Protein AF-0000000078662110 (afdb_homodimer)

pLDDT: mean 84.02, std 11.45, range [39.25, 97.94]

Sequence (596 aa):
MTIEIRQLRYALMSADLRSFSGAASRLNVKQATLSRSVLQLEDRLGIKLFERTTRGAEPTETGKVFLETARRIITDLENLQTTARAVSYGEQGRFAVGYCSSLMAGHLKAAFSDYLTRFPDVQFDGVEGDPDKLCSDLRAGTIDVAIAPLGSEEQGIASRPVWSERLVAALYPEHPLLEASRIYWGDLRREIFVVPRKGIGQMIRNMITARLTGQGYRPNIITQETSLESVLSMVPVGRFITIATEASMGVAWPELQFRDIYDNGGTARIDFALYWREDNENPALQRFFTMINERYPAMTIEIRQLRYALMSADLRSFSGAASRLNVKQATLSRSVLQLEDRLGIKLFERTTRGAEPTETGKVFLETARRIITDLENLQTTARAVSYGEQGRFAVGYCSSLMAGHLKAAFSDYLTRFPDVQFDGVEGDPDKLCSDLRAGTIDVAIAPLGSEEQGIASRPVWSERLVAALYPEHPLLEASRIYWGDLRREIFVVPRKGIGQMIRNMITARLTGQGYRPNIITQETSLESVLSMVPVGRFITIATEASMGVAWPELQFRDIYDNGGTARIDFALYWREDNENPALQRFFTMINERYPA

Organism: Novosphingobium aromaticivorans (strain ATCC 700278 / DSM 12444 / CCUG 56034 / CIP 105152 / NBRC 16084 / F199) (NCBI:txid279238)

Solvent-accessible surface area (backbone atoms only — not comparable to full-atom values): 31039 Å² total; per-residue (Å²): 134,79,88,49,69,68,39,46,50,47,46,44,38,11,43,72,62,36,14,47,57,57,26,11,59,73,68,71,46,54,43,67,57,44,51,49,40,38,50,50,48,19,60,71,69,70,43,58,39,49,45,95,52,95,82,34,22,31,32,14,23,66,14,45,58,46,40,52,49,39,48,47,48,51,49,46,50,51,27,42,60,23,29,74,64,40,85,51,40,33,73,72,36,73,42,30,40,26,34,30,69,57,39,53,17,56,67,59,28,51,51,54,45,49,47,50,68,76,40,57,31,38,31,75,38,53,32,59,32,30,66,65,54,40,51,52,32,37,73,70,58,74,27,60,33,30,43,32,64,65,83,75,81,45,90,70,40,45,74,45,79,61,55,71,39,43,33,23,39,43,34,27,82,81,42,74,72,71,76,47,93,71,44,41,61,77,77,50,50,85,45,38,34,48,37,20,58,47,30,53,21,57,58,51,51,51,50,50,43,66,71,40,44,51,98,90,40,68,56,32,52,37,74,29,53,29,48,60,67,48,51,59,50,50,22,49,72,62,80,40,32,35,78,44,47,56,22,66,63,48,40,50,53,88,54,53,39,79,40,64,31,31,50,98,90,38,70,35,68,47,50,29,20,41,35,30,43,74,81,66,75,58,66,59,55,57,55,48,48,54,52,45,43,70,75,41,61,130,135,79,86,48,69,67,38,46,51,46,46,43,38,12,43,71,61,38,13,48,57,58,25,12,59,74,68,72,45,56,42,70,59,45,51,50,40,39,49,50,50,18,61,70,68,72,44,59,38,50,45,94,52,94,82,35,22,30,31,16,20,68,15,45,58,46,40,51,50,38,49,48,48,52,49,46,49,52,27,43,59,22,27,74,64,39,84,50,42,31,72,73,35,75,41,31,39,26,34,29,69,59,38,52,16,57,67,59,29,51,51,53,45,49,47,49,65,76,40,57,31,38,30,75,38,53,32,59,33,29,67,63,55,41,51,52,31,37,73,69,58,72,26,61,34,30,41,34,61,64,82,75,82,45,89,71,40,43,73,46,79,62,55,71,40,46,32,24,39,42,34,27,81,83,42,75,72,71,76,47,93,69,44,41,59,78,77,48,49,84,45,38,34,48,36,21,57,48,32,54,19,56,58,51,51,51,50,49,43,66,69,39,43,49,100,88,39,68,54,32,53,36,76,30,55,29,48,61,65,48,51,59,49,50,22,49,73,62,78,40,34,36,77,44,47,57,21,68,63,48,38,49,53,88,55,51,40,76,42,62,32,31,50,99,89,39,71,36,65,49,49,29,19,41,34,31,42,72,82,64,78,58,66,61,55,57,54,50,49,54,52,44,44,71,74,41,61,130

Secondary structure (DSSP, 8-state):
-PPPHHHHHHHHHHHHHT-HHHHHHHHTS-HHHHHHHHHHHHHHHTS-SB---TT--PBPHHHHHHHHHHHHHHHHHHHHHHHHHSSSTTTT-EEEEEE-S-SSSHHHHHHHHHHHHH-TTSEEEEEE--HHHHHHHHHHTS-SEEEEES---BTTEEEEEEEEEEEEEEE-TT-GGGGSSSEEGGGGTTPEEEEESSTTHHHHHHHHHHHH-BTTB--EEEEEBS-HHHHHHHGGGSS-BEEEEGGGGGSB-TT-EEEEEEETTEE-EEEEEEEEETT---HHHHHHHHHHHHHS--/-PPPHHHHHHHHHHHHHT-HHHHHHHHTS-HHHHHHHHHHHHHHHTS-SB---TT--PBPHHHHHHHHHHHHHHHHHHHHHHHHHSSSTTTT-EEEEEE-S-SSSHHHHHHHHHHHHH-TTSEEEEEE--HHHHHHHHHHTS-SEEEEES---BTTEEEEEEEEEEEEEEE-TT-GGGGSSSEEGGGGTTPEEEEESSTTHHHHHHHHHHHH-BTTB--EEEEEBS-HHHHHHHGGGSS-BEEEEGGGGGSB-TT-EEEEEEETTEE-EEEEEEEEETT---HHHHHHHHHHHHHS--

Structure (mmCIF, N/CA/C/O backbone):
data_AF-0000000078662110-model_v1
#
loop_
_entity.id
_entity.type
_entity.pdbx_description
1 polymer 'Transcriptional regulator, LysR family'
#
loop_
_atom_site.group_PDB
_atom_site.id
_atom_site.type_symbol
_atom_site.label_atom_id
_atom_site.label_alt_id
_atom_site.label_comp_id
_atom_site.label_asym_id
_atom_site.label_entity_id
_atom_site.label_seq_id
_atom_site.pdbx_PDB_ins_code
_atom_site.Cartn_x
_atom_site.Cartn_y
_atom_site.Cartn_z
_atom_site.occupancy
_atom_site.B_iso_or_equiv
_atom_site.auth_seq_id
_atom_site.auth_comp_id
_atom_site.auth_asym_id
_atom_site.auth_atom_id
_atom_site.pdbx_PDB_model_num
ATOM 1 N N . MET A 1 1 ? -11.43 -7.793 -35.625 1 39.25 1 MET A N 1
ATOM 2 C CA . MET A 1 1 ? -10.086 -7.238 -35.469 1 39.25 1 MET A CA 1
ATOM 3 C C . MET A 1 1 ? -9.633 -7.297 -34 1 39.25 1 MET A C 1
ATOM 5 O O . MET A 1 1 ? -10.391 -6.938 -33.094 1 39.25 1 MET A O 1
ATOM 9 N N . THR A 1 2 ? -8.594 -8.047 -33.688 1 58.31 2 THR A N 1
ATOM 10 C CA . THR A 1 2 ? -8.156 -8.539 -32.406 1 58.31 2 THR A CA 1
ATOM 11 C C . THR A 1 2 ? -7.352 -7.473 -31.656 1 58.31 2 THR A C 1
ATOM 13 O O . THR A 1 2 ? -6.648 -6.676 -32.281 1 58.31 2 THR A O 1
ATOM 16 N N . ILE A 1 3 ? -7.762 -7.18 -30.531 1 65.06 3 ILE A N 1
ATOM 17 C CA . ILE A 1 3 ? -6.992 -6.281 -29.672 1 65.06 3 ILE A CA 1
ATOM 18 C C . ILE A 1 3 ? -5.57 -6.816 -29.516 1 65.06 3 ILE A C 1
ATOM 20 O O . ILE A 1 3 ? -5.379 -7.984 -29.156 1 65.06 3 ILE A O 1
ATOM 24 N N . GLU A 1 4 ? -4.641 -5.965 -30 1 72.62 4 GLU A N 1
ATOM 25 C CA . GLU A 1 4 ? -3.238 -6.352 -29.891 1 72.62 4 GLU A CA 1
ATOM 26 C C . GLU A 1 4 ? -2.635 -5.863 -28.578 1 72.62 4 GLU A C 1
ATOM 28 O O . GLU A 1 4 ? -2.984 -4.785 -28.094 1 72.62 4 GLU A O 1
ATOM 33 N N . ILE A 1 5 ? -1.703 -6.672 -28.141 1 74.06 5 ILE A N 1
ATOM 34 C CA . ILE A 1 5 ? -1.016 -6.371 -26.891 1 74.06 5 ILE A CA 1
ATOM 35 C C . ILE A 1 5 ? -0.337 -5.008 -27 1 74.06 5 ILE A C 1
ATOM 37 O O . ILE A 1 5 ? -0.321 -4.246 -26.031 1 74.06 5 ILE A O 1
ATOM 41 N N . ARG A 1 6 ? 0.216 -4.75 -28.141 1 79.38 6 ARG A N 1
ATOM 42 C CA . ARG A 1 6 ? 0.904 -3.482 -28.359 1 79.38 6 ARG A CA 1
ATOM 43 C C . ARG A 1 6 ? -0.037 -2.305 -28.125 1 79.38 6 ARG A C 1
ATOM 45 O O . ARG A 1 6 ? 0.368 -1.275 -27.578 1 79.38 6 ARG A O 1
ATOM 52 N N . GLN A 1 7 ? -1.251 -2.471 -28.516 1 80.81 7 GLN A N 1
ATOM 53 C CA . GLN A 1 7 ? -2.232 -1.405 -28.328 1 80.81 7 GLN A CA 1
ATOM 54 C C . GLN A 1 7 ? -2.51 -1.159 -26.859 1 80.81 7 GLN A C 1
ATOM 56 O O . GLN A 1 7 ? -2.65 -0.012 -26.422 1 80.81 7 GLN A O 1
ATOM 61 N N . LEU A 1 8 ? -2.59 -2.248 -26.141 1 81.12 8 LEU A N 1
ATOM 62 C CA . LEU A 1 8 ? -2.805 -2.127 -24.703 1 81.12 8 LEU A CA 1
ATOM 63 C C . LEU A 1 8 ? -1.638 -1.401 -24.031 1 81.12 8 LEU A C 1
ATOM 65 O O . LEU A 1 8 ? -1.844 -0.538 -23.172 1 81.12 8 LEU A O 1
ATOM 69 N N . ARG A 1 9 ? -0.467 -1.739 -24.453 1 82.44 9 ARG A N 1
ATOM 70 C CA . ARG A 1 9 ? 0.729 -1.106 -23.906 1 82.44 9 ARG A CA 1
ATOM 71 C C . ARG A 1 9 ? 0.751 0.386 -24.219 1 82.44 9 ARG A C 1
ATOM 73 O O . ARG A 1 9 ? 1.114 1.199 -23.375 1 82.44 9 ARG A O 1
ATOM 80 N N . TYR A 1 10 ? 0.386 0.707 -25.453 1 84.56 10 TYR A N 1
ATOM 81 C CA . TYR A 1 10 ? 0.34 2.105 -25.859 1 84.56 10 TYR A CA 1
ATOM 82 C C . TYR A 1 10 ? -0.648 2.893 -25.016 1 84.56 10 TYR A C 1
ATOM 84 O O . TYR A 1 10 ? -0.331 3.979 -24.531 1 84.56 10 TYR A O 1
ATOM 92 N N . ALA A 1 11 ? -1.756 2.273 -24.875 1 85.25 11 ALA A N 1
ATOM 93 C CA . ALA A 1 11 ? -2.801 2.934 -24.094 1 85.25 11 ALA A CA 1
ATOM 94 C C . ALA A 1 11 ? -2.375 3.111 -22.641 1 85.25 11 ALA A C 1
ATOM 96 O O . ALA A 1 11 ? -2.555 4.184 -22.062 1 85.25 11 ALA A O 1
ATOM 97 N N . LEU A 1 12 ? -1.804 2.086 -22.094 1 83.19 12 LEU A N 1
ATOM 98 C CA . LEU A 1 12 ? -1.392 2.109 -20.688 1 83.19 12 LEU A CA 1
ATOM 99 C C . LEU A 1 12 ? -0.309 3.158 -20.469 1 83.19 12 LEU A C 1
ATOM 101 O O . LEU A 1 12 ? -0.382 3.934 -19.516 1 83.19 12 LEU A O 1
ATOM 105 N N . MET A 1 13 ? 0.676 3.156 -21.344 1 82.25 13 MET A N 1
ATOM 106 C CA . MET A 1 13 ? 1.773 4.109 -21.203 1 82.25 13 MET A CA 1
ATOM 107 C C . MET A 1 13 ? 1.271 5.543 -21.359 1 82.25 13 MET A C 1
ATOM 109 O O . MET A 1 13 ? 1.72 6.441 -20.656 1 82.25 13 MET A O 1
ATOM 113 N N . SER A 1 14 ? 0.401 5.676 -22.281 1 83.06 14 SER A N 1
ATOM 114 C CA . SER A 1 14 ? -0.199 6.992 -22.469 1 83.06 14 SER A CA 1
ATOM 115 C C . SER A 1 14 ? -0.919 7.457 -21.203 1 83.06 14 SER A C 1
ATOM 117 O O . SER A 1 14 ? -0.823 8.625 -20.828 1 83.06 14 SER A O 1
ATOM 119 N N . ALA A 1 15 ? -1.561 6.523 -20.625 1 80.69 15 ALA A N 1
ATOM 120 C CA . ALA A 1 15 ? -2.299 6.836 -19.406 1 80.69 15 ALA A CA 1
ATOM 121 C C . ALA A 1 15 ? -1.348 7.129 -18.25 1 80.69 15 ALA A C 1
ATOM 123 O O . ALA A 1 15 ? -1.539 8.094 -17.5 1 80.69 15 ALA A O 1
ATOM 124 N N . ASP A 1 16 ? -0.385 6.324 -18.125 1 73.75 16 ASP A N 1
ATOM 125 C CA . ASP A 1 16 ? 0.57 6.438 -17.031 1 73.75 16 ASP A CA 1
ATOM 126 C C . ASP A 1 16 ? 1.306 7.777 -17.094 1 73.75 16 ASP A C 1
ATOM 128 O O . ASP A 1 16 ? 1.522 8.414 -16.047 1 73.75 16 ASP A O 1
ATOM 132 N N . LEU A 1 17 ? 1.658 8.211 -18.281 1 72.12 17 LEU A N 1
ATOM 133 C CA . LEU A 1 17 ? 2.441 9.43 -18.469 1 72.12 17 LEU A CA 1
ATOM 134 C C . LEU A 1 17 ? 1.532 10.625 -18.734 1 72.12 17 LEU A C 1
ATOM 136 O O . LEU A 1 17 ? 2.004 11.766 -18.828 1 72.12 17 LEU A O 1
ATOM 140 N N . ARG A 1 18 ? 0.319 10.305 -18.859 1 75.5 18 ARG A N 1
ATOM 141 C CA . ARG A 1 18 ? -0.689 11.297 -19.234 1 75.5 18 ARG A CA 1
ATOM 142 C C . ARG A 1 18 ? -0.251 12.094 -20.453 1 75.5 18 ARG A C 1
ATOM 144 O O . ARG A 1 18 ? -0.416 13.312 -20.5 1 75.5 18 ARG A O 1
ATOM 151 N N . SER A 1 19 ? 0.376 11.438 -21.375 1 80.94 19 SER A N 1
ATOM 152 C CA . SER A 1 19 ? 0.929 12.07 -22.578 1 80.94 19 SER A CA 1
ATOM 153 C C . SER A 1 19 ? 1.133 11.055 -23.688 1 80.94 19 SER A C 1
ATOM 155 O O . SER A 1 19 ? 1.794 10.031 -23.5 1 80.94 19 SER A O 1
ATOM 157 N N . PHE A 1 20 ? 0.539 11.438 -24.844 1 84.94 20 PHE A N 1
ATOM 158 C CA . PHE A 1 20 ? 0.769 10.578 -26 1 84.94 20 PHE A CA 1
ATOM 159 C C . PHE A 1 20 ? 2.203 10.711 -26.5 1 84.94 20 PHE A C 1
ATOM 161 O O . PHE A 1 20 ? 2.842 9.719 -26.844 1 84.94 20 PHE A O 1
ATOM 168 N N . SER A 1 21 ? 2.611 11.969 -26.453 1 85.5 21 SER A N 1
ATOM 169 C CA . SER A 1 21 ? 3.977 12.195 -26.906 1 85.5 21 SER A CA 1
ATOM 170 C C . SER A 1 21 ? 4.992 11.586 -25.953 1 85.5 21 SER A C 1
ATOM 172 O O . SER A 1 21 ? 5.98 10.992 -26.375 1 85.5 21 SER A O 1
ATOM 174 N N . GLY A 1 22 ? 4.723 11.812 -24.703 1 82 22 GLY A N 1
ATOM 175 C CA . GLY A 1 22 ? 5.59 11.203 -23.719 1 82 22 GLY A CA 1
ATOM 176 C C . GLY A 1 22 ? 5.645 9.688 -23.828 1 82 22 GLY A C 1
ATOM 177 O O . GLY A 1 22 ? 6.719 9.094 -23.719 1 82 22 GLY A O 1
ATOM 178 N N . ALA A 1 23 ? 4.488 9.141 -23.969 1 84.62 23 ALA A N 1
ATOM 179 C CA . ALA A 1 23 ? 4.395 7.691 -24.125 1 84.62 23 ALA A CA 1
ATOM 180 C C . ALA A 1 23 ? 5.141 7.23 -25.375 1 84.62 23 ALA A C 1
ATOM 182 O O . ALA A 1 23 ? 5.867 6.234 -25.344 1 84.62 23 ALA A O 1
ATOM 183 N N . ALA A 1 24 ? 4.996 7.938 -26.438 1 87.44 24 ALA A N 1
ATOM 184 C CA . ALA A 1 24 ? 5.66 7.586 -27.688 1 87.44 24 ALA A CA 1
ATOM 185 C C . ALA A 1 24 ? 7.18 7.621 -27.531 1 87.44 24 ALA A C 1
ATOM 187 O O . ALA A 1 24 ? 7.879 6.719 -28 1 87.44 24 ALA A O 1
ATOM 188 N N . SER A 1 25 ? 7.605 8.602 -26.891 1 84.88 25 SER A N 1
ATOM 189 C CA . SER A 1 25 ? 9.039 8.734 -26.641 1 84.88 25 SER A CA 1
ATOM 190 C C . SER A 1 25 ? 9.57 7.574 -25.812 1 84.88 25 SER A C 1
ATOM 192 O O . SER A 1 25 ? 10.602 6.988 -26.156 1 84.88 25 SER A O 1
ATOM 194 N N . ARG A 1 26 ? 8.844 7.273 -24.859 1 79.31 26 ARG A N 1
ATOM 195 C CA . ARG A 1 26 ? 9.266 6.211 -23.953 1 79.31 26 ARG A CA 1
ATOM 196 C C . ARG A 1 26 ? 9.273 4.859 -24.656 1 79.31 26 ARG A C 1
ATOM 198 O O . ARG A 1 26 ? 10.117 4.004 -24.359 1 79.31 26 ARG A O 1
ATOM 205 N N . LEU A 1 27 ? 8.359 4.668 -25.516 1 82.94 27 LEU A N 1
ATOM 206 C CA . LEU A 1 27 ? 8.211 3.396 -26.203 1 82.94 27 LEU A CA 1
ATOM 207 C C . LEU A 1 27 ? 8.969 3.406 -27.531 1 82.94 27 LEU A C 1
ATOM 209 O O . LEU A 1 27 ? 8.938 2.422 -28.266 1 82.94 27 LEU A O 1
ATOM 213 N N . ASN A 1 28 ? 9.656 4.484 -27.781 1 85.12 28 ASN A N 1
ATOM 214 C CA . ASN A 1 28 ? 10.477 4.637 -28.969 1 85.12 28 ASN A CA 1
ATOM 215 C C . ASN A 1 28 ? 9.664 4.43 -30.25 1 85.12 28 ASN A C 1
ATOM 217 O O . ASN A 1 28 ? 10.039 3.633 -31.109 1 85.12 28 ASN A O 1
ATOM 221 N N . VAL A 1 29 ? 8.539 5.016 -30.312 1 85.75 29 VAL A N 1
ATOM 222 C CA . VAL A 1 29 ? 7.691 5.027 -31.5 1 85.75 29 VAL A CA 1
ATOM 223 C C . VAL A 1 29 ? 7.273 6.457 -31.828 1 85.75 29 VAL A C 1
ATOM 225 O O . VAL A 1 29 ? 7.477 7.367 -31.016 1 85.75 29 VAL A O 1
ATOM 228 N N . LYS A 1 30 ? 6.973 6.707 -33.094 1 88.94 30 LYS A N 1
ATOM 229 C CA . LYS A 1 30 ? 6.438 8.016 -33.469 1 88.94 30 LYS A CA 1
ATOM 230 C C . LYS A 1 30 ? 5.086 8.266 -32.812 1 88.94 30 LYS A C 1
ATOM 232 O O . LYS A 1 30 ? 4.262 7.355 -32.719 1 88.94 30 LYS A O 1
ATOM 237 N N . GLN A 1 31 ? 4.957 9.492 -32.344 1 89 31 GLN A N 1
ATOM 238 C CA . GLN A 1 31 ? 3.709 9.859 -31.672 1 89 31 GLN A CA 1
ATOM 239 C C . GLN A 1 31 ? 2.504 9.555 -32.562 1 89 31 GLN A C 1
ATOM 241 O O . GLN A 1 31 ? 1.465 9.102 -32.062 1 89 31 GLN A O 1
ATOM 246 N N . ALA A 1 32 ? 2.607 9.812 -33.844 1 89.56 32 ALA A N 1
ATOM 247 C CA . ALA A 1 32 ? 1.509 9.555 -34.781 1 89.56 32 ALA A CA 1
ATOM 248 C C . ALA A 1 32 ? 1.133 8.078 -34.781 1 89.56 32 ALA A C 1
ATOM 250 O O . ALA A 1 32 ? -0.05 7.73 -34.844 1 89.56 32 ALA A O 1
ATOM 251 N N . THR A 1 33 ? 2.098 7.215 -34.75 1 85.75 33 THR A N 1
ATOM 252 C CA . THR A 1 33 ? 1.889 5.773 -34.719 1 85.75 33 THR A CA 1
ATOM 253 C C . THR A 1 33 ? 1.154 5.355 -33.438 1 85.75 33 THR A C 1
ATOM 255 O O . THR A 1 33 ? 0.183 4.598 -33.5 1 85.75 33 THR A O 1
ATOM 258 N N . LEU A 1 34 ? 1.644 5.805 -32.281 1 89.56 34 LEU A N 1
ATOM 259 C CA . LEU A 1 34 ? 1.033 5.48 -31 1 89.56 34 LEU A CA 1
ATOM 260 C C . LEU A 1 34 ? -0.397 6.004 -30.938 1 89.56 34 LEU A C 1
ATOM 262 O O . LEU A 1 34 ? -1.311 5.277 -30.531 1 89.56 34 LEU A O 1
ATOM 266 N N . SER A 1 35 ? -0.562 7.246 -31.344 1 89.56 35 SER A N 1
ATOM 267 C CA . SER A 1 35 ? -1.887 7.855 -31.281 1 89.56 35 SER A CA 1
ATOM 268 C C . SER A 1 35 ? -2.875 7.121 -32.188 1 89.56 35 SER A C 1
ATOM 270 O O . SER A 1 35 ? -4.02 6.883 -31.797 1 89.56 35 SER A O 1
ATOM 272 N N . ARG A 1 36 ? -2.48 6.781 -33.375 1 88.19 36 ARG A N 1
ATOM 273 C CA . ARG A 1 36 ? -3.324 6.035 -34.281 1 88.19 36 ARG A CA 1
ATOM 274 C C . ARG A 1 36 ? -3.699 4.672 -33.719 1 88.19 36 ARG A C 1
ATOM 276 O O . ARG A 1 36 ? -4.836 4.219 -33.875 1 88.19 36 ARG A O 1
ATOM 283 N N . SER A 1 37 ? -2.721 4.039 -33.125 1 86.81 37 SER A N 1
ATOM 284 C CA . SER A 1 37 ? -2.949 2.727 -32.531 1 86.81 37 SER A CA 1
ATOM 285 C C . SER A 1 37 ? -3.984 2.803 -31.406 1 86.81 37 SER A C 1
ATOM 287 O O . SER A 1 37 ? -4.855 1.938 -31.312 1 86.81 37 SER A O 1
ATOM 289 N N . VAL A 1 38 ? -3.863 3.809 -30.625 1 88.44 38 VAL A N 1
ATOM 290 C CA . VAL A 1 38 ? -4.812 4.004 -29.531 1 88.44 38 VAL A CA 1
ATOM 291 C C . VAL A 1 38 ? -6.199 4.297 -30.109 1 88.44 38 VAL A C 1
ATOM 293 O O . VAL A 1 38 ? -7.203 3.785 -29.609 1 88.44 38 VAL A O 1
ATOM 296 N N . LEU A 1 39 ? -6.254 5.078 -31.141 1 87 39 LEU A N 1
ATOM 297 C CA . LEU A 1 39 ? -7.523 5.391 -31.797 1 87 39 LEU A CA 1
ATOM 298 C C . LEU A 1 39 ? -8.156 4.137 -32.375 1 87 39 LEU A C 1
ATOM 300 O O . LEU A 1 39 ? -9.375 3.951 -32.281 1 87 39 LEU A O 1
ATOM 304 N N . GLN A 1 40 ? -7.391 3.352 -33 1 83.06 40 GLN A N 1
ATOM 305 C CA . GLN A 1 40 ? -7.879 2.09 -33.531 1 83.06 40 GLN A CA 1
ATOM 306 C C . GLN A 1 40 ? -8.445 1.192 -32.438 1 83.06 40 GLN A C 1
ATOM 308 O O . GLN A 1 40 ? -9.461 0.527 -32.625 1 83.06 40 GLN A O 1
ATOM 313 N N . LEU A 1 41 ? -7.688 1.119 -31.359 1 82.69 41 LEU A N 1
ATOM 314 C CA . LEU A 1 41 ? -8.148 0.348 -30.203 1 82.69 41 LEU A CA 1
ATOM 315 C C . LEU A 1 41 ? -9.508 0.856 -29.719 1 82.69 41 LEU A C 1
ATOM 317 O O . LEU A 1 41 ? -10.414 0.063 -29.453 1 82.69 41 LEU A O 1
ATOM 321 N N . GLU A 1 42 ? -9.57 2.164 -29.625 1 84.75 42 GLU A N 1
ATOM 322 C CA . GLU A 1 42 ? -10.836 2.771 -29.219 1 84.75 42 GLU A CA 1
ATOM 323 C C . GLU A 1 42 ? -11.961 2.42 -30.188 1 84.75 42 GLU A C 1
ATOM 325 O O . GLU A 1 42 ? -13.07 2.086 -29.766 1 84.75 42 GLU A O 1
ATOM 330 N N . ASP A 1 43 ? -11.727 2.465 -31.422 1 78.69 43 ASP A N 1
ATOM 331 C CA . ASP A 1 43 ? -12.703 2.156 -32.469 1 78.69 43 ASP A CA 1
ATOM 33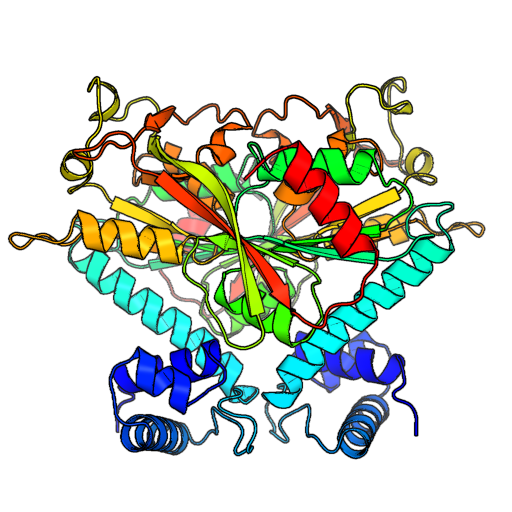2 C C . ASP A 1 43 ? -13.172 0.705 -32.375 1 78.69 43 ASP A C 1
ATOM 334 O O . ASP A 1 43 ? -14.359 0.42 -32.5 1 78.69 43 ASP A O 1
ATOM 338 N N . ARG A 1 44 ? -12.258 -0.09 -32.125 1 73.88 44 ARG A N 1
ATOM 339 C CA . ARG A 1 44 ? -12.57 -1.512 -32.031 1 73.88 44 ARG A CA 1
ATOM 340 C C . ARG A 1 44 ? -13.43 -1.792 -30.797 1 73.88 44 ARG A C 1
ATOM 342 O O . ARG A 1 44 ? -14.328 -2.639 -30.828 1 73.88 44 ARG A O 1
ATOM 349 N N . LEU A 1 45 ? -13.016 -1.165 -29.766 1 74.94 45 LEU A N 1
ATOM 350 C CA . LEU A 1 45 ? -13.719 -1.364 -28.5 1 74.94 45 LEU A CA 1
ATOM 351 C C . LEU A 1 45 ? -15.055 -0.626 -28.5 1 74.94 45 LEU A C 1
ATOM 353 O O . LEU A 1 45 ? -15.938 -0.934 -27.688 1 74.94 45 LEU A O 1
ATOM 357 N N . GLY A 1 46 ? -15.156 0.303 -29.453 1 72.06 46 GLY A N 1
ATOM 358 C CA . GLY A 1 46 ? -16.344 1.138 -29.469 1 72.06 46 GLY A CA 1
ATOM 359 C C . GLY A 1 46 ? -16.422 2.115 -28.312 1 72.06 46 GLY A C 1
ATOM 360 O O . GLY A 1 46 ? -17.5 2.543 -27.922 1 72.06 46 GLY A O 1
ATOM 361 N N . ILE A 1 47 ? -15.25 2.205 -27.688 1 75.19 47 ILE A N 1
ATOM 362 C CA . ILE A 1 47 ? -15.195 3.15 -26.578 1 75.19 47 ILE A CA 1
ATOM 363 C C . ILE A 1 47 ? -14.016 4.102 -26.781 1 75.19 47 ILE A C 1
ATOM 365 O O . ILE A 1 47 ? -13.102 3.816 -27.547 1 75.19 47 ILE A O 1
ATOM 369 N N . LYS A 1 48 ? -14.062 5.219 -26.141 1 82.38 48 LYS A N 1
ATOM 370 C CA . LYS A 1 48 ? -12.93 6.141 -26.078 1 82.38 48 LYS A CA 1
ATOM 371 C C . LYS A 1 48 ? -12.133 5.926 -24.797 1 82.38 48 LYS A C 1
ATOM 373 O O . LYS A 1 48 ? -12.688 5.992 -23.688 1 82.38 48 LYS A O 1
ATOM 378 N N . LEU A 1 49 ? -10.852 5.555 -25 1 82.19 49 LEU A N 1
ATOM 379 C CA . LEU A 1 49 ? -9.969 5.312 -23.859 1 82.19 49 LEU A CA 1
ATOM 380 C C . LEU A 1 49 ? -9.5 6.629 -23.25 1 82.19 49 LEU A C 1
ATOM 382 O O . LEU A 1 49 ? -9.305 6.723 -22.031 1 82.19 49 LEU A O 1
ATOM 386 N N . PHE A 1 50 ? -9.211 7.531 -24.234 1 85.44 50 PHE A N 1
ATOM 387 C CA . PHE A 1 50 ? -8.633 8.805 -23.812 1 85.44 50 PHE A CA 1
ATOM 388 C C . PHE A 1 50 ? -9.523 9.969 -24.234 1 85.44 50 PHE A C 1
ATOM 390 O O . PHE A 1 50 ? -10.164 9.906 -25.281 1 85.44 50 PHE A O 1
ATOM 397 N N . GLU A 1 51 ? -9.406 10.961 -23.375 1 76.56 51 GLU A N 1
ATOM 398 C CA . GLU A 1 51 ? -10.141 12.18 -23.703 1 76.56 51 GLU A CA 1
ATOM 399 C C . GLU A 1 51 ? -9.461 12.945 -24.828 1 76.56 51 GLU A C 1
ATOM 401 O O . GLU A 1 51 ? -8.234 12.898 -24.969 1 76.56 51 GLU A O 1
ATOM 406 N N . ARG A 1 52 ? -10.172 13.414 -25.844 1 67.19 52 ARG A N 1
ATOM 407 C CA . ARG A 1 52 ? -9.664 14.219 -26.938 1 67.19 52 ARG A CA 1
ATOM 408 C C . ARG A 1 52 ? -9.297 15.625 -26.469 1 67.19 52 ARG A C 1
ATOM 410 O O . ARG A 1 52 ? -10.102 16.547 -26.578 1 67.19 52 ARG A O 1
ATOM 417 N N . THR A 1 53 ? -8.57 15.742 -25.469 1 59.94 53 THR A N 1
ATOM 418 C CA . THR A 1 53 ? -8.25 17.078 -24.984 1 59.94 53 THR A CA 1
ATOM 419 C C . THR A 1 53 ? -6.816 17.453 -25.328 1 59.94 53 THR A C 1
ATOM 421 O O . THR A 1 53 ? -6.039 16.609 -25.781 1 59.94 53 THR A O 1
ATOM 424 N N . THR A 1 54 ? -6.434 18.812 -25.359 1 57.97 54 THR A N 1
ATOM 425 C CA . THR A 1 54 ? -5.094 19.344 -25.578 1 57.97 54 THR A CA 1
ATOM 426 C C . THR A 1 54 ? -4.168 18.984 -24.422 1 57.97 54 THR A C 1
ATOM 428 O O . THR A 1 54 ? -2.951 19.141 -24.516 1 57.97 54 THR A O 1
ATOM 431 N N . ARG A 1 55 ? -4.719 18.531 -23.391 1 53.56 55 ARG A N 1
ATOM 432 C CA . ARG A 1 55 ? -3.969 18.422 -22.141 1 53.56 55 ARG A CA 1
ATOM 433 C C . ARG A 1 55 ? -3.213 17.094 -22.062 1 53.56 55 ARG A C 1
ATOM 435 O O . ARG A 1 55 ? -2.609 16.766 -21.047 1 53.56 55 ARG A O 1
ATOM 442 N N . GLY A 1 56 ? -3.268 16.359 -23.141 1 68.62 56 GLY A N 1
ATOM 443 C CA . GLY A 1 56 ? -2.482 15.133 -23.188 1 68.62 56 GLY A CA 1
ATOM 444 C C . GLY A 1 56 ? -3.332 13.875 -23.156 1 68.62 56 GLY A C 1
ATOM 445 O O . GLY A 1 56 ? -4.469 13.883 -23.641 1 68.62 56 GLY A O 1
ATOM 446 N N . ALA A 1 57 ? -2.834 12.664 -22.703 1 75.31 57 ALA A N 1
ATOM 447 C CA . ALA A 1 57 ? -3.477 11.352 -22.719 1 75.31 57 ALA A CA 1
ATOM 448 C C . ALA A 1 57 ? -4.152 11.055 -21.391 1 75.31 57 ALA A C 1
ATOM 450 O O . ALA A 1 57 ? -3.615 10.312 -20.562 1 75.31 57 ALA A O 1
ATOM 451 N N . GLU A 1 58 ? -5.203 11.68 -21.188 1 75.88 58 GLU A N 1
ATOM 452 C CA . GLU A 1 58 ? -5.98 11.422 -19.984 1 75.88 58 GLU A CA 1
ATOM 453 C C . GLU A 1 58 ? -7.039 10.352 -20.234 1 75.88 58 GLU A C 1
ATOM 455 O O . GLU A 1 58 ? -7.902 10.508 -21.094 1 75.88 58 GLU A O 1
ATOM 460 N N . PRO A 1 59 ? -7.02 9.188 -19.516 1 73.62 59 PRO A N 1
ATOM 461 C CA . PRO A 1 59 ? -7.961 8.102 -19.781 1 73.62 59 PRO A CA 1
ATOM 462 C C . PRO A 1 59 ? -9.406 8.484 -19.469 1 73.62 59 PRO A C 1
ATOM 464 O O . PRO A 1 59 ? -9.664 9.203 -18.5 1 73.62 59 PRO A O 1
ATOM 467 N N . THR A 1 60 ? -10.352 8.133 -20.359 1 70.19 60 THR A N 1
ATOM 468 C CA . THR A 1 60 ? -11.781 8.219 -20.078 1 70.19 60 THR A CA 1
ATOM 469 C C . THR A 1 60 ? -12.172 7.281 -18.938 1 70.19 60 THR A C 1
ATOM 471 O O . THR A 1 60 ? -11.359 6.457 -18.5 1 70.19 60 THR A O 1
ATOM 474 N N . GLU A 1 61 ? -13.344 7.352 -18.391 1 58.38 61 GLU A N 1
ATOM 475 C CA . GLU A 1 61 ? -13.805 6.445 -17.344 1 58.38 61 GLU A CA 1
ATOM 476 C C . GLU A 1 61 ? -13.773 4.996 -17.812 1 58.38 61 GLU A C 1
ATOM 478 O O . GLU A 1 61 ? -13.305 4.113 -17.094 1 58.38 61 GLU A O 1
ATOM 483 N N . THR A 1 62 ? -14.453 4.844 -19.016 1 60.91 62 THR A N 1
ATOM 484 C CA . THR A 1 62 ? -14.359 3.527 -19.641 1 60.91 62 THR A CA 1
ATOM 485 C C . THR A 1 62 ? -12.906 3.16 -19.906 1 60.91 62 THR A C 1
ATOM 487 O O . THR A 1 62 ? -12.516 1.997 -19.781 1 60.91 62 THR A O 1
ATOM 490 N N . GLY A 1 63 ? -12.227 4.242 -20.125 1 71.69 63 GLY A N 1
ATOM 491 C CA . GLY A 1 63 ? -10.812 4.008 -20.375 1 71.69 63 GLY A CA 1
ATOM 492 C C . GLY A 1 63 ? -10.062 3.531 -19.141 1 71.69 63 GLY A C 1
ATOM 493 O O . GLY A 1 63 ? -9.219 2.633 -19.234 1 71.69 63 GLY A O 1
ATOM 494 N N . LYS A 1 64 ? -10.391 4.062 -18 1 65.81 64 LYS A N 1
ATOM 495 C CA . LYS A 1 64 ? -9.742 3.67 -16.75 1 65.81 64 LYS A CA 1
ATOM 496 C C . LYS A 1 64 ? -9.984 2.193 -16.453 1 65.81 64 LYS A C 1
ATOM 498 O O . LYS A 1 64 ? -9.055 1.467 -16.094 1 65.81 64 LYS A O 1
ATOM 503 N N . VAL A 1 65 ? -11.289 1.804 -16.531 1 58.19 65 VAL A N 1
ATOM 504 C CA . VAL A 1 65 ? -11.641 0.408 -16.281 1 58.19 65 VAL A CA 1
ATOM 505 C C . VAL A 1 65 ? -10.906 -0.491 -17.266 1 58.19 65 VAL A C 1
ATOM 507 O O . VAL A 1 65 ? -10.328 -1.511 -16.875 1 58.19 65 VAL A O 1
ATOM 510 N N . PHE A 1 66 ? -10.984 0.022 -18.453 1 68.5 66 PHE A N 1
ATOM 511 C CA . PHE A 1 66 ? -10.305 -0.751 -19.484 1 68.5 66 PHE A CA 1
ATOM 512 C C . PHE A 1 66 ? -8.805 -0.819 -19.203 1 68.5 66 PHE A C 1
ATOM 514 O O . PHE A 1 66 ? -8.195 -1.881 -19.344 1 68.5 66 PHE A O 1
ATOM 521 N N . LEU A 1 67 ? -8.297 0.347 -18.75 1 75.88 67 LEU A N 1
ATOM 522 C CA . LEU A 1 67 ? -6.852 0.421 -18.578 1 75.88 67 LEU A CA 1
ATOM 523 C C . LEU A 1 67 ? -6.402 -0.408 -17.391 1 75.88 67 LEU A C 1
ATOM 525 O O . LEU A 1 67 ? -5.32 -0.998 -17.406 1 75.88 67 LEU A O 1
ATOM 529 N N . GLU A 1 68 ? -7.219 -0.48 -16.406 1 64.5 68 GLU A N 1
ATOM 530 C CA . GLU A 1 68 ? -6.93 -1.372 -15.281 1 64.5 68 GLU A CA 1
ATOM 531 C C . GLU A 1 68 ? -6.918 -2.83 -15.727 1 64.5 68 GLU A C 1
ATOM 533 O O . GLU A 1 68 ? -6.035 -3.598 -15.336 1 64.5 68 GLU A O 1
ATOM 538 N N . THR A 1 69 ? -7.91 -3.104 -16.469 1 61.97 69 THR A N 1
ATOM 539 C CA . THR A 1 69 ? -7.965 -4.445 -17.031 1 61.97 69 THR A CA 1
ATOM 540 C C . THR A 1 69 ? -6.773 -4.691 -17.953 1 61.97 69 THR A C 1
ATOM 542 O O . THR A 1 69 ? -6.16 -5.762 -17.922 1 61.97 69 THR A O 1
ATOM 545 N N . ALA A 1 70 ? -6.535 -3.635 -18.719 1 74.12 70 ALA A N 1
ATOM 546 C CA . ALA A 1 70 ? -5.398 -3.746 -19.625 1 74.12 70 ALA A CA 1
ATOM 547 C C . ALA A 1 70 ? -4.102 -3.975 -18.859 1 74.12 70 ALA A C 1
ATOM 549 O O . ALA A 1 70 ? -3.266 -4.785 -19.266 1 74.12 70 ALA A O 1
ATOM 550 N N . ARG A 1 71 ? -4.023 -3.221 -17.797 1 72.62 71 ARG A N 1
ATOM 551 C CA . ARG A 1 71 ? -2.834 -3.371 -16.969 1 72.62 71 ARG A CA 1
ATOM 552 C C . ARG A 1 71 ? -2.721 -4.793 -16.422 1 72.62 71 ARG A C 1
ATOM 554 O O . ARG A 1 71 ? -1.638 -5.383 -16.438 1 72.62 71 ARG A O 1
ATOM 561 N N . ARG A 1 72 ? -3.713 -5.266 -15.984 1 63.03 72 ARG A N 1
ATOM 562 C CA . ARG A 1 72 ? -3.74 -6.637 -15.492 1 63.03 72 ARG A CA 1
ATOM 563 C C . ARG A 1 72 ? -3.391 -7.629 -16.594 1 63.03 72 ARG A C 1
ATOM 565 O O . ARG A 1 72 ? -2.633 -8.57 -16.375 1 63.03 72 ARG A O 1
ATOM 572 N N . ILE A 1 73 ? -3.992 -7.375 -17.672 1 63.91 73 ILE A N 1
ATOM 573 C CA . ILE A 1 73 ? -3.746 -8.258 -18.812 1 63.91 73 ILE A CA 1
ATOM 574 C C . ILE A 1 73 ? -2.258 -8.25 -19.156 1 63.91 73 ILE A C 1
ATOM 576 O O . ILE A 1 73 ? -1.653 -9.312 -19.344 1 63.91 73 ILE A O 1
ATOM 580 N N . ILE A 1 74 ? -1.77 -7.027 -19.172 1 71.75 74 ILE A N 1
ATOM 581 C CA . ILE A 1 74 ? -0.358 -6.922 -19.531 1 71.75 74 ILE A CA 1
ATOM 582 C C . ILE A 1 74 ? 0.493 -7.602 -18.453 1 71.75 74 ILE A C 1
ATOM 584 O O . ILE A 1 74 ? 1.436 -8.328 -18.781 1 71.75 74 ILE A O 1
ATOM 588 N N . THR A 1 75 ? 0.12 -7.371 -17.266 1 65.81 75 THR A N 1
ATOM 589 C CA . THR A 1 75 ? 0.823 -8.016 -16.156 1 65.81 75 THR A CA 1
ATOM 590 C C . THR A 1 75 ? 0.704 -9.531 -16.25 1 65.81 75 THR A C 1
ATOM 592 O O . THR A 1 75 ? 1.691 -10.25 -16.078 1 65.81 75 THR A O 1
ATOM 595 N N . ASP A 1 76 ? -0.464 -9.922 -16.484 1 60.41 76 ASP A N 1
ATOM 596 C CA . ASP A 1 76 ? -0.709 -11.352 -16.625 1 60.41 76 ASP A CA 1
ATOM 597 C C . ASP A 1 76 ? 0.103 -11.945 -17.781 1 60.41 76 ASP A C 1
ATOM 599 O O . ASP A 1 76 ? 0.64 -13.047 -17.656 1 60.41 76 ASP A O 1
ATOM 603 N N . LEU A 1 77 ? 0.093 -11.18 -18.844 1 62.44 77 LEU A N 1
ATOM 604 C CA . LEU A 1 77 ? 0.861 -11.633 -19.984 1 62.44 77 LEU A CA 1
ATOM 605 C C . LEU A 1 77 ? 2.344 -11.734 -19.656 1 62.44 77 LEU A C 1
ATOM 607 O O . LEU A 1 77 ? 3.008 -12.703 -20.031 1 62.44 77 LEU A O 1
ATOM 611 N N . GLU A 1 78 ? 2.775 -10.742 -19 1 64.94 78 GLU A N 1
ATOM 612 C CA . GLU A 1 78 ? 4.176 -10.758 -18.594 1 64.94 78 GLU A CA 1
ATOM 613 C C . GLU A 1 78 ? 4.461 -11.914 -17.641 1 64.94 78 GLU A C 1
ATOM 615 O O . GLU A 1 78 ? 5.484 -12.586 -17.75 1 64.94 78 GLU A O 1
ATOM 620 N N . ASN A 1 79 ? 3.535 -12.078 -16.75 1 63.09 79 ASN A N 1
ATOM 621 C CA . ASN A 1 79 ? 3.67 -13.172 -15.797 1 63.09 79 ASN A CA 1
ATOM 622 C C . ASN A 1 79 ? 3.596 -14.531 -16.484 1 63.09 79 ASN A C 1
ATOM 624 O O . ASN A 1 79 ? 4.305 -15.469 -16.109 1 63.09 79 ASN A O 1
ATOM 628 N N . LEU A 1 80 ? 2.639 -14.555 -17.391 1 55.97 80 LEU A N 1
ATOM 629 C CA . LEU A 1 80 ? 2.48 -15.797 -18.141 1 55.97 80 LEU A CA 1
ATOM 630 C C . LEU A 1 80 ? 3.773 -16.172 -18.859 1 55.97 80 LEU A C 1
ATOM 632 O O . LEU A 1 80 ? 4.148 -17.344 -18.906 1 55.97 80 LEU A O 1
ATOM 636 N N . GLN A 1 81 ? 4.254 -15.148 -19.484 1 56.09 81 GLN A N 1
ATOM 637 C CA . GLN A 1 81 ? 5.523 -15.414 -20.156 1 56.09 81 GLN A CA 1
ATOM 638 C C . GLN A 1 81 ? 6.559 -15.961 -19.188 1 56.09 81 GLN A C 1
ATOM 640 O O . GLN A 1 81 ? 7.336 -16.859 -19.531 1 56.09 81 GLN A O 1
ATOM 645 N N . THR A 1 82 ? 6.473 -15.469 -18.016 1 54.19 82 THR A N 1
ATOM 646 C CA . THR A 1 82 ? 7.379 -15.914 -16.969 1 54.19 82 THR A CA 1
ATOM 647 C C . THR A 1 82 ? 7.02 -17.312 -16.5 1 54.19 82 THR A C 1
ATOM 649 O O . THR A 1 82 ? 7.891 -18.172 -16.375 1 54.19 82 THR A O 1
ATOM 652 N N . THR A 1 83 ? 5.746 -17.453 -16.234 1 53.25 83 THR A N 1
ATOM 653 C CA . THR A 1 83 ? 5.309 -18.734 -15.703 1 53.25 83 THR A CA 1
ATOM 654 C C . THR A 1 83 ? 5.438 -19.828 -16.766 1 53.25 83 THR A C 1
ATOM 656 O O . THR A 1 83 ? 5.703 -20.984 -16.422 1 53.25 83 THR A O 1
ATOM 659 N N . ALA A 1 84 ? 5.125 -19.453 -17.938 1 51.12 84 ALA A N 1
ATOM 660 C CA . ALA A 1 84 ? 5.289 -20.438 -19 1 51.12 84 ALA A CA 1
ATOM 661 C C . ALA A 1 84 ? 6.723 -20.953 -19.047 1 51.12 84 ALA A C 1
ATOM 663 O O . ALA A 1 84 ? 6.969 -22.094 -19.453 1 51.12 84 ALA A O 1
ATOM 664 N N . ARG A 1 85 ? 7.508 -20.109 -18.562 1 49.75 85 ARG A N 1
ATOM 665 C CA . ARG A 1 85 ? 8.914 -20.516 -18.578 1 49.75 85 ARG A CA 1
ATOM 666 C C . ARG A 1 85 ? 9.281 -21.234 -17.281 1 49.75 85 ARG A C 1
ATOM 668 O O . ARG A 1 85 ? 10.188 -22.062 -17.266 1 49.75 85 ARG A O 1
ATOM 675 N N . ALA A 1 86 ? 8.625 -20.656 -16.234 1 49.16 86 ALA A N 1
ATOM 676 C CA . ALA A 1 86 ? 8.914 -21.281 -14.953 1 49.16 86 ALA A CA 1
ATOM 677 C C . ALA A 1 86 ? 8.266 -22.656 -14.859 1 49.16 86 ALA A C 1
ATOM 679 O O . ALA A 1 86 ? 7.098 -22.828 -15.227 1 49.16 86 ALA A O 1
ATOM 680 N N . VAL A 1 87 ? 9 -23.641 -14.703 1 49.5 87 VAL A N 1
ATOM 681 C CA . VAL A 1 87 ? 8.539 -25.016 -14.562 1 49.5 87 VAL A CA 1
ATOM 682 C C . VAL A 1 87 ? 7.645 -25.141 -13.328 1 49.5 87 VAL A C 1
ATOM 684 O O . VAL A 1 87 ? 8.055 -24.781 -12.219 1 49.5 87 VAL A O 1
ATOM 687 N N . SER A 1 88 ? 6.293 -25.375 -13.367 1 57.94 88 SER A N 1
ATOM 688 C CA . SER A 1 88 ? 5.309 -25.891 -12.422 1 57.94 88 SER A CA 1
ATOM 689 C C . SER A 1 88 ? 4.473 -24.75 -11.828 1 57.94 88 SER A C 1
ATOM 691 O O . SER A 1 88 ? 3.25 -24.875 -11.711 1 57.94 88 SER A O 1
ATOM 693 N N . TYR A 1 89 ? 5.098 -23.578 -11.594 1 54.47 89 TYR A N 1
ATOM 694 C CA . TYR A 1 89 ? 4.285 -22.531 -10.969 1 54.47 89 TYR A CA 1
ATOM 695 C C . TYR A 1 89 ? 3.373 -21.875 -12 1 54.47 89 TYR A C 1
ATOM 697 O O . TYR A 1 89 ? 3.846 -21.266 -12.961 1 54.47 89 TYR A O 1
ATOM 705 N N . GLY A 1 90 ? 2.105 -22.078 -11.82 1 58.72 90 GLY A N 1
ATOM 706 C CA . GLY A 1 90 ? 1.108 -21.547 -12.742 1 58.72 90 GLY A CA 1
ATOM 707 C C . GLY A 1 90 ? 0.626 -22.562 -13.75 1 58.72 90 GLY A C 1
ATOM 708 O O . GLY A 1 90 ? -0.317 -22.312 -14.5 1 58.72 90 GLY A O 1
ATOM 709 N N . GLU A 1 91 ? 1.155 -23.75 -13.672 1 61.69 91 GLU A N 1
ATOM 710 C CA . GLU A 1 91 ? 0.789 -24.797 -14.625 1 61.69 91 GLU A CA 1
ATOM 711 C C . GLU A 1 91 ? -0.672 -25.203 -14.453 1 61.69 91 GLU A C 1
ATOM 713 O O . GLU A 1 91 ? -1.35 -25.531 -15.438 1 61.69 91 GLU A O 1
ATOM 718 N N . GLN A 1 92 ? -1.061 -25.141 -13.266 1 67.38 92 GLN A N 1
ATOM 719 C CA . GLN A 1 92 ? -2.426 -25.562 -12.977 1 67.38 92 GLN A CA 1
ATOM 720 C C . GLN A 1 92 ? -3.371 -24.359 -12.914 1 67.38 92 GLN A C 1
ATOM 722 O O . GLN A 1 92 ? -4.434 -24.438 -12.289 1 67.38 92 GLN A O 1
ATOM 727 N N . GLY A 1 93 ? -2.924 -23.25 -13.414 1 76.19 93 GLY A N 1
ATOM 728 C CA . GLY A 1 93 ? -3.807 -22.109 -13.516 1 76.19 93 GLY A CA 1
ATOM 729 C C . GLY A 1 93 ? -3.438 -20.984 -12.562 1 76.19 93 GLY A C 1
ATOM 730 O O . GLY A 1 93 ? -2.34 -20.984 -11.992 1 76.19 93 GLY A O 1
ATOM 731 N N . ARG A 1 94 ? -4.383 -20.031 -12.625 1 80.06 94 ARG A N 1
ATOM 732 C CA . ARG A 1 94 ? -4.188 -18.812 -11.836 1 80.06 94 ARG A CA 1
ATOM 733 C C . ARG A 1 94 ? -5.34 -18.609 -10.859 1 80.06 94 ARG A C 1
ATOM 735 O O . ARG A 1 94 ? -6.496 -18.891 -11.188 1 80.06 94 ARG A O 1
ATOM 742 N N . PHE A 1 95 ? -4.965 -18.266 -9.695 1 89.25 95 PHE A N 1
ATOM 743 C CA . PHE A 1 95 ? -5.941 -17.953 -8.656 1 89.25 95 PHE A CA 1
ATOM 744 C C . PHE A 1 95 ? -5.68 -16.594 -8.055 1 89.25 95 PHE A C 1
ATOM 746 O O . PHE A 1 95 ? -4.645 -16.375 -7.422 1 89.25 95 PHE A O 1
ATOM 753 N N . ALA A 1 96 ? -6.621 -15.641 -8.234 1 89.75 96 ALA A N 1
ATOM 754 C CA . ALA A 1 96 ? -6.461 -14.266 -7.773 1 89.75 96 ALA A CA 1
ATOM 755 C C . ALA A 1 96 ? -7.316 -14 -6.535 1 89.75 96 ALA A C 1
ATOM 757 O O . ALA A 1 96 ? -8.531 -14.195 -6.562 1 89.75 96 ALA A O 1
ATOM 758 N N . VAL A 1 97 ? -6.648 -13.523 -5.492 1 94.06 97 VAL A N 1
ATOM 759 C CA . VAL A 1 97 ? -7.332 -13.289 -4.227 1 94.06 97 VAL A CA 1
ATOM 760 C C . VAL A 1 97 ? -7.16 -11.828 -3.809 1 94.06 97 VAL A C 1
ATOM 762 O O . VAL A 1 97 ? -6.035 -11.352 -3.648 1 94.06 97 VAL A O 1
ATOM 765 N N . GLY A 1 98 ? -8.32 -11.172 -3.664 1 94.75 98 GLY A N 1
ATOM 766 C CA . GLY A 1 98 ? -8.305 -9.828 -3.113 1 94.75 98 GLY A CA 1
ATOM 767 C C . GLY A 1 98 ? -8.43 -9.797 -1.603 1 94.75 98 GLY A C 1
ATOM 768 O O . GLY A 1 98 ? -9.148 -10.609 -1.018 1 94.75 98 GLY A O 1
ATOM 769 N N . TYR A 1 99 ? -7.746 -8.82 -0.981 1 93.25 99 TYR A N 1
ATOM 770 C CA . TYR A 1 99 ? -7.832 -8.734 0.472 1 93.25 99 TYR A CA 1
ATOM 771 C C . TYR A 1 99 ? -7.598 -7.309 0.949 1 93.25 99 TYR A C 1
ATOM 773 O O . TYR A 1 99 ? -6.957 -6.516 0.258 1 93.25 99 TYR A O 1
ATOM 781 N N . CYS A 1 100 ? -8.117 -7.023 2.178 1 88.69 100 CYS A N 1
ATOM 782 C CA . CYS A 1 100 ? -8.086 -5.672 2.725 1 88.69 100 CYS A CA 1
ATOM 783 C C . CYS A 1 100 ? -7.191 -5.602 3.957 1 88.69 100 CYS A C 1
ATOM 785 O O . CYS A 1 100 ? -6.848 -4.516 4.418 1 88.69 100 CYS A O 1
ATOM 787 N N . SER A 1 101 ? -6.828 -6.727 4.477 1 81.5 101 SER A N 1
ATOM 788 C CA . SER A 1 101 ? -6.148 -6.73 5.77 1 81.5 101 SER A CA 1
ATOM 789 C C . SER A 1 101 ? -4.672 -7.086 5.613 1 81.5 101 SER A C 1
ATOM 791 O O . SER A 1 101 ? -4.227 -7.441 4.52 1 81.5 101 SER A O 1
ATOM 793 N N . SER A 1 102 ? -3.996 -6.906 6.711 1 80.94 102 SER A N 1
ATOM 794 C CA . SER A 1 102 ? -2.562 -7.18 6.746 1 80.94 102 SER A CA 1
ATOM 795 C C . SER A 1 102 ? -2.279 -8.664 6.578 1 80.94 102 SER A C 1
ATOM 797 O O . SER A 1 102 ? -2.996 -9.508 7.125 1 80.94 102 SER A O 1
ATOM 799 N N . LEU A 1 103 ? -1.25 -8.961 5.828 1 80.69 103 LEU A N 1
ATOM 800 C CA . LEU A 1 103 ? -0.794 -10.328 5.621 1 80.69 103 LEU A CA 1
ATOM 801 C C . LEU A 1 103 ? 0.332 -10.68 6.59 1 80.69 103 LEU A C 1
ATOM 803 O O . LEU A 1 103 ? 0.925 -11.758 6.496 1 80.69 103 LEU A O 1
ATOM 807 N N . MET A 1 104 ? 0.624 -9.805 7.457 1 76.88 104 MET A N 1
ATOM 808 C CA . MET A 1 104 ? 1.81 -10 8.281 1 76.88 104 MET A CA 1
ATOM 809 C C . MET A 1 104 ? 1.574 -11.094 9.32 1 76.88 104 MET A C 1
ATOM 811 O O . MET A 1 104 ? 2.525 -11.688 9.828 1 76.88 104 MET A O 1
ATOM 815 N N . ALA A 1 105 ? 0.329 -11.289 9.672 1 77.69 105 ALA A N 1
ATOM 816 C CA . ALA A 1 105 ? -0.031 -12.359 10.602 1 77.69 105 ALA A CA 1
ATOM 817 C C . ALA A 1 105 ? -1.519 -12.688 10.516 1 77.69 105 ALA A C 1
ATOM 819 O O . ALA A 1 105 ? -2.213 -12.211 9.617 1 77.69 105 ALA A O 1
ATOM 820 N N . GLY A 1 106 ? -1.83 -13.727 11.281 1 86.25 106 GLY A N 1
ATOM 821 C CA . GLY A 1 106 ? -3.248 -13.984 11.477 1 86.25 106 GLY A CA 1
ATOM 822 C C . GLY A 1 106 ? -3.818 -14.969 10.469 1 86.25 106 GLY A C 1
ATOM 823 O O . GLY A 1 106 ? -3.082 -15.766 9.883 1 86.25 106 GLY A O 1
ATOM 824 N N . HIS A 1 107 ? -5.074 -14.852 10.352 1 89.69 107 HIS A N 1
ATOM 825 C CA . HIS A 1 107 ? -5.832 -15.844 9.594 1 89.69 107 HIS A CA 1
ATOM 826 C C . HIS A 1 107 ? -5.555 -15.727 8.102 1 89.69 107 HIS A C 1
ATOM 828 O O . HIS A 1 107 ? -5.457 -16.734 7.398 1 89.69 107 HIS A O 1
ATOM 834 N N . LEU A 1 108 ? -5.395 -14.547 7.676 1 91 108 LEU A N 1
ATOM 835 C CA . LEU A 1 108 ? -5.152 -14.336 6.25 1 91 108 LEU A CA 1
ATOM 836 C C . LEU A 1 108 ? -3.811 -14.93 5.836 1 91 108 LEU A C 1
ATOM 838 O O . LEU A 1 108 ? -3.729 -15.641 4.832 1 91 108 LEU A O 1
ATOM 842 N N . LYS A 1 109 ? -2.836 -14.609 6.598 1 91.12 109 LYS A N 1
ATOM 843 C CA . LYS A 1 109 ? -1.516 -15.172 6.324 1 91.12 109 LYS A CA 1
ATOM 844 C C . LYS A 1 109 ? -1.554 -16.688 6.336 1 91.12 109 LYS A C 1
ATOM 846 O O . LYS A 1 109 ? -0.986 -17.344 5.453 1 91.12 109 LYS A O 1
ATOM 851 N N . ALA A 1 110 ? -2.164 -17.203 7.352 1 91.94 110 ALA A N 1
ATOM 852 C CA . ALA A 1 110 ? -2.256 -18.656 7.488 1 91.94 110 ALA A CA 1
ATOM 853 C C . ALA A 1 110 ? -2.963 -19.281 6.289 1 91.94 110 ALA A C 1
ATOM 855 O O . ALA A 1 110 ? -2.516 -20.297 5.75 1 91.94 110 ALA A O 1
ATOM 856 N N . ALA A 1 111 ? -3.988 -18.688 5.902 1 92.94 111 ALA A N 1
ATOM 857 C CA . ALA A 1 111 ? -4.762 -19.188 4.773 1 92.94 111 ALA A CA 1
ATOM 858 C C . ALA A 1 111 ? -3.943 -19.141 3.486 1 92.94 111 ALA A C 1
ATOM 860 O O . ALA A 1 111 ? -3.916 -20.125 2.729 1 92.94 111 ALA A O 1
ATOM 861 N N . PHE A 1 112 ? -3.324 -18.031 3.215 1 92.56 112 PHE A N 1
ATOM 862 C CA . PHE A 1 112 ? -2.52 -17.891 2.008 1 92.56 112 PHE A CA 1
ATOM 863 C C . PHE A 1 112 ? -1.347 -18.859 2.016 1 92.56 112 PHE A C 1
ATOM 865 O O . PHE A 1 112 ? -1.054 -19.5 1.002 1 92.56 112 PHE A O 1
ATOM 872 N N . SER A 1 113 ? -0.691 -18.984 3.168 1 91.94 113 SER A N 1
ATOM 873 C CA . SER A 1 113 ? 0.438 -19.891 3.293 1 91.94 113 SER A CA 1
ATOM 874 C C . SER A 1 113 ? 0.016 -21.328 3.02 1 91.94 113 SER A C 1
ATOM 876 O O . SER A 1 113 ? 0.702 -22.062 2.299 1 91.94 113 SER A O 1
ATOM 878 N N . ASP A 1 114 ? -1.073 -21.656 3.604 1 93.31 114 ASP A N 1
ATOM 879 C CA . ASP A 1 114 ? -1.585 -23.016 3.414 1 93.31 114 ASP A CA 1
ATOM 880 C C . ASP A 1 114 ? -1.917 -23.281 1.946 1 93.31 114 ASP A C 1
ATOM 882 O O . ASP A 1 114 ? -1.58 -24.328 1.407 1 93.31 114 ASP A O 1
ATOM 886 N N . TYR A 1 115 ? -2.545 -22.375 1.328 1 91.69 115 TYR A N 1
ATOM 887 C CA . TYR A 1 115 ? -2.902 -22.531 -0.077 1 91.69 115 TYR A CA 1
ATOM 888 C C . TYR A 1 115 ? -1.657 -22.688 -0.941 1 91.69 115 TYR A C 1
ATOM 890 O O . TYR A 1 115 ? -1.59 -23.594 -1.78 1 91.69 115 TYR A O 1
ATOM 898 N N . LEU A 1 116 ? -0.717 -21.859 -0.743 1 88.56 116 LEU A N 1
ATOM 899 C CA . LEU A 1 116 ? 0.517 -21.891 -1.521 1 88.56 116 LEU A CA 1
ATOM 900 C C . LEU A 1 116 ? 1.272 -23.188 -1.306 1 88.56 116 LEU A C 1
ATOM 902 O O . LEU A 1 116 ? 1.929 -23.688 -2.221 1 88.56 116 LEU A O 1
ATOM 906 N N . THR A 1 117 ? 1.185 -23.719 -0.129 1 90.5 117 THR A N 1
ATOM 907 C CA . THR A 1 117 ? 1.854 -24.969 0.199 1 90.5 117 THR A CA 1
ATOM 908 C C . THR A 1 117 ? 1.141 -26.141 -0.455 1 90.5 117 THR A C 1
ATOM 910 O O . THR A 1 117 ? 1.783 -27.016 -1.044 1 90.5 117 THR A O 1
ATOM 913 N N . ARG A 1 118 ? -0.165 -26.125 -0.414 1 90.69 118 ARG A N 1
ATOM 914 C CA . ARG A 1 118 ? -0.975 -27.234 -0.888 1 90.69 118 ARG A CA 1
ATOM 915 C C . ARG A 1 118 ? -1.04 -27.266 -2.412 1 90.69 118 ARG A C 1
ATOM 917 O O . ARG A 1 118 ? -1.139 -28.328 -3.018 1 90.69 118 ARG A O 1
ATOM 924 N N . PHE A 1 119 ? -1.015 -26.094 -2.975 1 88.38 119 PHE A N 1
ATOM 925 C CA . PHE A 1 119 ? -1.181 -25.984 -4.418 1 88.38 119 PHE A CA 1
ATOM 926 C C . PHE A 1 119 ? -0.01 -25.25 -5.051 1 88.38 119 PHE A C 1
ATOM 928 O O . PHE A 1 119 ? -0.195 -24.188 -5.66 1 88.38 119 PHE A O 1
ATOM 935 N N . PRO A 1 120 ? 1.122 -25.859 -5.078 1 83 120 PRO A N 1
ATOM 936 C CA . PRO A 1 120 ? 2.348 -25.188 -5.52 1 83 120 PRO A CA 1
ATOM 937 C C . PRO A 1 120 ? 2.355 -24.906 -7.02 1 83 120 PRO A C 1
ATOM 939 O O . PRO A 1 120 ? 3.123 -24.047 -7.484 1 83 120 PRO A O 1
ATOM 942 N N . ASP A 1 121 ? 1.497 -25.5 -7.75 1 78.94 121 ASP A N 1
ATOM 943 C CA . ASP A 1 121 ? 1.531 -25.359 -9.203 1 78.94 121 ASP A CA 1
ATOM 944 C C . ASP A 1 121 ? 0.477 -24.375 -9.688 1 78.94 121 ASP A C 1
ATOM 946 O O . ASP A 1 121 ? 0.289 -24.203 -10.891 1 78.94 121 ASP A O 1
ATOM 950 N N . VAL A 1 122 ? -0.237 -23.781 -8.766 1 82.38 122 VAL A N 1
ATOM 951 C CA . VAL A 1 122 ? -1.173 -22.703 -9.078 1 82.38 122 VAL A CA 1
ATOM 952 C C . VAL A 1 122 ? -0.505 -21.344 -8.844 1 82.38 122 VAL A C 1
ATOM 954 O O . VAL A 1 122 ? 0.13 -21.141 -7.812 1 82.38 122 VAL A O 1
ATOM 957 N N . GLN A 1 123 ? -0.573 -20.531 -9.844 1 79.5 123 GLN A N 1
ATOM 958 C CA . GLN A 1 123 ? -0.094 -19.156 -9.633 1 79.5 123 GLN A CA 1
ATOM 959 C C . GLN A 1 123 ? -1.034 -18.391 -8.719 1 79.5 123 GLN A C 1
ATOM 961 O O . GLN A 1 123 ? -2.211 -18.203 -9.039 1 79.5 123 GLN A O 1
ATOM 966 N N . PHE A 1 124 ? -0.548 -17.969 -7.625 1 85.31 124 PHE A N 1
ATOM 967 C CA . PHE A 1 124 ? -1.322 -17.234 -6.641 1 85.31 124 PHE A CA 1
ATOM 968 C C . PHE A 1 124 ? -1.073 -15.727 -6.777 1 85.31 124 PHE A C 1
ATOM 970 O O . PHE A 1 124 ? 0.061 -15.266 -6.633 1 85.31 124 PHE A O 1
ATOM 977 N N . ASP A 1 125 ? -2.129 -14.984 -7.066 1 84.56 125 ASP A N 1
ATOM 978 C CA . ASP A 1 125 ? -2.023 -13.539 -7.223 1 84.56 125 ASP A CA 1
ATOM 979 C C . ASP A 1 125 ? -2.779 -12.812 -6.117 1 84.56 125 ASP A C 1
ATOM 981 O O . ASP A 1 125 ? -4.008 -12.734 -6.145 1 84.56 125 ASP A O 1
ATOM 985 N N . GLY A 1 126 ? -2.045 -12.219 -5.273 1 89.62 126 GLY A N 1
ATOM 986 C CA . GLY A 1 126 ? -2.654 -11.367 -4.266 1 89.62 126 GLY A CA 1
ATOM 987 C C . GLY A 1 126 ? -2.898 -9.953 -4.746 1 89.62 126 GLY A C 1
ATOM 988 O O . GLY A 1 126 ? -2.045 -9.359 -5.41 1 89.62 126 GLY A O 1
ATOM 989 N N . VAL A 1 127 ? -4.086 -9.484 -4.414 1 88.62 127 VAL A N 1
ATOM 990 C CA . VAL A 1 127 ? -4.445 -8.117 -4.773 1 88.62 127 VAL A CA 1
ATOM 991 C C . VAL A 1 127 ? -4.914 -7.363 -3.533 1 88.62 127 VAL A C 1
ATOM 993 O O . VAL A 1 127 ? -5.898 -7.746 -2.9 1 88.62 127 VAL A O 1
ATOM 996 N N . GLU A 1 128 ? -4.199 -6.285 -3.293 1 89.88 128 GLU A N 1
ATOM 997 C CA . GLU A 1 128 ? -4.629 -5.441 -2.182 1 89.88 128 GLU A CA 1
ATOM 998 C C . GLU A 1 128 ? -5.621 -4.379 -2.645 1 89.88 128 GLU A C 1
ATOM 1000 O O . GLU A 1 128 ? -5.461 -3.803 -3.723 1 89.88 128 GLU A O 1
ATOM 1005 N N . GLY A 1 129 ? -6.59 -4.172 -1.772 1 86.25 129 GLY A N 1
ATOM 1006 C CA . GLY A 1 129 ? -7.555 -3.127 -2.072 1 86.25 129 GLY A CA 1
ATOM 1007 C C . GLY A 1 129 ? -8.539 -2.885 -0.945 1 86.25 129 GLY A C 1
ATOM 1008 O O . GLY A 1 129 ? -8.625 -3.678 -0.005 1 86.25 129 GLY A O 1
ATOM 1009 N N . ASP A 1 130 ? -9.219 -1.757 -1.137 1 84.31 130 ASP A N 1
ATOM 1010 C CA . ASP A 1 130 ? -10.328 -1.526 -0.22 1 84.31 130 ASP A CA 1
ATOM 1011 C C . ASP A 1 130 ? -11.57 -2.299 -0.661 1 84.31 130 ASP A C 1
ATOM 1013 O O . ASP A 1 130 ? -11.609 -2.838 -1.769 1 84.31 130 ASP A O 1
ATOM 1017 N N . PRO A 1 131 ? -12.531 -2.361 0.211 1 83.31 131 PRO A N 1
ATOM 1018 C CA . PRO A 1 131 ? -13.703 -3.174 -0.099 1 83.31 131 PRO A CA 1
ATOM 1019 C C . PRO A 1 131 ? -14.383 -2.758 -1.403 1 83.31 131 PRO A C 1
ATOM 1021 O O . PRO A 1 131 ? -14.812 -3.615 -2.18 1 83.31 131 PRO A O 1
ATOM 1024 N N . ASP A 1 132 ? -14.445 -1.543 -1.682 1 75.88 132 ASP A N 1
ATOM 1025 C CA . ASP A 1 132 ? -15.102 -1.074 -2.9 1 75.88 132 ASP A CA 1
ATOM 1026 C C . ASP A 1 132 ? -14.328 -1.514 -4.141 1 75.88 132 ASP A C 1
ATOM 1028 O O . ASP A 1 132 ? -14.922 -1.968 -5.121 1 75.88 132 ASP A O 1
ATOM 1032 N N . LYS A 1 133 ? -13.039 -1.346 -4.047 1 76.12 133 LYS A N 1
ATOM 1033 C CA . LYS A 1 133 ? -12.195 -1.795 -5.152 1 76.12 133 LYS A CA 1
ATOM 1034 C C . LYS A 1 133 ? -12.328 -3.301 -5.363 1 76.12 133 LYS A C 1
ATOM 1036 O O . LYS A 1 133 ? -12.398 -3.77 -6.5 1 76.12 133 LYS A O 1
ATOM 1041 N N . LEU A 1 134 ? -12.336 -4.016 -4.336 1 86.88 134 LEU A N 1
ATOM 1042 C CA . LEU A 1 134 ? -12.391 -5.473 -4.434 1 86.88 134 LEU A CA 1
ATOM 1043 C C . LEU A 1 134 ? -13.727 -5.922 -5.02 1 86.88 134 LEU A C 1
ATOM 1045 O O . LEU A 1 134 ? -13.781 -6.883 -5.789 1 86.88 134 LEU A O 1
ATOM 1049 N N . CYS A 1 135 ? -14.75 -5.223 -4.656 1 83.38 135 CYS A N 1
ATOM 1050 C CA . CYS A 1 135 ? -16.047 -5.531 -5.23 1 83.38 135 CYS A CA 1
ATOM 1051 C C . CYS A 1 135 ? -16.047 -5.297 -6.738 1 83.38 135 CYS A C 1
ATOM 1053 O O . CYS A 1 135 ? -16.578 -6.113 -7.496 1 83.38 135 CYS A O 1
ATOM 1055 N N . SER A 1 136 ? -15.469 -4.207 -7.086 1 75.56 136 SER A N 1
ATOM 1056 C CA . SER A 1 136 ? -15.344 -3.9 -8.508 1 75.56 136 SER A CA 1
ATOM 1057 C C . SER A 1 136 ? -14.516 -4.961 -9.234 1 75.56 136 SER A C 1
ATOM 1059 O O . SER A 1 136 ? -14.859 -5.367 -10.344 1 75.56 136 SER A O 1
ATOM 1061 N N . ASP A 1 137 ? -13.438 -5.402 -8.594 1 80.81 137 ASP A N 1
ATOM 1062 C CA . ASP A 1 137 ? -12.562 -6.414 -9.172 1 80.81 137 ASP A CA 1
ATOM 1063 C C . ASP A 1 137 ? -13.289 -7.75 -9.328 1 80.81 137 ASP A C 1
ATOM 1065 O O . ASP A 1 137 ? -13.062 -8.477 -10.297 1 80.81 137 ASP A O 1
ATOM 1069 N N . LEU A 1 138 ? -14.156 -8.047 -8.391 1 86.12 138 LEU A N 1
ATOM 1070 C CA . LEU A 1 138 ? -14.969 -9.258 -8.469 1 86.12 138 LEU A CA 1
ATOM 1071 C C . LEU A 1 138 ? -15.938 -9.18 -9.641 1 86.12 138 LEU A C 1
ATOM 1073 O O . LEU A 1 138 ? -16.047 -10.125 -10.43 1 86.12 138 LEU A O 1
ATOM 1077 N N . ARG A 1 139 ? -16.5 -8.078 -9.742 1 77.5 139 ARG A N 1
ATOM 1078 C CA . ARG A 1 139 ? -17.469 -7.891 -10.82 1 77.5 139 ARG A CA 1
ATOM 1079 C C . ARG A 1 139 ? -16.797 -8.008 -12.188 1 77.5 139 ARG A C 1
ATOM 1081 O O . ARG A 1 139 ? -17.375 -8.578 -13.117 1 77.5 139 ARG A O 1
ATOM 1088 N N . ALA A 1 140 ? -15.617 -7.469 -12.203 1 69.75 140 ALA A N 1
ATOM 1089 C CA . ALA A 1 140 ? -14.859 -7.469 -13.453 1 69.75 140 ALA A CA 1
ATOM 1090 C C . ALA A 1 140 ? -14.234 -8.836 -13.711 1 69.75 140 ALA A C 1
ATOM 1092 O O . ALA A 1 140 ? -13.75 -9.102 -14.812 1 69.75 140 ALA A O 1
ATOM 1093 N N . GLY A 1 141 ? -14.242 -9.648 -12.734 1 80 141 GLY A N 1
ATOM 1094 C CA . GLY A 1 141 ? -13.664 -10.984 -12.867 1 80 141 GLY A CA 1
ATOM 1095 C C . GLY A 1 141 ? -12.1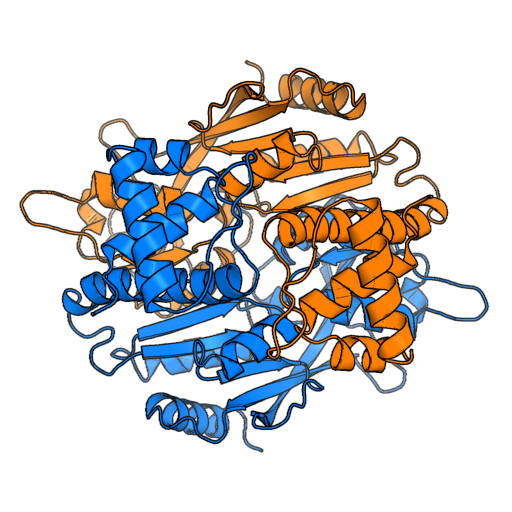48 -10.992 -12.805 1 80 141 GLY A C 1
ATOM 1096 O O . GLY A 1 141 ? -11.516 -11.953 -13.227 1 80 141 GLY A O 1
ATOM 1097 N N . THR A 1 142 ? -11.578 -9.906 -12.305 1 77.56 142 THR A N 1
ATOM 1098 C CA . THR A 1 142 ? -10.125 -9.812 -12.242 1 77.56 142 THR A CA 1
ATOM 1099 C C . THR A 1 142 ? -9.586 -10.516 -11 1 77.56 142 THR A C 1
ATOM 1101 O O . THR A 1 142 ? -8.398 -10.836 -10.922 1 77.56 142 THR A O 1
ATOM 1104 N N . ILE A 1 143 ? -10.469 -10.695 -10.039 1 88.62 143 ILE A N 1
ATOM 1105 C CA . ILE A 1 143 ? -10.148 -11.562 -8.914 1 88.62 143 ILE A CA 1
ATOM 1106 C C . ILE A 1 143 ? -11.227 -12.625 -8.758 1 88.62 143 ILE A C 1
ATOM 1108 O O . ILE A 1 143 ? -12.367 -12.445 -9.203 1 88.62 143 ILE A O 1
ATOM 1112 N N . ASP A 1 144 ? -10.82 -13.727 -8.172 1 91.56 144 ASP A N 1
ATOM 1113 C CA . ASP A 1 144 ? -11.719 -14.859 -8.023 1 91.56 144 ASP A CA 1
ATOM 1114 C C . ASP A 1 144 ? -12.469 -14.797 -6.695 1 91.56 144 ASP A C 1
ATOM 1116 O O . ASP A 1 144 ? -13.609 -15.266 -6.594 1 91.56 144 ASP A O 1
ATOM 1120 N N . VAL A 1 145 ? -11.82 -14.266 -5.742 1 95.81 145 VAL A N 1
ATOM 1121 C CA . VAL A 1 145 ? -12.398 -14.188 -4.398 1 95.81 145 VAL A CA 1
ATOM 1122 C C . VAL A 1 145 ? -11.789 -13.008 -3.648 1 95.81 145 VAL A C 1
ATOM 1124 O O . VAL A 1 145 ? -10.672 -12.586 -3.943 1 95.81 145 VAL A O 1
ATOM 1127 N N . ALA A 1 146 ? -12.602 -12.445 -2.791 1 95.69 146 ALA A N 1
ATOM 1128 C CA . ALA A 1 146 ? -12.125 -11.367 -1.93 1 95.69 146 ALA A CA 1
ATOM 1129 C C . ALA A 1 146 ? -12.344 -11.703 -0.458 1 95.69 146 ALA A C 1
ATOM 1131 O O . ALA A 1 146 ? -13.352 -12.312 -0.098 1 95.69 146 ALA A O 1
ATOM 1132 N N . ILE A 1 147 ? -11.375 -11.375 0.317 1 94.94 147 ILE A N 1
ATOM 1133 C CA . ILE A 1 147 ? -11.516 -11.406 1.769 1 94.94 147 ILE A CA 1
ATOM 1134 C C . ILE A 1 147 ? -11.602 -9.984 2.312 1 94.94 147 ILE A C 1
ATOM 1136 O O . ILE A 1 147 ? -10.633 -9.227 2.229 1 94.94 147 ILE A O 1
ATOM 1140 N N . ALA A 1 148 ? -12.719 -9.656 2.838 1 93.38 148 ALA A N 1
ATOM 1141 C CA . ALA A 1 148 ? -12.992 -8.289 3.271 1 93.38 148 ALA A CA 1
ATOM 1142 C C . ALA A 1 148 ? -13.922 -8.273 4.48 1 93.38 148 ALA A C 1
ATOM 1144 O O . ALA A 1 148 ? -14.531 -9.289 4.816 1 93.38 148 ALA A O 1
ATOM 1145 N N . PRO A 1 149 ? -13.867 -7.152 5.148 1 91.94 149 PRO A N 1
ATOM 1146 C CA . PRO A 1 149 ? -14.805 -7.051 6.27 1 91.94 149 PRO A CA 1
ATOM 1147 C C . PRO A 1 149 ? -16.25 -7.266 5.852 1 91.94 149 PRO A C 1
ATOM 1149 O O . PRO A 1 149 ? -16.641 -6.918 4.73 1 91.94 149 PRO A O 1
ATOM 1152 N N . LEU A 1 150 ? -16.984 -7.773 6.789 1 87.88 150 LEU A N 1
ATOM 1153 C CA . LEU A 1 150 ? -18.391 -8.055 6.555 1 87.88 150 LEU A CA 1
ATOM 1154 C C . LEU A 1 150 ? -19.156 -6.777 6.227 1 87.88 150 LEU A C 1
ATOM 1156 O O . LEU A 1 150 ? -18.859 -5.711 6.77 1 87.88 150 LEU A O 1
ATOM 1160 N N . GLY A 1 151 ? -20.125 -6.828 5.305 1 77.88 151 GLY A N 1
ATOM 1161 C CA . GLY A 1 151 ? -21 -5.699 5.035 1 77.88 151 GLY A CA 1
ATOM 1162 C C . GLY A 1 151 ? -21 -5.277 3.576 1 77.88 151 GLY A C 1
ATOM 1163 O O . GLY A 1 151 ? -21.672 -4.316 3.201 1 77.88 151 GLY A O 1
ATOM 1164 N N . SER A 1 152 ? -20.328 -5.922 2.791 1 68.94 152 SER A N 1
ATOM 1165 C CA . SER A 1 152 ? -20.234 -5.543 1.385 1 68.94 152 SER A CA 1
ATOM 1166 C C . SER A 1 152 ? -21.156 -6.395 0.521 1 68.94 152 SER A C 1
ATOM 1168 O O . SER A 1 152 ? -20.766 -6.832 -0.565 1 68.94 152 SER A O 1
ATOM 1170 N N . GLU A 1 153 ? -22.328 -6.52 0.887 1 71.19 153 GLU A N 1
ATOM 1171 C CA . GLU A 1 153 ? -23.234 -7.363 0.116 1 71.19 153 GLU A CA 1
ATOM 1172 C C . GLU A 1 153 ? -23.641 -6.691 -1.192 1 71.19 153 GLU A C 1
ATOM 1174 O O . GLU A 1 153 ? -23.844 -5.477 -1.234 1 71.19 153 GLU A O 1
ATOM 1179 N N . GLU A 1 154 ? -23.5 -7.395 -2.189 1 75.06 154 GLU A N 1
ATOM 1180 C CA . GLU A 1 154 ? -23.844 -6.91 -3.521 1 75.06 154 GLU A CA 1
ATOM 1181 C C . GLU A 1 154 ? -24.516 -8.008 -4.352 1 75.06 154 GLU A C 1
ATOM 1183 O O . GLU A 1 154 ? -24.25 -9.188 -4.145 1 75.06 154 GLU A O 1
ATOM 1188 N N . GLN A 1 155 ? -25.344 -7.527 -5.246 1 77.38 155 GLN A N 1
ATOM 1189 C CA . GLN A 1 155 ? -26.016 -8.477 -6.129 1 77.38 155 GLN A CA 1
ATOM 1190 C C . GLN A 1 155 ? -25 -9.242 -6.98 1 77.38 155 GLN A C 1
ATOM 1192 O O . GLN A 1 155 ? -24.078 -8.648 -7.531 1 77.38 155 GLN A O 1
ATOM 1197 N N . GLY A 1 156 ? -25.219 -10.539 -7.086 1 87.12 156 GLY A N 1
ATOM 1198 C CA . GLY A 1 156 ? -24.359 -11.375 -7.902 1 87.12 156 GLY A CA 1
ATOM 1199 C C . GLY A 1 156 ? -23.078 -11.797 -7.191 1 87.12 156 GLY A C 1
ATOM 1200 O O . GLY A 1 156 ? -22.312 -12.602 -7.715 1 87.12 156 GLY A O 1
ATOM 1201 N N . ILE A 1 157 ? -22.938 -11.211 -6.078 1 91.56 157 ILE A N 1
ATOM 1202 C CA . ILE A 1 157 ? -21.781 -11.562 -5.27 1 91.56 157 ILE A CA 1
ATOM 1203 C C . ILE A 1 157 ? -22.234 -12.305 -4.012 1 91.56 157 ILE A C 1
ATOM 1205 O O . ILE A 1 157 ? -23 -11.766 -3.213 1 91.56 157 ILE A O 1
ATOM 1209 N N . ALA A 1 158 ? -21.828 -13.547 -3.881 1 93.94 158 ALA A N 1
ATOM 1210 C CA . ALA A 1 158 ? -22.078 -14.336 -2.682 1 93.94 158 ALA A CA 1
ATOM 1211 C C . ALA A 1 158 ? -21.062 -14.023 -1.586 1 93.94 158 ALA A C 1
ATOM 1213 O O . ALA A 1 158 ? -20 -13.484 -1.862 1 93.94 158 ALA A O 1
ATOM 1214 N N . SER A 1 159 ? -21.422 -14.297 -0.411 1 93.94 159 SER A N 1
ATOM 1215 C CA . SER A 1 159 ? -20.531 -14.062 0.715 1 93.94 159 SER A CA 1
ATOM 1216 C C . SER A 1 159 ? -20.672 -15.164 1.768 1 93.94 159 SER A C 1
ATOM 1218 O O . SER A 1 159 ? -21.703 -15.828 1.847 1 93.94 159 SER A O 1
ATOM 1220 N N . ARG A 1 160 ? -19.594 -15.359 2.562 1 92.5 160 ARG A N 1
ATOM 1221 C CA . ARG A 1 160 ? -19.547 -16.297 3.68 1 92.5 160 ARG A CA 1
ATOM 1222 C C . ARG A 1 160 ? -18.641 -15.773 4.793 1 92.5 160 ARG A C 1
ATOM 1224 O O . ARG A 1 160 ? -17.469 -15.477 4.566 1 92.5 160 ARG A O 1
ATOM 1231 N N . PRO A 1 161 ? -19.203 -15.742 5.969 1 93.56 161 PRO A N 1
ATOM 1232 C CA . PRO A 1 161 ? -18.312 -15.367 7.078 1 93.56 161 PRO A CA 1
ATOM 1233 C C . PRO A 1 161 ? -17.203 -16.375 7.305 1 93.56 161 PRO A C 1
ATOM 1235 O O . PRO A 1 161 ? -17.406 -17.578 7.137 1 93.56 161 PRO A O 1
ATOM 1238 N N . VAL A 1 162 ? -16.031 -15.93 7.727 1 93.5 162 VAL A N 1
ATOM 1239 C CA . VAL A 1 162 ? -14.922 -16.859 7.938 1 93.5 162 VAL A CA 1
ATOM 1240 C C . VAL A 1 162 ? -14.344 -16.656 9.336 1 93.5 162 VAL A C 1
ATOM 1242 O O . VAL A 1 162 ? -14.477 -17.531 10.195 1 93.5 162 VAL A O 1
ATOM 1245 N N . TRP A 1 163 ? -13.617 -15.484 9.625 1 93.38 163 TRP A N 1
ATOM 1246 C CA . TRP A 1 163 ? -13 -15.273 10.93 1 93.38 163 TRP A CA 1
ATOM 1247 C C . TRP A 1 163 ? -13.188 -13.836 11.391 1 93.38 163 TRP A C 1
ATOM 1249 O O . TRP A 1 163 ? -13.766 -13.016 10.672 1 93.38 163 TRP A O 1
ATOM 1259 N N . SER A 1 164 ? -12.883 -13.641 12.672 1 93.5 164 SER A N 1
ATOM 1260 C CA . SER A 1 164 ? -12.867 -12.312 13.266 1 93.5 164 SER A CA 1
ATOM 1261 C C . SER A 1 164 ? -11.469 -11.945 13.766 1 93.5 164 SER A C 1
ATOM 1263 O O . SER A 1 164 ? -10.664 -12.828 14.078 1 93.5 164 SER A O 1
ATOM 1265 N N . GLU A 1 165 ? -11.227 -10.68 13.711 1 93.62 165 GLU A N 1
ATOM 1266 C CA . GLU A 1 165 ? -9.969 -10.18 14.25 1 93.62 165 GLU A CA 1
ATOM 1267 C C . GLU A 1 165 ? -10.203 -9.117 15.312 1 93.62 165 GLU A C 1
ATOM 1269 O O . GLU A 1 165 ? -11.086 -8.266 15.172 1 93.62 165 GLU A O 1
ATOM 1274 N N . ARG A 1 166 ? -9.367 -9.156 16.375 1 95.56 166 ARG A N 1
ATOM 1275 C CA . ARG A 1 166 ? -9.422 -8.133 17.422 1 95.56 166 ARG A CA 1
ATOM 1276 C C . ARG A 1 166 ? -8.875 -6.805 16.906 1 95.56 166 ARG A C 1
ATOM 1278 O O . ARG A 1 166 ? -7.969 -6.781 16.078 1 95.56 166 ARG A O 1
ATOM 1285 N N . LEU A 1 167 ? -9.484 -5.762 17.453 1 96.12 167 LEU A N 1
ATOM 1286 C CA . LEU A 1 167 ? -8.938 -4.426 17.234 1 96.12 167 LEU A CA 1
ATOM 1287 C C . LEU A 1 167 ? -7.957 -4.055 18.344 1 96.12 167 LEU A C 1
ATOM 1289 O O . LEU A 1 167 ? -8.227 -4.293 19.516 1 96.12 167 LEU A O 1
ATOM 1293 N N . VAL A 1 168 ? -6.867 -3.449 17.922 1 96.94 168 VAL A N 1
ATOM 1294 C CA . VAL A 1 168 ? -5.832 -3.088 18.875 1 96.94 168 VAL A CA 1
ATOM 1295 C C . VAL A 1 168 ? -5.395 -1.642 18.656 1 96.94 168 VAL A C 1
ATOM 1297 O O . VAL A 1 168 ? -5.328 -1.179 17.516 1 96.94 168 VAL A O 1
ATOM 1300 N N . ALA A 1 169 ? -5.125 -0.932 19.703 1 97.94 169 ALA A N 1
ATOM 1301 C CA . ALA A 1 169 ? -4.488 0.382 19.641 1 97.94 169 ALA A CA 1
ATOM 1302 C C . ALA A 1 169 ? -2.969 0.252 19.578 1 97.94 169 ALA A C 1
ATOM 1304 O O . ALA A 1 169 ? -2.369 -0.502 20.344 1 97.94 169 ALA A O 1
ATOM 1305 N N . ALA A 1 170 ? -2.389 0.862 18.609 1 97.31 170 ALA A N 1
ATOM 1306 C CA . ALA A 1 170 ? -0.932 0.946 18.531 1 97.31 170 ALA A CA 1
ATOM 1307 C C . ALA A 1 170 ? -0.413 2.188 19.25 1 97.31 170 ALA A C 1
ATOM 1309 O O . ALA A 1 170 ? -0.736 3.314 18.859 1 97.31 170 ALA A O 1
ATOM 1310 N N . LEU A 1 171 ? 0.409 1.935 20.266 1 97.75 171 LEU A N 1
ATOM 1311 C CA . LEU A 1 171 ? 0.878 2.994 21.156 1 97.75 171 LEU A CA 1
ATOM 1312 C C . LEU A 1 171 ? 2.402 3.01 21.234 1 97.75 171 LEU A C 1
ATOM 1314 O O . LEU A 1 171 ? 3.043 1.96 21.141 1 97.75 171 LEU A O 1
ATOM 1318 N N . TYR A 1 172 ? 2.988 4.23 21.328 1 95.69 172 TYR A N 1
ATOM 1319 C CA . TYR A 1 172 ? 4.414 4.293 21.641 1 95.69 172 TYR A CA 1
ATOM 1320 C C . TYR A 1 172 ? 4.691 3.801 23.047 1 95.69 172 TYR A C 1
ATOM 1322 O O . TYR A 1 172 ? 3.795 3.787 23.891 1 95.69 172 TYR A O 1
ATOM 1330 N N . PRO A 1 173 ? 5.867 3.365 23.438 1 94 173 PRO A N 1
ATOM 1331 C CA . PRO A 1 173 ? 6.164 2.623 24.656 1 94 173 PRO A CA 1
ATOM 1332 C C . PRO A 1 173 ? 5.867 3.428 25.922 1 94 173 PRO A C 1
ATOM 1334 O O . PRO A 1 173 ? 5.547 2.85 26.969 1 94 173 PRO A O 1
ATOM 1337 N N . GLU A 1 174 ? 5.902 4.73 25.875 1 94.88 174 GLU A N 1
ATOM 1338 C CA . GLU A 1 174 ? 5.699 5.547 27.062 1 94.88 174 GLU A CA 1
ATOM 1339 C C . GLU A 1 174 ? 4.297 6.148 27.094 1 94.88 174 GLU A C 1
ATOM 1341 O O . GLU A 1 174 ? 4.016 7.051 27.875 1 94.88 174 GLU A O 1
ATOM 1346 N N . HIS A 1 175 ? 3.447 5.664 26.297 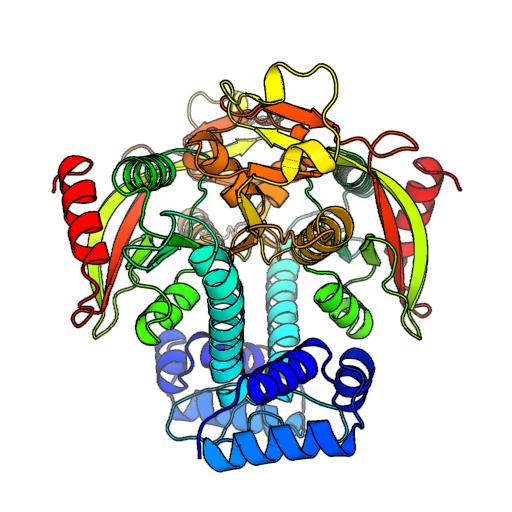1 96.44 175 HIS A N 1
ATOM 1347 C CA . HIS A 1 175 ? 2.115 6.246 26.219 1 96.44 175 HIS A CA 1
ATOM 1348 C C . HIS A 1 175 ? 1.36 6.094 27.531 1 96.44 175 HIS A C 1
ATOM 1350 O O . HIS A 1 175 ? 1.351 5.012 28.125 1 96.44 175 HIS A O 1
ATOM 1356 N N . PRO A 1 176 ? 0.646 7.043 28 1 96.25 176 PRO A N 1
ATOM 1357 C CA . PRO A 1 176 ? -0.048 7.012 29.281 1 96.25 176 PRO A CA 1
ATOM 1358 C C . PRO A 1 176 ? -1.076 5.887 29.375 1 96.25 176 PRO A C 1
ATOM 1360 O O . PRO A 1 176 ? -1.274 5.305 30.438 1 96.25 176 PRO A O 1
ATOM 1363 N N . LEU A 1 177 ? -1.675 5.559 28.312 1 96.56 177 LEU A N 1
ATOM 1364 C CA . LEU A 1 177 ? -2.729 4.551 28.297 1 96.56 177 LEU A CA 1
ATOM 1365 C C . LEU A 1 177 ? -2.164 3.17 28.625 1 96.56 177 LEU A C 1
ATOM 1367 O O . LEU A 1 177 ? -2.916 2.244 28.938 1 96.56 177 LEU A O 1
ATOM 1371 N N . LEU A 1 178 ? -0.866 3.016 28.562 1 96.25 178 LEU A N 1
ATOM 1372 C CA . LEU A 1 178 ? -0.24 1.728 28.844 1 96.25 178 LEU A CA 1
ATOM 1373 C C . LEU A 1 178 ? -0.283 1.41 30.328 1 96.25 178 LEU A C 1
ATOM 1375 O O . LEU A 1 178 ? -0.067 0.264 30.734 1 96.25 178 LEU A O 1
ATOM 1379 N N . GLU A 1 179 ? -0.572 2.389 31.109 1 95.94 179 GLU A N 1
ATOM 1380 C CA . GLU A 1 179 ? -0.687 2.193 32.562 1 95.94 179 GLU A CA 1
ATOM 1381 C C . GLU A 1 179 ? -2.014 1.534 32.906 1 95.94 179 GLU A C 1
ATOM 1383 O O . GLU A 1 179 ? -2.152 0.958 34 1 95.94 179 GLU A O 1
ATOM 1388 N N . ALA A 1 180 ? -2.971 1.658 32.062 1 94.69 180 ALA A N 1
ATOM 1389 C CA . ALA A 1 180 ? -4.277 1.05 32.281 1 94.69 180 ALA A CA 1
ATOM 1390 C C . ALA A 1 180 ? -4.238 -0.454 32.031 1 94.69 180 ALA A C 1
ATOM 1392 O O . ALA A 1 180 ? -3.537 -0.916 31.125 1 94.69 180 ALA A O 1
ATOM 1393 N N . SER A 1 181 ? -4.934 -1.206 32.781 1 93.25 181 SER A N 1
ATOM 1394 C CA . SER A 1 181 ? -5.031 -2.646 32.562 1 93.25 181 SER A CA 1
ATOM 1395 C C . SER A 1 181 ? -5.863 -2.959 31.328 1 93.25 181 SER A C 1
ATOM 1397 O O . SER A 1 181 ? -5.562 -3.906 30.594 1 93.25 181 SER A O 1
ATOM 1399 N N . ARG A 1 182 ? -6.879 -2.178 31.188 1 95.62 182 ARG A N 1
ATOM 1400 C CA . ARG A 1 182 ? -7.758 -2.293 30.016 1 95.62 182 ARG A CA 1
ATOM 1401 C C . ARG A 1 182 ? -8.016 -0.928 29.391 1 95.62 182 ARG A C 1
ATOM 1403 O O . ARG A 1 182 ? -8.133 0.076 30.094 1 95.62 182 ARG A O 1
ATOM 1410 N N . ILE A 1 183 ? -8.023 -0.936 28.094 1 97.25 183 ILE A N 1
ATOM 1411 C CA . ILE A 1 183 ? -8.328 0.286 27.359 1 97.25 183 ILE A CA 1
ATOM 1412 C C . ILE A 1 183 ? -9.703 0.176 26.703 1 97.25 183 ILE A C 1
ATOM 1414 O O . ILE A 1 183 ? -9.961 -0.743 25.922 1 97.25 183 ILE A O 1
ATOM 1418 N N . TYR A 1 184 ? -10.594 1.072 27.109 1 96.25 184 TYR A N 1
ATOM 1419 C CA . TYR A 1 184 ? -11.914 1.152 26.5 1 96.25 184 TYR A CA 1
ATOM 1420 C C . TYR A 1 184 ? -11.961 2.248 25.438 1 96.25 184 TYR A C 1
ATOM 1422 O O . TYR A 1 184 ? -11.117 3.146 25.438 1 96.25 184 TYR A O 1
ATOM 1430 N N . TRP A 1 185 ? -12.945 2.178 24.547 1 94.81 185 TRP A N 1
ATOM 1431 C CA . TRP A 1 185 ? -13.109 3.188 23.516 1 94.81 185 TRP A CA 1
ATOM 1432 C C . TRP A 1 185 ? -13.125 4.59 24.109 1 94.81 185 TRP A C 1
ATOM 1434 O O . TRP A 1 185 ? -12.484 5.504 23.578 1 94.81 185 TRP A O 1
ATOM 1444 N N . GLY A 1 186 ? -13.812 4.707 25.172 1 92.31 186 GLY A N 1
ATOM 1445 C CA . GLY A 1 186 ? -13.938 6.012 25.797 1 92.31 186 GLY A CA 1
ATOM 1446 C C . GLY A 1 186 ? -12.602 6.59 26.234 1 92.31 186 GLY A C 1
ATOM 1447 O O . GLY A 1 186 ? -12.438 7.812 26.281 1 92.31 186 GLY A O 1
ATOM 1448 N N . ASP A 1 187 ? -11.617 5.766 26.547 1 94.31 187 ASP A N 1
ATOM 1449 C CA . ASP A 1 187 ? -10.297 6.203 26.969 1 94.31 187 ASP A CA 1
ATOM 1450 C C . ASP A 1 187 ? -9.531 6.855 25.828 1 94.31 187 ASP A C 1
ATOM 1452 O O . ASP A 1 187 ? -8.531 7.543 26.047 1 94.31 187 ASP A O 1
ATOM 1456 N N . LEU A 1 188 ? -10.047 6.684 24.562 1 94.5 188 LEU A N 1
ATOM 1457 C CA . LEU A 1 188 ? -9.312 7.133 23.375 1 94.5 188 LEU A CA 1
ATOM 1458 C C . LEU A 1 188 ? -9.859 8.461 22.875 1 94.5 188 LEU A C 1
ATOM 1460 O O . LEU A 1 188 ? -9.391 8.984 21.859 1 94.5 188 LEU A O 1
ATOM 1464 N N . ARG A 1 189 ? -10.742 9.031 23.578 1 90.44 189 ARG A N 1
ATOM 1465 C CA . ARG A 1 189 ? -11.516 10.172 23.094 1 90.44 189 ARG A CA 1
ATOM 1466 C C . ARG A 1 189 ? -10.617 11.375 22.812 1 90.44 189 ARG A C 1
ATOM 1468 O O . ARG A 1 189 ? -10.883 12.164 21.906 1 90.44 189 ARG A O 1
ATOM 1475 N N . ARG A 1 190 ? -9.578 11.539 23.484 1 86.88 190 ARG A N 1
ATOM 1476 C CA . ARG A 1 190 ? -8.75 12.742 23.359 1 86.88 190 ARG A CA 1
ATOM 1477 C C . ARG A 1 190 ? -7.539 12.484 22.469 1 86.88 190 ARG A C 1
ATOM 1479 O O . ARG A 1 190 ? -6.727 13.383 22.25 1 86.88 190 ARG A O 1
ATOM 1486 N N . GLU A 1 191 ? -7.422 11.32 21.953 1 91.19 191 GLU A N 1
ATOM 1487 C CA . GLU A 1 191 ? -6.277 10.969 21.125 1 91.19 191 GLU A CA 1
ATOM 1488 C C . GLU A 1 191 ? -6.449 11.492 19.703 1 91.19 191 GLU A C 1
ATOM 1490 O O . GLU A 1 191 ? -7.57 11.742 19.266 1 91.19 191 GLU A O 1
ATOM 1495 N N . ILE A 1 192 ? -5.316 11.719 19.109 1 88.56 192 ILE A N 1
ATOM 1496 C CA . ILE A 1 192 ? -5.285 11.977 17.672 1 88.56 192 ILE A CA 1
ATOM 1497 C C . ILE A 1 192 ? -5.043 10.672 16.906 1 88.56 192 ILE A C 1
ATOM 1499 O O . ILE A 1 192 ? -4.055 9.984 17.156 1 88.56 192 ILE A O 1
ATOM 1503 N N . PHE A 1 193 ? -6.004 10.43 16 1 93.19 193 PHE A N 1
ATOM 1504 C CA . PHE A 1 193 ? -5.887 9.211 15.219 1 93.19 193 PHE A CA 1
ATOM 1505 C C . PHE A 1 193 ? -5.352 9.523 13.82 1 93.19 193 PHE A C 1
ATOM 1507 O O . PHE A 1 193 ? -5.75 10.508 13.203 1 93.19 193 PHE A O 1
ATOM 1514 N N . VAL A 1 194 ? -4.449 8.703 13.391 1 91 194 VAL A N 1
ATOM 1515 C CA . VAL A 1 194 ? -4.094 8.672 11.977 1 91 194 VAL A CA 1
ATOM 1516 C C . VAL A 1 194 ? -4.473 7.32 11.375 1 91 194 VAL A C 1
ATOM 1518 O O . VAL A 1 194 ? -4.117 6.273 11.914 1 91 194 VAL A O 1
ATOM 1521 N N . VAL A 1 195 ? -5.266 7.359 10.344 1 92.44 195 VAL A N 1
ATOM 1522 C CA . VAL A 1 195 ? -5.695 6.137 9.672 1 92.44 195 VAL A CA 1
ATOM 1523 C C . VAL A 1 195 ? -5.312 6.191 8.195 1 92.44 195 VAL A C 1
ATOM 1525 O O . VAL A 1 195 ? -5.355 7.258 7.578 1 92.44 195 VAL A O 1
ATOM 1528 N N . PRO A 1 196 ? -4.906 5.043 7.699 1 90.38 196 PRO A N 1
ATOM 1529 C CA . PRO A 1 196 ? -4.621 5.016 6.262 1 90.38 196 PRO A CA 1
ATOM 1530 C C . PRO A 1 196 ? -5.891 5.023 5.41 1 90.38 196 PRO A C 1
ATOM 1532 O O . PRO A 1 196 ? -6.934 4.535 5.848 1 90.38 196 PRO A O 1
ATOM 1535 N N . ARG A 1 197 ? -5.77 5.617 4.227 1 81.38 197 ARG A N 1
ATOM 1536 C CA . ARG A 1 197 ? -6.887 5.582 3.287 1 81.38 197 ARG A CA 1
ATOM 1537 C C . ARG A 1 197 ? -7.039 4.195 2.666 1 81.38 197 ARG A C 1
ATOM 1539 O O . ARG A 1 197 ? -8.148 3.771 2.348 1 81.38 197 ARG A O 1
ATOM 1546 N N . LYS A 1 198 ? -5.996 3.484 2.615 1 79.12 198 LYS A N 1
ATOM 1547 C CA . LYS A 1 198 ? -5.961 2.186 1.949 1 79.12 198 LYS A CA 1
ATOM 1548 C C . LYS A 1 198 ? -6.461 1.08 2.875 1 79.12 198 LYS A C 1
ATOM 1550 O O . LYS A 1 198 ? -6.578 1.283 4.086 1 79.12 198 LYS A O 1
ATOM 1555 N N . GLY A 1 199 ? -6.879 -0.009 2.281 1 84.88 199 GLY A N 1
ATOM 1556 C CA . GLY A 1 199 ? -7.293 -1.172 3.051 1 84.88 199 GLY A CA 1
ATOM 1557 C C . GLY A 1 199 ? -8.57 -0.945 3.832 1 84.88 199 GLY A C 1
ATOM 1558 O O . GLY A 1 199 ? -9.578 -0.487 3.277 1 84.88 199 GLY A O 1
ATOM 1559 N N . ILE A 1 200 ? -8.484 -1.229 5.133 1 85.06 200 ILE A N 1
ATOM 1560 C CA . ILE A 1 200 ? -9.68 -1.11 5.961 1 85.06 200 ILE A CA 1
ATOM 1561 C C . ILE A 1 200 ? -9.68 0.231 6.688 1 85.06 200 ILE A C 1
ATOM 1563 O O . ILE A 1 200 ? -10.398 0.413 7.672 1 85.06 200 ILE A O 1
ATOM 1567 N N . GLY A 1 201 ? -8.852 1.074 6.23 1 89.56 201 GLY A N 1
ATOM 1568 C CA . GLY A 1 201 ? -8.703 2.354 6.906 1 89.56 201 GLY A CA 1
ATOM 1569 C C . GLY A 1 201 ? -10.008 3.115 7.039 1 89.56 201 GLY A C 1
ATOM 1570 O O . GLY A 1 201 ? -10.305 3.678 8.094 1 89.56 201 GLY A O 1
ATOM 1571 N N . GLN A 1 202 ? -10.734 3.148 5.98 1 85.94 202 GLN A N 1
ATOM 1572 C CA . GLN A 1 202 ? -12.008 3.861 6.016 1 85.94 202 GLN A CA 1
ATOM 1573 C C . GLN A 1 202 ? -12.969 3.217 7.008 1 85.94 202 GLN A C 1
ATOM 1575 O O . GLN A 1 202 ? -13.719 3.912 7.691 1 85.94 202 GLN A O 1
ATOM 1580 N N . MET A 1 203 ? -13 2.02 7.039 1 88.19 203 MET A N 1
ATOM 1581 C CA . MET A 1 203 ? -13.844 1.317 8.008 1 88.19 203 MET A CA 1
ATOM 1582 C C . MET A 1 203 ? -13.414 1.645 9.438 1 88.19 203 MET A C 1
ATOM 1584 O O . MET A 1 203 ? -14.266 1.854 10.305 1 88.19 203 MET A O 1
ATOM 1588 N N . ILE A 1 204 ? -12.141 1.679 9.672 1 92.94 204 ILE A N 1
ATOM 1589 C CA . ILE A 1 204 ? -11.617 2.018 10.992 1 92.94 204 ILE A CA 1
ATOM 1590 C C . ILE A 1 204 ? -12.016 3.445 11.352 1 92.94 204 ILE A C 1
ATOM 1592 O O . ILE A 1 204 ? -12.43 3.711 12.484 1 92.94 204 ILE A O 1
ATOM 1596 N N . ARG A 1 205 ? -11.898 4.305 10.398 1 91.81 205 ARG A N 1
ATOM 1597 C CA . ARG A 1 205 ? -12.328 5.684 10.609 1 91.81 205 ARG A CA 1
ATOM 1598 C C . ARG A 1 205 ? -13.789 5.742 11.039 1 91.81 205 ARG A C 1
ATOM 1600 O O . ARG A 1 205 ? -14.125 6.438 12 1 91.81 205 ARG A O 1
ATOM 1607 N N . ASN A 1 206 ? -14.617 5.023 10.328 1 89.5 206 ASN A N 1
ATOM 1608 C CA . ASN A 1 206 ? -16.047 4.996 10.641 1 89.5 206 ASN A CA 1
ATOM 1609 C C . ASN A 1 206 ? -16.297 4.434 12.039 1 89.5 206 ASN A C 1
ATOM 1611 O O . ASN A 1 206 ? -17.172 4.93 12.758 1 89.5 206 ASN A O 1
ATOM 1615 N N . MET A 1 207 ? -15.602 3.463 12.383 1 91.38 207 MET A N 1
ATOM 1616 C CA . MET A 1 207 ? -15.766 2.84 13.695 1 91.38 207 MET A CA 1
ATOM 1617 C C . MET A 1 207 ? -15.359 3.803 14.805 1 91.38 207 MET A C 1
ATOM 1619 O O . MET A 1 207 ? -16.062 3.926 15.812 1 91.38 207 MET A O 1
ATOM 1623 N N . ILE A 1 208 ? -14.234 4.457 14.602 1 94.06 208 ILE A N 1
ATOM 1624 C CA . ILE A 1 208 ? -13.789 5.457 15.57 1 94.06 208 ILE A CA 1
ATOM 1625 C C . ILE A 1 208 ? -14.867 6.531 15.719 1 94.06 208 ILE A C 1
ATOM 1627 O O . ILE A 1 208 ? -15.242 6.887 16.844 1 94.06 208 ILE A O 1
ATOM 1631 N N . THR A 1 209 ? -15.367 6.969 14.641 1 91.88 209 THR A N 1
ATOM 1632 C CA . THR A 1 209 ? -16.391 8.016 14.648 1 91.88 209 THR A CA 1
ATOM 1633 C C . THR A 1 209 ? -17.641 7.551 15.391 1 91.88 209 THR A C 1
ATOM 1635 O O . THR A 1 209 ? -18.141 8.258 16.25 1 91.88 209 THR A O 1
ATOM 1638 N N . ALA A 1 210 ? -18.062 6.418 15.086 1 91 210 ALA A N 1
ATOM 1639 C CA . ALA A 1 210 ? -19.281 5.879 15.672 1 91 210 ALA A CA 1
ATOM 1640 C C . ALA A 1 210 ? -19.141 5.68 17.188 1 91 210 ALA A C 1
ATOM 1642 O O . ALA A 1 210 ? -20.078 5.914 17.938 1 91 210 ALA A O 1
ATOM 1643 N N . ARG A 1 211 ? -17.969 5.316 17.578 1 91.31 211 ARG A N 1
ATOM 1644 C CA . ARG A 1 211 ? -17.766 4.934 18.969 1 91.31 211 ARG A CA 1
ATOM 1645 C C . ARG A 1 211 ? -17.438 6.152 19.828 1 91.31 211 ARG A C 1
ATOM 1647 O O . ARG A 1 211 ? -17.719 6.164 21.031 1 91.31 211 ARG A O 1
ATOM 1654 N N . LEU A 1 212 ? -16.875 7.133 19.188 1 91.81 212 LEU A N 1
ATOM 1655 C CA . LEU A 1 212 ? -16.312 8.203 20 1 91.81 212 LEU A CA 1
ATOM 1656 C C . LEU A 1 212 ? -17.094 9.492 19.812 1 91.81 212 LEU A C 1
ATOM 1658 O O . LEU A 1 212 ? -16.859 10.477 20.516 1 91.81 212 LEU A O 1
ATOM 1662 N N . THR A 1 213 ? -17.969 9.414 18.812 1 87.56 213 THR A N 1
ATOM 1663 C CA . THR A 1 213 ? -18.828 10.586 18.656 1 87.56 213 THR A CA 1
ATOM 1664 C C . THR A 1 213 ? -19.938 10.578 19.719 1 87.56 213 THR A C 1
ATOM 1666 O O . THR A 1 213 ? -20.562 9.539 19.953 1 87.56 213 THR A O 1
ATOM 1669 N N . GLY A 1 214 ? -20.078 11.773 20.5 1 79 214 GLY A N 1
ATOM 1670 C CA . GLY A 1 214 ? -21.141 11.898 21.5 1 79 214 GLY A CA 1
ATOM 1671 C C . GLY A 1 214 ? -20.875 13 22.5 1 79 214 GLY A C 1
ATOM 1672 O O . GLY A 1 214 ? -19.734 13.438 22.672 1 79 214 GLY A O 1
ATOM 1673 N N . GLN A 1 215 ? -22.047 13.391 23.047 1 73.94 215 GLN A N 1
ATOM 1674 C CA . GLN A 1 215 ? -22.031 14.398 24.109 1 73.94 215 GLN A CA 1
ATOM 1675 C C . GLN A 1 215 ? -21.188 15.594 23.719 1 73.94 215 GLN A C 1
ATOM 1677 O O . GLN A 1 215 ? -20.391 16.094 24.531 1 73.94 215 GLN A O 1
ATOM 1682 N N . GLY A 1 216 ? -21.125 15.922 22.375 1 74.75 216 GLY A N 1
ATOM 1683 C CA . GLY A 1 216 ? -20.422 17.109 21.922 1 74.75 216 GLY A CA 1
ATOM 1684 C C . GLY A 1 216 ? -18.984 16.844 21.516 1 74.75 216 GLY A C 1
ATOM 1685 O O . GLY A 1 216 ? -18.266 17.766 21.125 1 74.75 216 GLY A O 1
ATOM 1686 N N . TYR A 1 217 ? -18.594 15.586 21.656 1 78.62 217 TYR A N 1
ATOM 1687 C CA . TYR A 1 217 ? -17.219 15.25 21.328 1 78.62 217 TYR A CA 1
ATOM 1688 C C . TYR A 1 217 ? -17.125 14.625 19.938 1 78.62 217 TYR A C 1
ATOM 1690 O O . TYR A 1 217 ? -18 13.844 19.547 1 78.62 217 TYR A O 1
ATOM 1698 N N . ARG A 1 218 ? -16.094 15.078 19.172 1 83.56 218 ARG A N 1
ATOM 1699 C CA . ARG A 1 218 ? -15.719 14.461 17.906 1 83.56 218 ARG A CA 1
ATOM 1700 C C . ARG A 1 218 ? -14.258 14.023 17.906 1 83.56 218 ARG A C 1
ATOM 1702 O O . ARG A 1 218 ? -13.383 14.766 18.344 1 83.56 218 ARG A O 1
ATOM 1709 N N . PRO A 1 219 ? -14.125 12.805 17.469 1 87.81 219 PRO A N 1
ATOM 1710 C CA . PRO A 1 219 ? -12.734 12.336 17.469 1 87.81 219 PRO A CA 1
ATOM 1711 C C . PRO A 1 219 ? -11.859 13.07 16.453 1 87.81 219 PRO A C 1
ATOM 1713 O O . PRO A 1 219 ? -12.352 13.516 15.414 1 87.81 219 PRO A O 1
ATOM 1716 N N . ASN A 1 220 ? -10.594 13.203 16.828 1 85.06 220 ASN A N 1
ATOM 1717 C CA . ASN A 1 220 ? -9.586 13.766 15.938 1 85.06 220 ASN A CA 1
ATOM 1718 C C . ASN A 1 220 ? -8.961 12.688 15.047 1 85.06 220 ASN A C 1
ATOM 1720 O O . ASN A 1 220 ? -8.055 11.977 15.477 1 85.06 220 ASN A O 1
ATOM 1724 N N . ILE A 1 221 ? -9.492 12.68 13.758 1 88.88 221 ILE A N 1
ATOM 1725 C CA . ILE A 1 221 ? -9.016 11.633 12.859 1 88.88 221 ILE A CA 1
ATOM 1726 C C . ILE A 1 221 ? -8.367 12.258 11.625 1 88.88 221 ILE A C 1
ATOM 1728 O O . ILE A 1 221 ? -9 13.062 10.93 1 88.88 221 ILE A O 1
ATOM 1732 N N . ILE A 1 222 ? -7.125 11.891 11.406 1 84.81 222 ILE A N 1
ATOM 1733 C CA . ILE A 1 222 ? -6.406 12.281 10.195 1 84.81 222 ILE A CA 1
ATOM 1734 C C . ILE A 1 222 ? -6.262 11.078 9.273 1 84.81 222 ILE A C 1
ATOM 1736 O O . ILE A 1 222 ? -5.82 10.008 9.695 1 84.81 222 ILE A O 1
ATOM 1740 N N . THR A 1 223 ? -6.699 11.273 8.016 1 86.38 223 THR A N 1
ATOM 1741 C CA . THR A 1 223 ? -6.539 10.219 7.016 1 86.38 223 THR A CA 1
ATOM 1742 C C . THR A 1 223 ? -5.348 10.508 6.105 1 86.38 223 THR A C 1
ATOM 1744 O O . THR A 1 223 ? -5.172 11.641 5.648 1 86.38 223 THR A O 1
ATOM 1747 N N . GLN A 1 224 ? -4.551 9.477 5.914 1 83.69 224 GLN A N 1
ATOM 1748 C CA . GLN A 1 224 ? -3.385 9.633 5.051 1 83.69 224 GLN A CA 1
ATOM 1749 C C . GLN A 1 224 ? -3.422 8.648 3.889 1 83.69 224 GLN A C 1
ATOM 1751 O O . GLN A 1 224 ? -3.879 7.512 4.047 1 83.69 224 GLN A O 1
ATOM 1756 N N . GLU A 1 225 ? -2.871 9.07 2.762 1 82.81 225 GLU A N 1
ATOM 1757 C CA . GLU A 1 225 ? -2.76 8.219 1.582 1 82.81 225 GLU A CA 1
ATOM 1758 C C . GLU A 1 225 ? -1.546 7.301 1.677 1 82.81 225 GLU A C 1
ATOM 1760 O O . GLU A 1 225 ? -0.639 7.375 0.845 1 82.81 225 GLU A O 1
ATOM 1765 N N . THR A 1 226 ? -1.551 6.496 2.637 1 87.12 226 THR A N 1
ATOM 1766 C CA . THR A 1 226 ? -0.443 5.59 2.918 1 87.12 226 THR A CA 1
ATOM 1767 C C . THR A 1 226 ? -0.959 4.223 3.363 1 87.12 226 THR A C 1
ATOM 1769 O O . THR A 1 226 ? -2.164 3.969 3.326 1 87.12 226 THR A O 1
ATOM 1772 N N . SER A 1 227 ? -0.057 3.346 3.607 1 87.75 227 SER A N 1
ATOM 1773 C CA . SER A 1 227 ? -0.389 2.029 4.141 1 87.75 227 SER A CA 1
ATOM 1774 C C . SER A 1 227 ? -0.454 2.049 5.664 1 87.75 227 SER A C 1
ATOM 1776 O O . SER A 1 227 ? 0.019 2.996 6.297 1 87.75 227 SER A O 1
ATOM 1778 N N . LEU A 1 228 ? -1.094 1.038 6.195 1 90.25 228 LEU A N 1
ATOM 1779 C CA . LEU A 1 228 ? -1.111 0.881 7.645 1 90.25 228 LEU A CA 1
ATOM 1780 C C . LEU A 1 228 ? 0.306 0.772 8.195 1 90.25 228 LEU A C 1
ATOM 1782 O O . LEU A 1 228 ? 0.605 1.315 9.266 1 90.25 228 LEU A O 1
ATOM 1786 N N . GLU A 1 229 ? 1.13 0.048 7.504 1 88.06 229 GLU A N 1
ATOM 1787 C CA . GLU A 1 229 ? 2.512 -0.133 7.941 1 88.06 229 GLU A CA 1
ATOM 1788 C C . GLU A 1 229 ? 3.236 1.206 8.047 1 88.06 229 GLU A C 1
ATOM 1790 O O . GLU A 1 229 ? 4.027 1.417 8.969 1 88.06 229 GLU A O 1
ATOM 1795 N N . SER A 1 230 ? 2.979 2.07 7.117 1 89.38 230 SER A N 1
ATOM 1796 C CA . SER A 1 230 ? 3.559 3.408 7.164 1 89.38 230 SER A CA 1
ATOM 1797 C C . SER A 1 230 ? 3.076 4.176 8.391 1 89.38 230 SER A C 1
ATOM 1799 O O . SER A 1 230 ? 3.865 4.848 9.062 1 89.38 230 SER A O 1
ATOM 1801 N N . VAL A 1 231 ? 1.813 4.109 8.648 1 91.81 231 VAL A N 1
ATOM 1802 C CA . VAL A 1 231 ? 1.255 4.797 9.805 1 91.81 231 VAL A CA 1
ATOM 1803 C C . VAL A 1 231 ? 1.862 4.227 11.086 1 91.81 231 VAL A C 1
ATOM 1805 O O . VAL A 1 231 ? 2.326 4.977 11.945 1 91.81 231 VAL A O 1
ATOM 1808 N N . LEU A 1 232 ? 1.938 2.93 11.18 1 92.5 232 LEU A N 1
ATOM 1809 C CA . LEU A 1 232 ? 2.502 2.268 12.352 1 92.5 232 LEU A CA 1
ATOM 1810 C C . LEU A 1 232 ? 3.947 2.697 12.578 1 92.5 232 LEU A C 1
ATOM 1812 O O . LEU A 1 232 ? 4.383 2.85 13.719 1 92.5 232 LEU A O 1
ATOM 1816 N N . SER A 1 233 ? 4.645 2.906 11.516 1 90.75 233 SER A N 1
ATOM 1817 C CA . SER A 1 233 ? 6.055 3.264 11.594 1 90.75 233 SER A CA 1
ATOM 1818 C C . SER A 1 233 ? 6.242 4.652 12.195 1 90.75 233 SER A C 1
ATOM 1820 O O . SER A 1 233 ? 7.332 4.984 12.672 1 90.75 233 SER A O 1
ATOM 1822 N N . MET A 1 234 ? 5.219 5.434 12.234 1 90.56 234 MET A N 1
ATOM 1823 C CA . MET A 1 234 ? 5.363 6.816 12.68 1 90.56 234 MET A CA 1
ATOM 1824 C C . MET A 1 234 ? 4.715 7.02 14.039 1 90.56 234 MET A C 1
ATOM 1826 O O . MET A 1 234 ? 4.949 8.031 14.703 1 90.56 234 MET A O 1
ATOM 1830 N N . VAL A 1 235 ? 3.957 6.086 14.531 1 93.88 235 VAL A N 1
ATOM 1831 C CA . VAL A 1 235 ? 3.289 6.168 15.82 1 93.88 235 VAL A CA 1
ATOM 1832 C C . VAL A 1 235 ? 4.324 6.371 16.922 1 93.88 235 VAL A C 1
ATOM 1834 O O . VAL A 1 235 ? 4.09 7.125 17.875 1 93.88 235 VAL A O 1
ATOM 1837 N N . PRO A 1 236 ? 5.496 5.809 16.812 1 92.88 236 PRO A N 1
ATOM 1838 C CA . PRO A 1 236 ? 6.484 5.918 17.875 1 92.88 236 PRO A CA 1
ATOM 1839 C C . PRO A 1 236 ? 6.934 7.355 18.125 1 92.88 236 PRO A C 1
ATOM 1841 O O . PRO A 1 236 ? 7.5 7.656 19.188 1 92.88 236 PRO A O 1
ATOM 1844 N N . VAL A 1 237 ? 6.762 8.211 17.172 1 89.5 237 VAL A N 1
ATOM 1845 C CA . VAL A 1 237 ? 7.129 9.609 17.359 1 89.5 237 VAL A CA 1
ATOM 1846 C C . VAL A 1 237 ? 6.34 10.203 18.531 1 89.5 237 VAL A C 1
ATOM 1848 O O . VAL A 1 237 ? 6.805 11.125 19.188 1 89.5 237 VAL A O 1
ATOM 1851 N N . GLY A 1 238 ? 5.09 9.719 18.688 1 90.44 238 GLY A N 1
ATOM 1852 C CA . GLY A 1 238 ? 4.371 10.039 19.906 1 90.44 238 GLY A CA 1
ATOM 1853 C C . GLY A 1 238 ? 3.352 11.148 19.734 1 90.44 238 GLY A C 1
ATOM 1854 O O . GLY A 1 238 ? 2.824 11.68 20.719 1 90.44 238 GLY A O 1
ATOM 1855 N N . ARG A 1 239 ? 2.945 11.406 18.484 1 85.69 239 ARG A N 1
ATOM 1856 C CA . ARG A 1 239 ? 2.027 12.516 18.219 1 85.69 239 ARG A CA 1
ATOM 1857 C C . ARG A 1 239 ? 0.609 12 17.984 1 85.69 239 ARG A C 1
ATOM 1859 O O . ARG A 1 239 ? -0.356 12.758 18.094 1 85.69 239 ARG A O 1
ATOM 1866 N N . PHE A 1 240 ? 0.504 10.852 17.609 1 89.62 240 PHE A N 1
ATOM 1867 C CA . PHE A 1 240 ? -0.783 10.25 17.281 1 89.62 240 PHE A CA 1
ATOM 1868 C C . PHE A 1 240 ? -0.767 8.75 17.547 1 89.62 240 PHE A C 1
ATOM 1870 O O . PHE A 1 240 ? 0.29 8.172 17.812 1 89.62 240 PHE A O 1
ATOM 1877 N N . ILE A 1 241 ? -1.936 8.164 17.578 1 95.81 241 ILE A N 1
ATOM 1878 C CA . ILE A 1 241 ? -2.086 6.715 17.641 1 95.81 241 ILE A CA 1
ATOM 1879 C C . ILE A 1 241 ? -2.857 6.223 16.406 1 95.81 241 ILE A C 1
ATOM 1881 O O . ILE A 1 241 ? -3.312 7.027 15.594 1 95.81 241 ILE A O 1
ATOM 1885 N N . THR A 1 242 ? -2.895 4.953 16.234 1 96.56 242 THR A N 1
ATOM 1886 C CA . THR A 1 242 ? -3.738 4.336 15.227 1 96.56 242 THR A CA 1
ATOM 1887 C C . THR A 1 242 ? -4.355 3.043 15.75 1 96.56 242 THR A C 1
ATOM 1889 O O . THR A 1 242 ? -4.031 2.596 16.844 1 96.56 242 THR A O 1
ATOM 1892 N N . ILE A 1 243 ? -5.395 2.623 15.062 1 96.75 243 ILE A N 1
ATOM 1893 C CA . ILE A 1 243 ? -6.059 1.357 15.359 1 96.75 243 ILE A CA 1
ATOM 1894 C C . ILE A 1 243 ? -5.801 0.363 14.227 1 96.75 243 ILE A C 1
ATOM 1896 O O . ILE A 1 243 ? -5.895 0.714 13.047 1 96.75 243 ILE A O 1
ATOM 1900 N N . ALA A 1 244 ? -5.391 -0.812 14.617 1 95.06 244 ALA A N 1
ATOM 1901 C CA . ALA A 1 244 ? -5.121 -1.893 13.68 1 95.06 244 ALA A CA 1
ATOM 1902 C C . ALA A 1 244 ? -5.797 -3.188 14.117 1 95.06 244 ALA A C 1
ATOM 1904 O O . ALA A 1 244 ? -6.504 -3.215 15.125 1 95.06 244 ALA A O 1
ATOM 1905 N N . THR A 1 245 ? -5.707 -4.195 13.305 1 94.31 245 THR A N 1
ATOM 1906 C CA . THR A 1 245 ? -6.129 -5.527 13.719 1 94.31 245 THR A CA 1
ATOM 1907 C C . THR A 1 245 ? -4.953 -6.316 14.289 1 94.31 245 THR A C 1
ATOM 1909 O O . THR A 1 245 ? -3.797 -5.922 14.117 1 94.31 245 THR A O 1
ATOM 1912 N N . GLU A 1 246 ? -5.25 -7.367 14.914 1 93.38 246 GLU A N 1
ATOM 1913 C CA . GLU A 1 246 ? -4.227 -8.211 15.531 1 93.38 246 GLU A CA 1
ATOM 1914 C C . GLU A 1 246 ? -3.271 -8.773 14.477 1 93.38 246 GLU A C 1
ATOM 1916 O O . GLU A 1 246 ? -2.17 -9.219 14.812 1 93.38 246 GLU A O 1
ATOM 1921 N N . ALA A 1 247 ? -3.672 -8.703 13.25 1 89.12 247 ALA A N 1
ATOM 1922 C CA . ALA A 1 247 ? -2.807 -9.188 12.18 1 89.12 247 ALA A CA 1
ATOM 1923 C C . ALA A 1 247 ? -1.53 -8.359 12.086 1 89.12 247 ALA A C 1
ATOM 1925 O O . ALA A 1 247 ? -0.513 -8.828 11.57 1 89.12 247 ALA A O 1
ATOM 1926 N N . SER A 1 248 ? -1.551 -7.156 12.547 1 87.31 248 SER A N 1
ATOM 1927 C CA . SER A 1 248 ? -0.391 -6.273 12.492 1 87.31 248 SER A CA 1
ATOM 1928 C C . SER A 1 248 ? 0.667 -6.688 13.508 1 87.31 248 SER A C 1
ATOM 1930 O O . SER A 1 248 ? 1.81 -6.227 13.445 1 87.31 248 SER A O 1
ATOM 1932 N N . MET A 1 249 ? 0.344 -7.59 14.359 1 85.56 249 MET A N 1
ATOM 1933 C CA . MET A 1 249 ? 1.238 -7.984 15.445 1 85.56 249 MET A CA 1
ATOM 1934 C C . MET A 1 249 ? 2.113 -9.164 15.031 1 85.56 249 MET A C 1
ATOM 1936 O O . MET A 1 249 ? 2.84 -9.719 15.859 1 85.56 249 MET A O 1
ATOM 1940 N N . GLY A 1 250 ? 1.977 -9.523 13.789 1 80.25 250 GLY A N 1
ATOM 1941 C CA . GLY A 1 250 ? 2.732 -10.672 13.305 1 80.25 250 GLY A CA 1
ATOM 1942 C C . GLY A 1 250 ? 4.219 -10.391 13.172 1 80.25 250 GLY A C 1
ATOM 1943 O O . GLY A 1 250 ? 5.02 -11.312 13.039 1 80.25 250 GLY A O 1
ATOM 1944 N N . VAL A 1 251 ? 4.562 -9.102 13.141 1 80.12 251 VAL A N 1
ATOM 1945 C CA . VAL A 1 251 ? 5.961 -8.688 13.156 1 80.12 251 VAL A CA 1
ATOM 1946 C C . VAL A 1 251 ? 6.254 -7.902 14.43 1 80.12 251 VAL A C 1
ATOM 1948 O O . VAL A 1 251 ? 5.34 -7.379 15.07 1 80.12 251 VAL A O 1
ATOM 1951 N N . ALA A 1 252 ? 7.473 -7.961 14.75 1 83.12 252 ALA A N 1
ATOM 1952 C CA . ALA A 1 252 ? 7.844 -7.219 15.953 1 83.12 252 ALA A CA 1
ATOM 1953 C C . ALA A 1 252 ? 8.188 -5.77 15.617 1 83.12 252 ALA A C 1
ATOM 1955 O O . ALA A 1 252 ? 9.102 -5.504 14.836 1 83.12 252 ALA A O 1
ATOM 1956 N N . TRP A 1 253 ? 7.379 -4.93 16.234 1 86.5 253 TRP A N 1
ATOM 1957 C CA . TRP A 1 253 ? 7.617 -3.494 16.141 1 86.5 253 TRP A CA 1
ATOM 1958 C C . TRP A 1 253 ? 8.375 -2.99 17.359 1 86.5 253 TRP A C 1
ATOM 1960 O O . TRP A 1 253 ? 7.805 -2.859 18.438 1 86.5 253 TRP A O 1
ATOM 1970 N N . PRO A 1 254 ? 9.656 -2.715 17.234 1 84.88 254 PRO A N 1
ATOM 1971 C CA . PRO A 1 254 ? 10.453 -2.408 18.422 1 84.88 254 PRO A CA 1
ATOM 1972 C C . PRO A 1 254 ? 9.922 -1.203 19.203 1 84.88 254 PRO A C 1
ATOM 1974 O O . PRO A 1 254 ? 10.078 -1.131 20.422 1 84.88 254 PRO A O 1
ATOM 1977 N N . GLU A 1 255 ? 9.305 -0.307 18.625 1 89.69 255 GLU A N 1
ATOM 1978 C CA . GLU A 1 255 ? 8.93 0.934 19.297 1 89.69 255 GLU A CA 1
ATOM 1979 C C . GLU A 1 255 ? 7.414 1.079 19.391 1 89.69 255 GLU A C 1
ATOM 1981 O O . GLU A 1 255 ? 6.895 2.195 19.453 1 89.69 255 GLU A O 1
ATOM 1986 N N . LEU A 1 256 ? 6.738 -0.072 19.344 1 94 256 LEU A N 1
ATOM 1987 C CA . LEU A 1 256 ? 5.285 -0.026 19.469 1 94 256 LEU A CA 1
ATOM 1988 C C . LEU A 1 256 ? 4.797 -1.009 20.531 1 94 256 LEU A C 1
ATOM 1990 O O . LEU A 1 256 ? 5.41 -2.059 20.734 1 94 256 LEU A O 1
ATOM 1994 N N . GLN A 1 257 ? 3.801 -0.667 21.219 1 96 257 GLN A N 1
ATOM 1995 C CA . GLN A 1 257 ? 3.002 -1.545 22.078 1 96 257 GLN A CA 1
ATOM 1996 C C . GLN A 1 257 ? 1.556 -1.607 21.594 1 96 257 GLN A C 1
ATOM 1998 O O . GLN A 1 257 ? 0.948 -0.575 21.297 1 96 257 GLN A O 1
ATOM 2003 N N . PHE A 1 258 ? 1.098 -2.84 21.5 1 96.25 258 PHE A N 1
ATOM 2004 C CA . PHE A 1 258 ? -0.281 -3.035 21.078 1 96.25 258 PHE A CA 1
ATOM 2005 C C . PHE A 1 258 ? -1.167 -3.43 22.25 1 96.25 258 PHE A C 1
ATOM 2007 O O . PHE A 1 258 ? -0.776 -4.254 23.078 1 96.25 258 PHE A O 1
ATOM 2014 N N . ARG A 1 259 ? -2.371 -2.805 22.344 1 97.44 259 ARG A N 1
ATOM 2015 C CA . ARG A 1 259 ? -3.34 -3.131 23.375 1 97.44 259 ARG A CA 1
ATOM 2016 C C . ARG A 1 259 ? -4.727 -3.357 22.797 1 97.44 259 ARG A C 1
ATOM 2018 O O . ARG A 1 259 ? -5.16 -2.613 21.906 1 97.44 259 ARG A O 1
ATOM 2025 N N . ASP A 1 260 ? -5.383 -4.367 23.328 1 97.56 260 ASP A N 1
ATOM 2026 C CA . ASP A 1 260 ? -6.766 -4.613 22.922 1 97.56 260 ASP A CA 1
ATOM 2027 C C . ASP A 1 260 ? -7.668 -3.445 23.312 1 97.56 260 ASP A C 1
ATOM 2029 O O . ASP A 1 260 ? -7.488 -2.846 24.375 1 97.56 260 ASP A O 1
ATOM 2033 N N . ILE A 1 261 ? -8.602 -3.158 22.453 1 97.56 261 ILE A N 1
ATOM 2034 C CA . ILE A 1 261 ? -9.648 -2.197 22.781 1 97.56 261 ILE A CA 1
ATOM 2035 C C . ILE A 1 261 ? -10.906 -2.939 23.234 1 97.56 261 ILE A C 1
ATOM 2037 O O . ILE A 1 261 ? -11.32 -3.912 22.594 1 97.56 261 ILE A O 1
ATOM 2041 N N . TYR A 1 262 ? -11.461 -2.486 24.266 1 95.81 262 TYR A N 1
ATOM 2042 C CA . TYR A 1 262 ? -12.609 -3.17 24.828 1 95.81 262 TYR A CA 1
ATOM 2043 C C . TYR A 1 262 ? -13.883 -2.355 24.625 1 95.81 262 TYR A C 1
ATOM 2045 O O . TYR A 1 262 ? -13.844 -1.122 24.625 1 95.81 262 TYR A O 1
ATOM 2053 N N . ASP A 1 263 ? -14.883 -3.104 24.328 1 87.81 263 ASP A N 1
ATOM 2054 C CA . ASP A 1 263 ? -16.266 -2.621 24.438 1 87.81 263 ASP A CA 1
ATOM 2055 C C . ASP A 1 263 ? -16.984 -3.26 25.625 1 87.81 263 ASP A C 1
ATOM 2057 O O . ASP A 1 263 ? -16.359 -3.973 26.422 1 87.81 263 ASP A O 1
ATOM 2061 N N . ASN A 1 264 ? -18.25 -2.877 25.859 1 83.88 264 ASN A N 1
ATOM 2062 C CA . ASN A 1 264 ? -19.016 -3.436 26.953 1 83.88 264 ASN A CA 1
ATOM 2063 C C . ASN A 1 264 ? -19.125 -4.953 26.859 1 83.88 264 ASN A C 1
ATOM 2065 O O . ASN A 1 264 ? -19.219 -5.645 27.875 1 83.88 264 ASN A O 1
ATOM 2069 N N . GLY A 1 265 ? -19.031 -5.492 25.734 1 87.19 265 GLY A N 1
ATOM 2070 C CA . GLY A 1 265 ? -19.203 -6.922 25.531 1 87.19 265 GLY A CA 1
ATOM 2071 C C . GLY A 1 265 ? -17.906 -7.672 25.344 1 87.19 265 GLY A C 1
ATOM 2072 O O . GLY A 1 265 ? -17.906 -8.852 24.984 1 87.19 265 GLY A O 1
ATOM 2073 N N . GLY A 1 266 ? -16.797 -7.023 25.594 1 92.81 266 GLY A N 1
ATOM 2074 C CA . GLY A 1 266 ? -15.508 -7.664 25.391 1 92.81 266 GLY A CA 1
ATOM 2075 C C . GLY A 1 266 ? -14.609 -6.906 24.422 1 92.81 266 GLY A C 1
ATOM 2076 O O . GLY A 1 266 ? -14.727 -5.688 24.281 1 92.81 266 GLY A O 1
ATOM 2077 N N . THR A 1 267 ? -13.688 -7.652 23.828 1 95.25 267 THR A N 1
ATOM 2078 C CA . THR A 1 267 ? -12.758 -7 22.906 1 95.25 267 THR A CA 1
ATOM 2079 C C . THR A 1 267 ? -13.469 -6.59 21.625 1 95.25 267 THR A C 1
ATOM 2081 O O . THR A 1 267 ? -14.312 -7.328 21.109 1 95.25 267 THR A O 1
ATOM 2084 N N . ALA A 1 268 ? -13.195 -5.422 21.234 1 95.38 268 ALA A N 1
ATOM 2085 C CA . ALA A 1 268 ? -13.688 -4.98 19.922 1 95.38 268 ALA A CA 1
ATOM 2086 C C . ALA A 1 268 ? -13.102 -5.828 18.812 1 95.38 268 ALA A C 1
ATOM 2088 O O . ALA A 1 268 ? -11.922 -6.188 18.844 1 95.38 268 ALA A O 1
ATOM 2089 N N . ARG A 1 269 ? -13.961 -6.176 17.844 1 94.31 269 ARG A N 1
ATOM 2090 C CA . ARG A 1 269 ? -13.539 -7.066 16.766 1 94.31 269 ARG A CA 1
ATOM 2091 C C . ARG A 1 269 ? -14.117 -6.613 15.422 1 94.31 269 ARG A C 1
ATOM 2093 O O . ARG A 1 269 ? -15.078 -5.84 15.383 1 94.31 269 ARG A O 1
ATOM 2100 N N . ILE A 1 270 ? -13.453 -7.066 14.352 1 92.38 270 ILE A N 1
ATOM 2101 C CA . ILE A 1 270 ? -13.961 -6.949 12.992 1 92.38 270 ILE A CA 1
ATOM 2102 C C . ILE A 1 270 ? -14.148 -8.336 12.391 1 92.38 270 ILE A C 1
ATOM 2104 O O . ILE A 1 270 ? -13.258 -9.188 12.477 1 92.38 270 ILE A O 1
ATOM 2108 N N . ASP A 1 271 ? -15.328 -8.5 11.805 1 93.56 271 ASP A N 1
ATOM 2109 C CA . ASP A 1 271 ? -15.625 -9.773 11.156 1 93.56 271 ASP A CA 1
ATOM 2110 C C . ASP A 1 271 ? -15.281 -9.727 9.672 1 93.56 271 ASP A C 1
ATOM 2112 O O . ASP A 1 271 ? -15.539 -8.727 9 1 93.56 271 ASP A O 1
ATOM 2116 N N . PHE A 1 272 ? -14.688 -10.812 9.227 1 94 272 PHE A N 1
ATOM 2117 C CA . PHE A 1 272 ? -14.32 -10.914 7.82 1 94 272 PHE A CA 1
ATOM 2118 C C . PHE A 1 272 ? -15.133 -11.992 7.125 1 94 272 PHE A C 1
ATOM 2120 O O . PHE A 1 272 ? -15.602 -12.938 7.766 1 94 272 PHE A O 1
ATOM 2127 N N . ALA A 1 273 ? -15.297 -11.805 5.824 1 94.5 273 ALA A N 1
ATOM 2128 C CA . ALA A 1 273 ? -16 -12.758 4.98 1 94.5 273 ALA A CA 1
ATOM 2129 C C . ALA A 1 273 ? -15.289 -12.953 3.645 1 94.5 273 ALA A C 1
ATOM 2131 O O . ALA A 1 273 ? -14.453 -12.133 3.258 1 94.5 273 ALA A O 1
ATOM 2132 N N . LEU A 1 274 ? -15.617 -14.055 3.051 1 95.38 274 LEU A N 1
ATOM 2133 C CA . LEU A 1 274 ? -15.289 -14.281 1.648 1 95.38 274 LEU A CA 1
ATOM 2134 C C . LEU A 1 274 ? -16.375 -13.734 0.735 1 95.38 274 LEU A C 1
ATOM 2136 O O . LEU A 1 274 ? -17.562 -13.852 1.038 1 95.38 274 LEU A O 1
ATOM 2140 N N . TYR A 1 275 ? -15.977 -13.156 -0.348 1 95.81 275 TYR A N 1
ATOM 2141 C CA . TYR A 1 275 ? -16.875 -12.688 -1.397 1 95.81 275 TYR A CA 1
ATOM 2142 C C . TYR A 1 275 ? -16.453 -13.234 -2.756 1 95.81 275 TYR A C 1
ATOM 2144 O O . TYR A 1 275 ? -15.273 -13.25 -3.09 1 95.81 275 TYR A O 1
ATOM 2152 N N . TRP A 1 276 ? -17.391 -13.727 -3.512 1 95.56 276 TRP A N 1
ATOM 2153 C CA . TRP A 1 276 ? -17.094 -14.25 -4.84 1 95.56 276 TRP A CA 1
ATOM 2154 C C . TRP A 1 276 ? -18.312 -14.148 -5.754 1 95.56 276 TRP A C 1
ATOM 2156 O O . TRP A 1 276 ? -19.453 -14.031 -5.277 1 95.56 276 TRP A O 1
ATOM 2166 N N . ARG A 1 277 ? -18 -14.141 -7.023 1 92.56 277 ARG A N 1
ATOM 2167 C CA . ARG A 1 277 ? -19.109 -14.195 -7.973 1 92.56 277 ARG A CA 1
ATOM 2168 C C . ARG A 1 277 ? -19.766 -15.578 -7.969 1 92.56 277 ARG A C 1
ATOM 2170 O O . ARG A 1 277 ? -19.062 -16.594 -8.008 1 92.56 277 ARG A O 1
ATOM 2177 N N . GLU A 1 278 ? -21.016 -15.602 -8.062 1 91.62 278 GLU A N 1
ATOM 2178 C CA . GLU A 1 278 ? -21.75 -16.859 -8.016 1 91.62 278 GLU A CA 1
ATOM 2179 C C . GLU A 1 278 ? -21.484 -17.703 -9.266 1 91.62 278 GLU A C 1
ATOM 2181 O O . GLU A 1 278 ? -21.531 -18.938 -9.211 1 91.62 278 GLU A O 1
ATOM 2186 N N . ASP A 1 279 ? -21.156 -17.047 -10.305 1 89.44 279 ASP A N 1
ATOM 2187 C CA . ASP A 1 279 ? -20.969 -17.75 -11.562 1 89.44 279 ASP A CA 1
ATOM 2188 C C . ASP A 1 279 ? -19.5 -18.062 -11.82 1 89.44 279 ASP A C 1
ATOM 2190 O O . ASP A 1 279 ? -19.125 -18.453 -12.922 1 89.44 279 ASP A O 1
ATOM 2194 N N . ASN A 1 280 ? -18.656 -17.781 -10.828 1 90.62 280 ASN A N 1
ATOM 2195 C CA . ASN A 1 280 ? -17.234 -18.109 -10.984 1 90.62 280 ASN A CA 1
ATOM 2196 C C . ASN A 1 280 ? -17.016 -19.609 -11.039 1 90.62 280 ASN A C 1
ATOM 2198 O O . ASN A 1 280 ? -17.359 -20.328 -10.094 1 90.62 280 ASN A O 1
ATOM 2202 N N . GLU A 1 281 ? -16.406 -20.109 -12.133 1 85.25 281 GLU A N 1
ATOM 2203 C CA . GLU A 1 281 ? -16.234 -21.547 -12.344 1 85.25 281 GLU A CA 1
ATOM 2204 C C . GLU A 1 281 ? -14.766 -21.938 -12.242 1 85.25 281 GLU A C 1
ATOM 2206 O O . GLU A 1 281 ? -14.391 -23.047 -12.641 1 85.25 281 GLU A O 1
ATOM 2211 N N . ASN A 1 282 ? -13.906 -21.016 -11.773 1 87.62 282 ASN A N 1
ATOM 2212 C CA . ASN A 1 282 ? -12.5 -21.344 -11.594 1 87.62 282 ASN A CA 1
ATOM 2213 C C . ASN A 1 282 ? -12.312 -22.5 -10.602 1 87.62 282 ASN A C 1
ATOM 2215 O O . ASN A 1 282 ? -12.695 -22.391 -9.438 1 87.62 282 ASN A O 1
ATOM 2219 N N . PRO A 1 283 ? -11.75 -23.641 -11.039 1 87 283 PRO A N 1
ATOM 2220 C CA . PRO A 1 283 ? -11.562 -24.781 -10.133 1 87 283 PRO A CA 1
ATOM 2221 C C . PRO A 1 283 ? -10.719 -24.422 -8.914 1 87 283 PRO A C 1
ATOM 2223 O O . PRO A 1 283 ? -10.898 -25.016 -7.844 1 87 283 PRO A O 1
ATOM 2226 N N . ALA A 1 284 ? -9.852 -23.469 -9.055 1 88.62 284 ALA A N 1
ATOM 2227 C CA . ALA A 1 284 ? -9 -23.062 -7.945 1 88.62 284 ALA A CA 1
ATOM 2228 C C . ALA A 1 284 ? -9.828 -22.469 -6.809 1 88.62 284 ALA A C 1
ATOM 2230 O O . ALA A 1 284 ? -9.438 -22.547 -5.641 1 88.62 284 ALA A O 1
ATOM 2231 N N . LEU A 1 285 ? -10.961 -21.922 -7.152 1 91.56 285 LEU A N 1
ATOM 2232 C CA . LEU A 1 285 ? -11.852 -21.344 -6.148 1 91.56 285 LEU A CA 1
ATOM 2233 C C . LEU A 1 285 ? -12.422 -22.438 -5.242 1 91.56 285 LEU A C 1
ATOM 2235 O O . LEU A 1 285 ? -12.469 -22.266 -4.02 1 91.56 285 LEU A O 1
ATOM 2239 N N . GLN A 1 286 ? -12.805 -23.531 -5.809 1 90.69 286 GLN A N 1
ATOM 2240 C CA . GLN A 1 286 ? -13.352 -24.641 -5.035 1 90.69 286 GLN A CA 1
ATOM 2241 C C . GLN A 1 286 ? -12.297 -25.234 -4.109 1 90.69 286 GLN A C 1
ATOM 2243 O O . GLN A 1 286 ? -12.602 -25.609 -2.973 1 90.69 286 GLN A O 1
ATOM 2248 N N . ARG A 1 287 ? -11.078 -25.328 -4.621 1 91.31 287 ARG A N 1
ATOM 2249 C CA . ARG A 1 287 ? -9.977 -25.797 -3.793 1 91.31 287 ARG A CA 1
ATOM 2250 C C . ARG A 1 287 ? -9.75 -24.875 -2.6 1 91.31 287 ARG A C 1
ATOM 2252 O O . ARG A 1 287 ? -9.508 -25.344 -1.485 1 91.31 287 ARG A O 1
ATOM 2259 N N . PHE A 1 288 ? -9.883 -23.656 -2.885 1 94.25 288 PHE A N 1
ATOM 2260 C CA . PHE A 1 288 ? -9.719 -22.672 -1.827 1 94.25 288 PHE A CA 1
ATOM 2261 C C . PHE A 1 288 ? -10.812 -22.812 -0.777 1 94.25 288 PHE A C 1
ATOM 2263 O O . PHE A 1 288 ? -10.539 -22.766 0.424 1 94.25 288 PHE A O 1
ATOM 2270 N N . PHE A 1 289 ? -12 -23 -1.223 1 93.75 289 PHE A N 1
ATOM 2271 C CA . PHE A 1 289 ? -13.125 -23.172 -0.307 1 93.75 289 PHE A CA 1
ATOM 2272 C C . PHE A 1 289 ? -12.922 -24.391 0.576 1 93.75 289 PHE A C 1
ATOM 2274 O O . PHE A 1 289 ? -13.164 -24.344 1.785 1 93.75 289 PHE A O 1
ATOM 2281 N N . THR A 1 290 ? -12.555 -25.438 0.006 1 93.88 290 THR A N 1
ATOM 2282 C CA . THR A 1 290 ? -12.32 -26.656 0.76 1 93.88 290 THR A CA 1
ATOM 2283 C C . THR A 1 290 ? -11.281 -26.438 1.854 1 93.88 290 THR A C 1
ATOM 2285 O O . THR A 1 290 ? -11.477 -26.844 3.002 1 93.88 290 THR A O 1
ATOM 2288 N N . MET A 1 291 ? -10.227 -25.766 1.507 1 93.56 291 MET A N 1
ATOM 2289 C CA . MET A 1 291 ? -9.172 -25.469 2.465 1 93.56 291 MET A CA 1
ATOM 2290 C C . MET A 1 291 ? -9.68 -24.578 3.582 1 93.56 291 MET A C 1
ATOM 2292 O O . MET A 1 291 ? -9.398 -24.812 4.758 1 93.56 291 MET A O 1
ATOM 2296 N N . ILE A 1 292 ? -10.43 -23.547 3.211 1 94.38 292 ILE A N 1
ATOM 2297 C CA . ILE A 1 292 ? -10.953 -22.594 4.184 1 94.38 292 ILE A CA 1
ATOM 2298 C C . ILE A 1 292 ? -11.906 -23.312 5.141 1 94.38 292 ILE A C 1
ATOM 2300 O O . ILE A 1 292 ? -11.898 -23.047 6.348 1 94.38 292 ILE A O 1
ATOM 2304 N N . ASN A 1 293 ? -12.703 -24.219 4.57 1 93.12 293 ASN A N 1
ATOM 2305 C CA . ASN A 1 293 ? -13.633 -24.984 5.391 1 93.12 293 ASN A CA 1
ATOM 2306 C C . ASN A 1 293 ? -12.906 -25.875 6.395 1 93.12 293 ASN A C 1
ATOM 2308 O O . ASN A 1 293 ? -13.398 -26.094 7.504 1 93.12 293 ASN A O 1
ATOM 2312 N N . GLU A 1 294 ? -11.836 -26.375 6.031 1 93.06 294 GLU A N 1
ATOM 2313 C CA . GLU A 1 294 ? -11.016 -27.188 6.93 1 93.06 294 GLU A CA 1
ATOM 2314 C C . GLU A 1 294 ? -10.43 -26.344 8.055 1 93.06 294 GLU A C 1
ATOM 2316 O O . GLU A 1 294 ? -10.383 -26.781 9.211 1 93.06 294 GLU A O 1
ATOM 2321 N N . ARG A 1 295 ? -10.047 -25.141 7.73 1 90.31 295 ARG A N 1
ATOM 2322 C CA . ARG A 1 295 ? -9.359 -24.281 8.688 1 90.31 295 ARG A CA 1
ATOM 2323 C C . ARG A 1 295 ? -10.352 -23.531 9.555 1 90.31 295 ARG A C 1
ATOM 2325 O O . ARG A 1 295 ? -10.086 -23.266 10.734 1 90.31 295 ARG A O 1
ATOM 2332 N N . TYR A 1 296 ? -11.375 -23.109 8.859 1 89.56 296 TYR A N 1
ATOM 2333 C CA . TYR A 1 296 ? -12.383 -22.297 9.531 1 89.56 296 TYR A CA 1
ATOM 2334 C C . TYR A 1 296 ? -13.781 -22.875 9.32 1 89.56 296 TYR A C 1
ATOM 2336 O O . TYR A 1 296 ? -14.602 -22.281 8.617 1 89.56 296 TYR A O 1
ATOM 2344 N N . PRO A 1 297 ? -14 -23.906 9.969 1 82.56 297 PRO A N 1
ATOM 2345 C CA . PRO A 1 297 ? -15.312 -24.547 9.82 1 82.56 297 PRO A CA 1
ATOM 2346 C C . PRO A 1 297 ? -16.453 -23.641 10.266 1 82.56 297 PRO A C 1
ATOM 2348 O O . PRO A 1 297 ? -16.281 -22.844 11.195 1 82.56 297 PRO A O 1
ATOM 2351 N N . ALA A 1 298 ? -17.484 -23.75 9.414 1 70.06 298 AL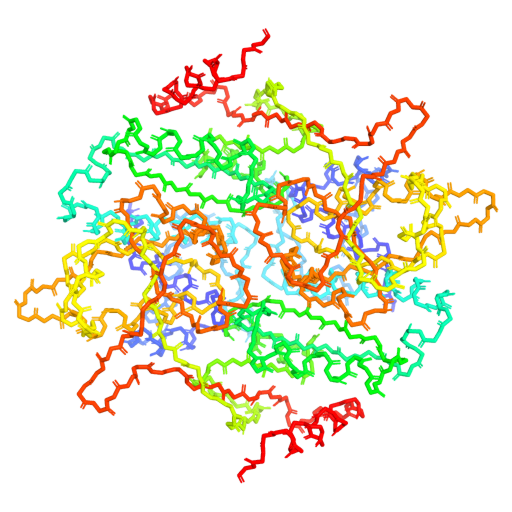A A N 1
ATOM 2352 C CA . ALA A 1 298 ? -18.656 -22.953 9.766 1 70.06 298 ALA A CA 1
ATOM 2353 C C . ALA A 1 298 ? -19.234 -23.391 11.109 1 70.06 298 ALA A C 1
ATOM 2355 O O . ALA A 1 298 ? -19.172 -24.578 11.469 1 70.06 298 ALA A O 1
ATOM 2356 N N . MET B 1 1 ? -19.234 31.344 -9.812 1 39.59 1 MET B N 1
ATOM 2357 C CA . MET B 1 1 ? -19.984 30.312 -9.086 1 39.59 1 MET B CA 1
ATOM 2358 C C . MET B 1 1 ? -19.047 29.281 -8.484 1 39.59 1 MET B C 1
ATOM 2360 O O . MET B 1 1 ? -18.125 28.797 -9.156 1 39.59 1 MET B O 1
ATOM 2364 N N . THR B 1 2 ? -18.969 29.156 -7.172 1 58.56 2 THR B N 1
ATOM 2365 C CA . THR B 1 2 ? -17.953 28.516 -6.34 1 58.56 2 THR B CA 1
ATOM 2366 C C . THR B 1 2 ? -18.203 27.016 -6.246 1 58.56 2 THR B C 1
ATOM 2368 O O . THR B 1 2 ? -19.344 26.562 -6.277 1 58.56 2 THR B O 1
ATOM 2371 N N . ILE B 1 3 ? -17.25 26.297 -6.566 1 65.12 3 ILE B N 1
ATOM 2372 C CA . ILE B 1 3 ? -17.312 24.844 -6.383 1 65.12 3 ILE B CA 1
ATOM 2373 C C . ILE B 1 3 ? -17.625 24.531 -4.926 1 65.12 3 ILE B C 1
ATOM 2375 O O . ILE B 1 3 ? -16.953 25.031 -4.016 1 65.12 3 ILE B O 1
ATOM 2379 N N . GLU B 1 4 ? -18.781 23.875 -4.773 1 72.69 4 GLU B N 1
ATOM 2380 C CA . GLU B 1 4 ? -19.188 23.484 -3.426 1 72.69 4 GLU B CA 1
ATOM 2381 C C . GLU B 1 4 ? -18.656 22.109 -3.059 1 72.69 4 GLU B C 1
ATOM 2383 O O . GLU B 1 4 ? -18.562 21.219 -3.916 1 72.69 4 GLU B O 1
ATOM 2388 N N . ILE B 1 5 ? -18.422 22.031 -1.766 1 74.31 5 ILE B N 1
ATOM 2389 C CA . ILE B 1 5 ? -17.891 20.781 -1.229 1 74.31 5 ILE B CA 1
ATOM 2390 C C . ILE B 1 5 ? -18.859 19.625 -1.542 1 74.31 5 ILE B C 1
ATOM 2392 O O . ILE B 1 5 ? -18.422 18.516 -1.853 1 74.31 5 ILE B O 1
ATOM 2396 N N . ARG B 1 6 ? -20.109 19.922 -1.433 1 79.31 6 ARG B N 1
ATOM 2397 C CA . ARG B 1 6 ? -21.125 18.906 -1.696 1 79.31 6 ARG B CA 1
ATOM 2398 C C . ARG B 1 6 ? -21 18.359 -3.113 1 79.31 6 ARG B C 1
ATOM 2400 O O . ARG B 1 6 ? -21.188 17.172 -3.342 1 79.31 6 ARG B O 1
ATOM 2407 N N . GLN B 1 7 ? -20.656 19.203 -4.016 1 80.81 7 GLN B N 1
ATOM 2408 C CA . GLN B 1 7 ? -20.5 18.781 -5.402 1 80.81 7 GLN B CA 1
ATOM 2409 C C . GLN B 1 7 ? -19.328 17.828 -5.551 1 80.81 7 GLN B C 1
ATOM 2411 O O . GLN B 1 7 ? -19.391 16.844 -6.293 1 80.81 7 GLN B O 1
ATOM 2416 N N . LEU B 1 8 ? -18.266 18.156 -4.848 1 81.31 8 LEU B N 1
ATOM 2417 C CA . LEU B 1 8 ? -17.094 17.297 -4.879 1 81.31 8 LEU B CA 1
ATOM 2418 C C . LEU B 1 8 ? -17.422 15.914 -4.309 1 81.31 8 LEU B C 1
ATOM 2420 O O . LEU B 1 8 ? -17.016 14.891 -4.867 1 81.31 8 LEU B O 1
ATOM 2424 N N . ARG B 1 9 ? -18.172 15.93 -3.24 1 82.5 9 ARG B N 1
ATOM 2425 C CA . ARG B 1 9 ? -18.562 14.672 -2.609 1 82.5 9 ARG B CA 1
ATOM 2426 C C . ARG B 1 9 ? -19.438 13.836 -3.543 1 82.5 9 ARG B C 1
ATOM 2428 O O . ARG B 1 9 ? -19.281 12.617 -3.631 1 82.5 9 ARG B O 1
ATOM 2435 N N . TYR B 1 10 ? -20.359 14.516 -4.211 1 84.62 10 TYR B N 1
ATOM 2436 C CA . TYR B 1 10 ? -21.234 13.836 -5.156 1 84.62 10 TYR B CA 1
ATOM 2437 C C . TYR B 1 10 ? -20.438 13.195 -6.281 1 84.62 10 TYR B C 1
ATOM 2439 O O . TYR B 1 10 ? -20.656 12.031 -6.621 1 84.62 10 TYR B O 1
ATOM 2447 N N . ALA B 1 11 ? -19.547 13.984 -6.746 1 85.31 11 ALA B N 1
ATOM 2448 C CA . ALA B 1 11 ? -18.719 13.492 -7.852 1 85.31 11 ALA B CA 1
ATOM 2449 C C . ALA B 1 11 ? -17.859 12.312 -7.41 1 85.31 11 ALA B C 1
ATOM 2451 O O . ALA B 1 11 ? -17.766 11.305 -8.117 1 85.31 11 ALA B O 1
ATOM 2452 N N . LEU B 1 12 ? -17.281 12.438 -6.262 1 83.25 12 LEU B N 1
ATOM 2453 C CA . LEU B 1 12 ? -16.391 11.406 -5.75 1 83.25 12 LEU B CA 1
ATOM 2454 C C . LEU B 1 12 ? -17.156 10.109 -5.504 1 83.25 12 LEU B C 1
ATOM 2456 O O . LEU B 1 12 ? -16.703 9.031 -5.891 1 83.25 12 LEU B O 1
ATOM 2460 N N . MET B 1 13 ? -18.297 10.227 -4.863 1 82.56 13 MET B N 1
ATOM 2461 C CA . MET B 1 13 ? -19.094 9.047 -4.562 1 82.56 13 MET B CA 1
ATOM 2462 C C . MET B 1 13 ? -19.578 8.375 -5.844 1 82.56 13 MET B C 1
ATOM 2464 O O . MET B 1 13 ? -19.609 7.145 -5.934 1 82.56 13 MET B O 1
ATOM 2468 N N . SER B 1 14 ? -19.953 9.188 -6.746 1 82.94 14 SER B N 1
ATOM 2469 C CA . SER B 1 14 ? -20.359 8.656 -8.039 1 82.94 14 SER B CA 1
ATOM 2470 C C . SER B 1 14 ? -19.234 7.867 -8.703 1 82.94 14 SER B C 1
ATOM 2472 O O . SER B 1 14 ? -19.469 6.801 -9.273 1 82.94 14 SER B O 1
ATOM 2474 N N . ALA B 1 15 ? -18.094 8.414 -8.547 1 80.69 15 ALA B N 1
ATOM 2475 C CA . ALA B 1 15 ? -16.922 7.758 -9.133 1 80.69 15 ALA B CA 1
ATOM 2476 C C . ALA B 1 15 ? -16.594 6.469 -8.398 1 80.69 15 ALA B C 1
ATOM 2478 O O . ALA B 1 15 ? -16.328 5.438 -9.023 1 80.69 15 ALA B O 1
ATOM 2479 N N . ASP B 1 16 ? -16.609 6.555 -7.133 1 73.81 16 ASP B N 1
ATOM 2480 C CA . ASP B 1 16 ? -16.25 5.418 -6.293 1 73.81 16 ASP B CA 1
ATOM 2481 C C . ASP B 1 16 ? -17.188 4.238 -6.531 1 73.81 16 ASP B C 1
ATOM 2483 O O . ASP B 1 16 ? -16.75 3.088 -6.59 1 73.81 16 ASP B O 1
ATOM 2487 N N . LEU B 1 17 ? -18.469 4.527 -6.695 1 72 17 LEU B N 1
ATOM 2488 C CA . LEU B 1 17 ? -19.484 3.488 -6.848 1 72 17 LEU B CA 1
ATOM 2489 C C . LEU B 1 17 ? -19.766 3.217 -8.32 1 72 17 LEU B C 1
ATOM 2491 O O . LEU B 1 17 ? -20.531 2.305 -8.648 1 72 17 LEU B O 1
ATOM 2495 N N . ARG B 1 18 ? -19.172 4.012 -9.102 1 75.31 18 ARG B N 1
ATOM 2496 C CA . ARG B 1 18 ? -19.391 3.979 -10.539 1 75.31 18 ARG B CA 1
ATOM 2497 C C . ARG B 1 18 ? -20.891 4 -10.859 1 75.31 18 ARG B C 1
ATOM 2499 O O . ARG B 1 18 ? -21.359 3.266 -11.734 1 75.31 18 ARG B O 1
ATOM 2506 N N . SER B 1 19 ? -21.609 4.75 -10.102 1 80.88 19 SER B N 1
ATOM 2507 C CA . SER B 1 19 ? -23.062 4.816 -10.219 1 80.88 19 SER B CA 1
ATOM 2508 C C . SER B 1 19 ? -23.609 6.105 -9.617 1 80.88 19 SER B C 1
ATOM 2510 O O . SER B 1 19 ? -23.344 6.414 -8.453 1 80.88 19 SER B O 1
ATOM 2512 N N . PHE B 1 20 ? -24.391 6.785 -10.484 1 84.94 20 PHE B N 1
ATOM 2513 C CA . PHE B 1 20 ? -25.047 7.977 -9.961 1 84.94 20 PHE B CA 1
ATOM 2514 C C . PHE B 1 20 ? -26.156 7.602 -8.992 1 84.94 20 PHE B C 1
ATOM 2516 O O . PHE B 1 20 ? -26.312 8.227 -7.941 1 84.94 20 PHE B O 1
ATOM 2523 N N . SER B 1 21 ? -26.828 6.547 -9.414 1 85.44 21 SER B N 1
ATOM 2524 C CA . SER B 1 21 ? -27.922 6.113 -8.547 1 85.44 21 SER B CA 1
ATOM 2525 C C . SER B 1 21 ? -27.406 5.52 -7.246 1 85.44 21 SER B C 1
ATOM 2527 O O . SER B 1 21 ? -27.953 5.777 -6.172 1 85.44 21 SER B O 1
ATOM 2529 N N . GLY B 1 22 ? -26.406 4.734 -7.418 1 82.12 22 GLY B N 1
ATOM 2530 C CA . GLY B 1 22 ? -25.781 4.191 -6.223 1 82.12 22 GLY B CA 1
ATOM 2531 C C . GLY B 1 22 ? -25.266 5.262 -5.281 1 82.12 22 GLY B C 1
ATOM 2532 O O . GLY B 1 22 ? -25.438 5.16 -4.062 1 82.12 22 GLY B O 1
ATOM 2533 N N . ALA B 1 23 ? -24.609 6.195 -5.875 1 84.31 23 ALA B N 1
ATOM 2534 C CA . ALA B 1 23 ? -24.094 7.316 -5.094 1 84.31 23 ALA B CA 1
ATOM 2535 C C . ALA B 1 23 ? -25.219 8.086 -4.414 1 84.31 23 ALA B C 1
ATOM 2537 O O . ALA B 1 23 ? -25.109 8.438 -3.238 1 84.31 23 ALA B O 1
ATOM 2538 N N . ALA B 1 24 ? -26.281 8.312 -5.113 1 87.44 24 ALA B N 1
ATOM 2539 C CA . ALA B 1 24 ? -27.422 9.039 -4.566 1 87.44 24 ALA B CA 1
ATOM 2540 C C . ALA B 1 24 ? -28.016 8.297 -3.377 1 87.44 24 ALA B C 1
ATOM 2542 O O . ALA B 1 24 ? -28.328 8.906 -2.348 1 87.44 24 ALA B O 1
ATOM 2543 N N . SER B 1 25 ? -28.109 7.062 -3.535 1 85.19 25 SER B N 1
ATOM 2544 C CA . SER B 1 25 ? -28.656 6.234 -2.461 1 85.19 25 SER B CA 1
ATOM 2545 C C . SER B 1 25 ? -27.766 6.301 -1.217 1 85.19 25 SER B C 1
ATOM 2547 O O . SER B 1 25 ? -28.266 6.48 -0.104 1 85.19 25 SER B O 1
ATOM 2549 N N . ARG B 1 26 ? -26.547 6.215 -1.47 1 79.38 26 ARG B N 1
ATOM 2550 C CA . ARG B 1 26 ? -25.609 6.211 -0.363 1 79.38 26 ARG B CA 1
ATOM 2551 C C . ARG B 1 26 ? -25.594 7.555 0.36 1 79.38 26 ARG B C 1
ATOM 2553 O O . ARG B 1 26 ? -25.406 7.609 1.577 1 79.38 26 ARG B O 1
ATOM 2560 N N . LEU B 1 27 ? -25.766 8.586 -0.369 1 82.81 27 LEU B N 1
ATOM 2561 C CA . LEU B 1 27 ? -25.703 9.938 0.183 1 82.81 27 LEU B CA 1
ATOM 2562 C C . LEU B 1 27 ? -27.094 10.422 0.581 1 82.81 27 LEU B C 1
ATOM 2564 O O . LEU B 1 27 ? -27.25 11.547 1.05 1 82.81 27 LEU B O 1
ATOM 2568 N N . ASN B 1 28 ? -28.062 9.555 0.427 1 85.38 28 ASN B N 1
ATOM 2569 C CA . ASN B 1 28 ? -29.453 9.836 0.801 1 85.38 28 ASN B CA 1
ATOM 2570 C C . ASN B 1 28 ? -29.969 11.086 0.1 1 85.38 28 ASN B C 1
ATOM 2572 O O . ASN B 1 28 ? -30.484 11.992 0.75 1 85.38 28 ASN B O 1
ATOM 2576 N N . VAL B 1 29 ? -29.734 11.18 -1.148 1 85.75 29 VAL B N 1
ATOM 2577 C CA . VAL B 1 29 ? -30.281 12.25 -1.99 1 85.75 29 VAL B CA 1
ATOM 2578 C C . VAL B 1 29 ? -30.922 11.641 -3.234 1 85.75 29 VAL B C 1
ATOM 2580 O O . VAL B 1 29 ? -30.766 10.453 -3.508 1 85.75 29 VAL B O 1
ATOM 2583 N N . LYS B 1 30 ? -31.891 12.367 -3.801 1 88.75 30 LYS B N 1
ATOM 2584 C CA . LYS B 1 30 ? -32.469 11.93 -5.066 1 88.75 30 LYS B CA 1
ATOM 2585 C C . LYS B 1 30 ? -31.422 11.914 -6.176 1 88.75 30 LYS B C 1
ATOM 2587 O O . LYS B 1 30 ? -30.578 12.805 -6.254 1 88.75 30 LYS B O 1
ATOM 2592 N N . GLN B 1 31 ? -31.516 10.852 -6.961 1 88.44 31 GLN B N 1
ATOM 2593 C CA . GLN B 1 31 ? -30.562 10.711 -8.055 1 88.44 31 GLN B CA 1
ATOM 2594 C C . GLN B 1 31 ? -30.562 11.953 -8.945 1 88.44 31 GLN B C 1
ATOM 2596 O O . GLN B 1 31 ? -29.516 12.383 -9.422 1 88.44 31 GLN B O 1
ATOM 2601 N N . ALA B 1 32 ? -31.75 12.555 -9.234 1 89.31 32 ALA B N 1
ATOM 2602 C CA . ALA B 1 32 ? -31.859 13.75 -10.07 1 89.31 32 ALA B CA 1
ATOM 2603 C C . ALA B 1 32 ? -31.078 14.914 -9.469 1 89.31 32 ALA B C 1
ATOM 2605 O O . ALA B 1 32 ? -30.438 15.68 -10.195 1 89.31 32 ALA B O 1
ATOM 2606 N N . THR B 1 33 ? -31.094 15.047 -8.172 1 85.75 33 THR B N 1
ATOM 2607 C CA . THR B 1 33 ? -30.375 16.094 -7.461 1 85.75 33 THR B CA 1
ATOM 2608 C C . THR B 1 33 ? -28.875 15.906 -7.594 1 85.75 33 THR B C 1
ATOM 2610 O O . THR B 1 33 ? -28.141 16.844 -7.898 1 85.75 33 THR B O 1
ATOM 2613 N N . LEU B 1 34 ? -28.391 14.695 -7.312 1 89.81 34 LEU B N 1
ATOM 2614 C CA . LEU B 1 34 ? -26.969 14.383 -7.406 1 89.81 34 LEU B CA 1
ATOM 2615 C C . LEU B 1 34 ? -26.469 14.578 -8.828 1 89.81 34 LEU B C 1
ATOM 2617 O O . LEU B 1 34 ? -25.438 15.203 -9.047 1 89.81 34 LEU B O 1
ATOM 2621 N N . SER B 1 35 ? -27.234 14.055 -9.781 1 89.5 35 SER B N 1
ATOM 2622 C CA . SER B 1 35 ? -26.812 14.148 -11.18 1 89.5 35 SER B CA 1
ATOM 2623 C C . SER B 1 35 ? -26.75 15.602 -11.641 1 89.5 35 SER B C 1
ATOM 2625 O O . SER B 1 35 ? -25.812 16 -12.336 1 89.5 35 SER B O 1
ATOM 2627 N N . ARG B 1 36 ? -27.703 16.391 -11.305 1 88.19 36 ARG B N 1
ATOM 2628 C CA . ARG B 1 36 ? -27.719 17.797 -11.648 1 88.19 36 ARG B CA 1
ATOM 2629 C C . ARG B 1 36 ? -26.531 18.531 -11.031 1 88.19 36 ARG B C 1
ATOM 2631 O O . ARG B 1 36 ? -25.938 19.406 -11.664 1 88.19 36 ARG B O 1
ATOM 2638 N N . SER B 1 37 ? -26.266 18.203 -9.781 1 87 37 SER B N 1
ATOM 2639 C CA . SER B 1 37 ? -25.141 18.828 -9.078 1 87 37 SER B CA 1
ATOM 2640 C C . SER B 1 37 ? -23.828 18.516 -9.773 1 87 37 SER B C 1
ATOM 2642 O O . SER B 1 37 ? -22.969 19.391 -9.914 1 87 37 SER B O 1
ATOM 2644 N N . VAL B 1 38 ? -23.688 17.312 -10.188 1 88.5 38 VAL B N 1
ATOM 2645 C CA . VAL B 1 38 ? -22.484 16.906 -10.891 1 88.5 38 VAL B CA 1
ATOM 2646 C C . VAL B 1 38 ? -22.391 17.625 -12.234 1 88.5 38 VAL B C 1
ATOM 2648 O O . VAL B 1 38 ? -21.312 18.078 -12.633 1 88.5 38 VAL B O 1
ATOM 2651 N N . LEU B 1 39 ? -23.484 17.734 -12.898 1 86.88 39 LEU B N 1
ATOM 2652 C CA . LEU B 1 39 ? -23.531 18.438 -14.18 1 86.88 39 LEU B CA 1
ATOM 2653 C C . LEU B 1 39 ? -23.172 19.906 -14 1 86.88 39 LEU B C 1
ATOM 2655 O O . LEU B 1 39 ? -22.453 20.484 -14.82 1 86.88 39 LEU B O 1
ATOM 2659 N N . GLN B 1 40 ? -23.688 20.5 -13.016 1 83 40 GLN B N 1
ATOM 2660 C CA . GLN B 1 40 ? -23.359 21.891 -12.711 1 83 40 GLN B CA 1
ATOM 2661 C C . GLN B 1 40 ? -21.859 22.062 -12.453 1 83 40 GLN B C 1
ATOM 2663 O O . GLN B 1 40 ? -21.266 23.062 -12.875 1 83 40 GLN B O 1
ATOM 2668 N N . LEU B 1 41 ? -21.359 21.141 -11.656 1 82.94 41 LEU B N 1
ATOM 2669 C CA . LEU B 1 41 ? -19.922 21.156 -11.383 1 82.94 41 LEU B CA 1
ATOM 2670 C C . LEU B 1 41 ? -19.125 21.062 -12.68 1 82.94 41 LEU B C 1
ATOM 2672 O O . LEU B 1 41 ? -18.156 21.812 -12.867 1 82.94 41 LEU B O 1
ATOM 2676 N N . GLU B 1 42 ? -19.547 20.156 -13.508 1 84.88 42 GLU B N 1
ATOM 2677 C CA . GLU B 1 42 ? -18.891 20.016 -14.805 1 84.88 42 GLU B CA 1
ATOM 2678 C C . GLU B 1 42 ? -18.969 21.312 -15.609 1 84.88 42 GLU B C 1
ATOM 2680 O O . GLU B 1 42 ? -17.984 21.734 -16.219 1 84.88 42 GLU B O 1
ATOM 2685 N N . ASP B 1 43 ? -20.047 21.938 -15.648 1 78.88 43 ASP B N 1
ATOM 2686 C CA . ASP B 1 43 ? -20.281 23.188 -16.375 1 78.88 43 ASP B CA 1
ATOM 2687 C C . ASP B 1 43 ? -19.375 24.297 -15.844 1 78.88 43 ASP B C 1
ATOM 2689 O O . ASP B 1 43 ? -18.797 25.062 -16.625 1 78.88 43 ASP B O 1
ATOM 2693 N N . ARG B 1 44 ? -19.312 24.297 -14.609 1 74.31 44 ARG B N 1
ATOM 2694 C CA . ARG B 1 44 ? -18.484 25.328 -13.984 1 74.31 44 ARG B CA 1
ATOM 2695 C C . ARG B 1 44 ? -17.016 25.125 -14.297 1 74.31 44 ARG B C 1
ATOM 2697 O O . ARG B 1 44 ? -16.266 26.094 -14.492 1 74.31 44 ARG B O 1
ATOM 2704 N N . LEU B 1 45 ? -16.672 23.906 -14.203 1 75.06 45 LEU B N 1
ATOM 2705 C CA . LEU B 1 45 ? -15.273 23.562 -14.445 1 75.06 45 LEU B CA 1
ATOM 2706 C C . LEU B 1 45 ? -14.953 23.609 -15.93 1 75.06 45 LEU B C 1
ATOM 2708 O O . LEU B 1 45 ? -13.781 23.688 -16.312 1 75.06 45 LEU B O 1
ATOM 2712 N N . GLY B 1 46 ? -16.031 23.594 -16.719 1 72.62 46 GLY B N 1
ATOM 2713 C CA . GLY B 1 46 ? -15.828 23.531 -18.156 1 72.62 46 GLY B CA 1
ATOM 2714 C C . GLY B 1 46 ? -15.305 22.188 -18.625 1 72.62 46 GLY B C 1
ATOM 2715 O O . GLY B 1 46 ? -14.664 22.109 -19.672 1 72.62 46 GLY B O 1
ATOM 2716 N N . ILE B 1 47 ? -15.406 21.266 -17.672 1 75.44 47 ILE B N 1
ATOM 2717 C CA . ILE B 1 47 ? -14.961 19.938 -18.047 1 75.44 47 ILE B CA 1
ATOM 2718 C C . ILE B 1 47 ? -16.062 18.922 -17.719 1 75.44 47 ILE B C 1
ATOM 2720 O O . ILE B 1 47 ? -16.969 19.203 -16.922 1 75.44 47 ILE B O 1
ATOM 2724 N N . LYS B 1 48 ? -16.016 17.797 -18.359 1 82.31 48 LYS B N 1
ATOM 2725 C CA . LYS B 1 48 ? -16.875 16.656 -18.016 1 82.31 48 LYS B CA 1
ATOM 2726 C C . LYS B 1 48 ? -16.156 15.703 -17.078 1 82.31 48 LYS B C 1
ATOM 2728 O O . LYS B 1 48 ? -15.062 15.219 -17.391 1 82.31 48 LYS B O 1
ATOM 2733 N N . LEU B 1 49 ? -16.766 15.555 -15.883 1 82.31 49 LEU B N 1
ATOM 2734 C CA . LEU B 1 49 ? -16.188 14.664 -14.891 1 82.31 49 LEU B CA 1
ATOM 2735 C C . LEU B 1 49 ? -16.484 13.203 -15.227 1 82.31 49 LEU B C 1
ATOM 2737 O O . LEU B 1 49 ? -15.664 12.32 -14.945 1 82.31 49 LEU B O 1
ATOM 2741 N N . PHE B 1 50 ? -17.75 13.062 -15.68 1 85.56 50 PHE B N 1
ATOM 2742 C CA . PHE B 1 50 ? -18.219 11.703 -15.945 1 85.56 50 PHE B CA 1
ATOM 2743 C C . PHE B 1 50 ? -18.609 11.539 -17.406 1 85.56 50 PHE B C 1
ATOM 2745 O O . PHE B 1 50 ? -19.109 12.484 -18.031 1 85.56 50 PHE B O 1
ATOM 2752 N N . GLU B 1 51 ? -18.391 10.289 -17.797 1 76.62 51 GLU B N 1
ATOM 2753 C CA . GLU B 1 51 ? -18.828 9.961 -19.156 1 76.62 51 GLU B CA 1
ATOM 2754 C C . GLU B 1 51 ? -20.344 9.836 -19.234 1 76.62 51 GLU B C 1
ATOM 2756 O O . GLU B 1 51 ? -21 9.445 -18.266 1 76.62 51 GLU B O 1
ATOM 2761 N N . ARG B 1 52 ? -21 10.422 -20.234 1 67.25 52 ARG B N 1
ATOM 2762 C CA . ARG B 1 52 ? -22.438 10.328 -20.469 1 67.25 52 ARG B CA 1
ATOM 2763 C C . ARG B 1 52 ? -22.812 8.938 -20.969 1 67.25 52 ARG B C 1
ATOM 2765 O O . ARG B 1 52 ? -22.906 8.703 -22.172 1 67.25 52 ARG B O 1
ATOM 2772 N N . THR B 1 53 ? -22.406 7.938 -20.328 1 59.91 53 THR B N 1
ATOM 2773 C CA . THR B 1 53 ? -22.75 6.605 -20.812 1 59.91 53 THR B CA 1
ATOM 2774 C C . THR B 1 53 ? -23.844 5.977 -19.969 1 59.91 53 THR B C 1
ATOM 2776 O O . THR B 1 53 ? -24.203 6.504 -18.922 1 59.91 53 THR B O 1
ATOM 2779 N N . THR B 1 54 ? -24.609 4.914 -20.484 1 57.75 54 THR B N 1
ATOM 2780 C CA . THR B 1 54 ? -25.625 4.129 -19.797 1 57.75 54 THR B CA 1
ATOM 2781 C C . THR B 1 54 ? -25 3.289 -18.688 1 57.75 54 THR B C 1
ATOM 2783 O O . THR B 1 54 ? -25.703 2.74 -17.828 1 57.75 54 THR B O 1
ATOM 2786 N N . ARG B 1 55 ? -23.75 3.203 -18.688 1 53.34 55 ARG B N 1
ATOM 2787 C CA . ARG B 1 55 ? -23.078 2.213 -17.844 1 53.34 55 ARG B CA 1
ATOM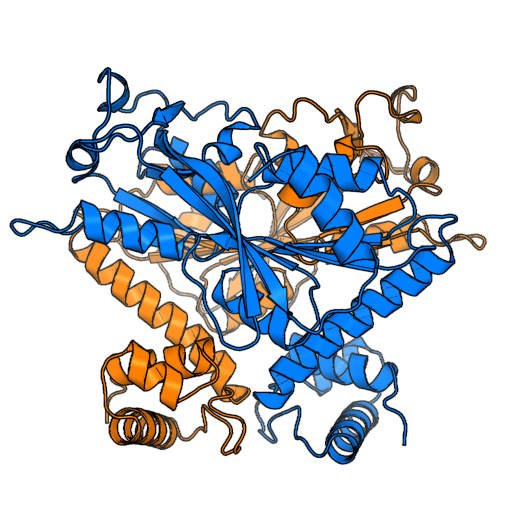 2788 C C . ARG B 1 55 ? -22.828 2.76 -16.453 1 53.34 55 ARG B C 1
ATOM 2790 O O . ARG B 1 55 ? -22.188 2.098 -15.617 1 53.34 55 ARG B O 1
ATOM 2797 N N . GLY B 1 56 ? -23.328 3.945 -16.188 1 68.81 56 GLY B N 1
ATOM 2798 C CA . GLY B 1 56 ? -23.203 4.473 -14.844 1 68.81 56 GLY B CA 1
ATOM 2799 C C . GLY B 1 56 ? -22.266 5.668 -14.75 1 68.81 56 GLY B C 1
ATOM 2800 O O . GLY B 1 56 ? -22.109 6.414 -15.719 1 68.81 56 GLY B O 1
ATOM 2801 N N . ALA B 1 57 ? -21.656 6.012 -13.57 1 75.5 57 ALA B N 1
ATOM 2802 C CA . ALA B 1 57 ? -20.828 7.184 -13.289 1 75.5 57 ALA B CA 1
ATOM 2803 C C . ALA B 1 57 ? -19.344 6.859 -13.445 1 75.5 57 ALA B C 1
ATOM 2805 O O . ALA B 1 57 ? -18.641 6.645 -12.453 1 75.5 57 ALA B O 1
ATOM 2806 N N . GLU B 1 58 ? -18.969 6.742 -14.625 1 76.06 58 GLU B N 1
ATOM 2807 C CA . GLU B 1 58 ? -17.562 6.504 -14.898 1 76.06 58 GLU B CA 1
ATOM 2808 C C . GLU B 1 58 ? -16.812 7.816 -15.117 1 76.06 58 GLU B C 1
ATOM 2810 O O . GLU B 1 58 ? -17.156 8.586 -16.016 1 76.06 58 GLU B O 1
ATOM 2815 N N . PRO B 1 59 ? -15.797 8.18 -14.289 1 73.88 59 PRO B N 1
ATOM 2816 C CA . PRO B 1 59 ? -15.102 9.469 -14.406 1 73.88 59 PRO B CA 1
ATOM 2817 C C . PRO B 1 59 ? -14.344 9.609 -15.719 1 73.88 59 PRO B C 1
ATOM 2819 O O . PRO B 1 59 ? -13.773 8.641 -16.219 1 73.88 59 PRO B O 1
ATOM 2822 N N . THR B 1 60 ? -14.453 10.766 -16.391 1 70.25 60 THR B N 1
ATOM 2823 C CA . THR B 1 60 ? -13.602 11.125 -17.516 1 70.25 60 THR B CA 1
ATOM 2824 C C . THR B 1 60 ? -12.141 11.219 -17.078 1 70.25 60 THR B C 1
ATOM 2826 O O . THR B 1 60 ? -11.844 11.195 -15.883 1 70.25 60 THR B O 1
ATOM 2829 N N . GLU B 1 61 ? -11.203 11.328 -17.953 1 58.41 61 GLU B N 1
ATOM 2830 C CA . GLU B 1 61 ? -9.789 11.492 -17.609 1 58.41 61 GLU B CA 1
ATOM 2831 C C . GLU B 1 61 ? -9.562 12.75 -16.797 1 58.41 61 GLU B C 1
ATOM 2833 O O . GLU B 1 61 ? -8.852 12.727 -15.781 1 58.41 61 GLU B O 1
ATOM 2838 N N . THR B 1 62 ? -10.125 13.867 -17.391 1 60.81 62 THR B N 1
ATOM 2839 C CA . THR B 1 62 ? -10.102 15.102 -16.625 1 60.81 62 THR B CA 1
ATOM 2840 C C . THR B 1 62 ? -10.844 14.922 -15.297 1 60.81 62 THR B C 1
ATOM 2842 O O . THR B 1 62 ? -10.438 15.477 -14.273 1 60.81 62 THR B O 1
ATOM 2845 N N . GLY B 1 63 ? -11.766 14.039 -15.438 1 72.06 63 GLY B N 1
ATOM 2846 C CA . GLY B 1 63 ? -12.523 13.773 -14.227 1 72.06 63 GLY B CA 1
ATOM 2847 C C . GLY B 1 63 ? -11.719 13.047 -13.172 1 72.06 63 GLY B C 1
ATOM 2848 O O . GLY B 1 63 ? -11.805 13.367 -11.984 1 72.06 63 GLY B O 1
ATOM 2849 N N . LYS B 1 64 ? -10.898 12.117 -13.578 1 65.38 64 LYS B N 1
ATOM 2850 C CA . LYS B 1 64 ? -10.062 11.359 -12.648 1 65.38 64 LYS B CA 1
ATOM 2851 C C . LYS B 1 64 ? -9.102 12.273 -11.906 1 65.38 64 LYS B C 1
ATOM 2853 O O . LYS B 1 64 ? -8.953 12.172 -10.688 1 65.38 64 LYS B O 1
ATOM 2858 N N . VAL B 1 65 ? -8.391 13.117 -12.688 1 58.62 65 VAL B N 1
ATOM 2859 C CA . VAL B 1 65 ? -7.453 14.07 -12.086 1 58.62 65 VAL B CA 1
ATOM 2860 C C . VAL B 1 65 ? -8.195 14.977 -11.109 1 58.62 65 VAL B C 1
ATOM 2862 O O . VAL B 1 65 ? -7.738 15.18 -9.984 1 58.62 65 VAL B O 1
ATOM 2865 N N . PHE B 1 66 ? -9.266 15.367 -11.656 1 67.5 66 PHE B N 1
ATOM 2866 C CA . PHE B 1 66 ? -10.055 16.25 -10.805 1 67.5 66 PHE B CA 1
ATOM 2867 C C . PHE B 1 66 ? -10.523 15.508 -9.555 1 67.5 66 PHE B C 1
ATOM 2869 O O . PHE B 1 66 ? -10.461 16.047 -8.445 1 67.5 66 PHE B O 1
ATOM 2876 N N . LEU B 1 67 ? -10.914 14.258 -9.812 1 77.75 67 LEU B N 1
ATOM 2877 C CA . LEU B 1 67 ? -11.492 13.516 -8.695 1 77.75 67 LEU B CA 1
ATOM 2878 C C . LEU B 1 67 ? -10.43 13.164 -7.664 1 77.75 67 LEU B C 1
ATOM 2880 O O . LEU B 1 67 ? -10.703 13.148 -6.461 1 77.75 67 LEU B O 1
ATOM 2884 N N . GLU B 1 68 ? -9.25 12.961 -8.102 1 64.25 68 GLU B N 1
ATOM 2885 C CA . GLU B 1 68 ? -8.141 12.766 -7.172 1 64.25 68 GLU B CA 1
ATOM 2886 C C . GLU B 1 68 ? -7.891 14.023 -6.344 1 64.25 68 GLU B C 1
ATOM 2888 O O . GLU B 1 68 ? -7.676 13.945 -5.133 1 64.25 68 GLU B O 1
ATOM 2893 N N . THR B 1 69 ? -7.883 15.055 -7.062 1 61.78 69 THR B N 1
ATOM 2894 C CA . THR B 1 69 ? -7.742 16.328 -6.375 1 61.78 69 THR B CA 1
ATOM 2895 C C . THR B 1 69 ? -8.914 16.578 -5.43 1 61.78 69 THR B C 1
ATOM 2897 O O . THR B 1 69 ? -8.727 17.016 -4.297 1 61.78 69 THR B O 1
ATOM 2900 N N . ALA B 1 70 ? -10.062 16.203 -6.004 1 74.06 70 ALA B N 1
ATOM 2901 C CA . ALA B 1 70 ? -11.258 16.375 -5.184 1 74.06 70 ALA B CA 1
ATOM 2902 C C . ALA B 1 70 ? -11.172 15.531 -3.914 1 74.06 70 ALA B C 1
ATOM 2904 O O . ALA B 1 70 ? -11.547 15.984 -2.83 1 74.06 70 ALA B O 1
ATOM 2905 N N . ARG B 1 71 ? -10.688 14.344 -4.145 1 72.44 71 ARG B N 1
ATOM 2906 C CA . ARG B 1 71 ? -10.531 13.453 -3.002 1 72.44 71 ARG B CA 1
ATOM 2907 C C . ARG B 1 71 ? -9.57 14.047 -1.973 1 72.44 71 ARG B C 1
ATOM 2909 O O . ARG B 1 71 ? -9.844 14.008 -0.77 1 72.44 71 ARG B O 1
ATOM 2916 N N . ARG B 1 72 ? -8.57 14.508 -2.393 1 62.72 72 ARG B N 1
ATOM 2917 C CA . ARG B 1 72 ? -7.602 15.141 -1.511 1 62.72 72 ARG B CA 1
ATOM 2918 C C . ARG B 1 72 ? -8.219 16.344 -0.802 1 62.72 72 ARG B C 1
ATOM 2920 O O . ARG B 1 72 ? -8.008 16.547 0.397 1 62.72 72 ARG B O 1
ATOM 2927 N N . ILE B 1 73 ? -8.875 17.078 -1.584 1 63.66 73 ILE B N 1
ATOM 2928 C CA . ILE B 1 73 ? -9.508 18.266 -1.026 1 63.66 73 ILE B CA 1
ATOM 2929 C C . ILE B 1 73 ? -10.477 17.859 0.083 1 63.66 73 ILE B C 1
ATOM 2931 O O . ILE B 1 73 ? -10.469 18.438 1.167 1 63.66 73 ILE B O 1
ATOM 2935 N N . ILE B 1 74 ? -11.242 16.844 -0.283 1 71.69 74 ILE B N 1
ATOM 2936 C CA . ILE B 1 74 ? -12.219 16.406 0.707 1 71.69 74 ILE B CA 1
ATOM 2937 C C . ILE B 1 74 ? -11.5 15.867 1.941 1 71.69 74 ILE B C 1
ATOM 2939 O O . ILE B 1 74 ? -11.883 16.172 3.072 1 71.69 74 ILE B O 1
ATOM 2943 N N . THR B 1 75 ? -10.484 15.125 1.69 1 65.44 75 THR B N 1
ATOM 2944 C CA . THR B 1 75 ? -9.688 14.609 2.797 1 65.44 75 THR B CA 1
ATOM 2945 C C . THR B 1 75 ? -9.078 15.75 3.607 1 65.44 75 THR B C 1
ATOM 2947 O O . THR B 1 75 ? -9.109 15.727 4.84 1 65.44 75 THR B O 1
ATOM 2950 N N . ASP B 1 76 ? -8.562 16.641 2.895 1 59.94 76 ASP B N 1
ATOM 2951 C CA . ASP B 1 76 ? -7.957 17.797 3.551 1 59.94 76 ASP B CA 1
ATOM 2952 C C . ASP B 1 76 ? -8.992 18.562 4.371 1 59.94 76 ASP B C 1
ATOM 2954 O O . ASP B 1 76 ? -8.703 19.031 5.477 1 59.94 76 ASP B O 1
ATOM 2958 N N . LEU B 1 77 ? -10.133 18.688 3.74 1 62.19 77 LEU B N 1
ATOM 2959 C CA . LEU B 1 77 ? -11.203 19.391 4.441 1 62.19 77 LEU B CA 1
ATOM 2960 C C . LEU B 1 77 ? -11.594 18.641 5.711 1 62.19 77 LEU B C 1
ATOM 2962 O O . LEU B 1 77 ? -11.805 19.25 6.758 1 62.19 77 LEU B O 1
ATOM 2966 N N . GLU B 1 78 ? -11.711 17.406 5.531 1 64.94 78 GLU B N 1
ATOM 2967 C CA . GLU B 1 78 ? -12.047 16.594 6.695 1 64.94 78 GLU B CA 1
ATOM 2968 C C . GLU B 1 78 ? -10.953 16.672 7.762 1 64.94 78 GLU B C 1
ATOM 2970 O O . GLU B 1 78 ? -11.25 16.781 8.953 1 64.94 78 GLU B O 1
ATOM 2975 N N . ASN B 1 79 ? -9.766 16.625 7.27 1 62.84 79 ASN B N 1
ATOM 2976 C CA . ASN B 1 79 ? -8.633 16.734 8.18 1 62.84 79 ASN B CA 1
ATOM 2977 C C . ASN B 1 79 ? -8.57 18.109 8.844 1 62.84 79 ASN B C 1
ATOM 2979 O O . ASN B 1 79 ? -8.219 18.219 10.023 1 62.84 79 ASN B O 1
ATOM 2983 N N . LEU B 1 80 ? -8.805 19.062 7.965 1 56 80 LEU B N 1
ATOM 2984 C CA . LEU B 1 80 ? -8.805 20.438 8.484 1 56 80 LEU B CA 1
ATOM 2985 C C . LEU B 1 80 ? -9.82 20.594 9.609 1 56 80 LEU B C 1
ATOM 2987 O O . LEU B 1 80 ? -9.547 21.266 10.609 1 56 80 LEU B O 1
ATOM 2991 N N . GLN B 1 81 ? -10.969 20.078 9.273 1 56.12 81 GLN B N 1
ATOM 2992 C CA . GLN B 1 81 ? -11.984 20.141 10.32 1 56.12 81 GLN B CA 1
ATOM 2993 C C . GLN B 1 81 ? -11.484 19.5 11.609 1 56.12 81 GLN B C 1
ATOM 2995 O O . GLN B 1 81 ? -11.758 20 12.703 1 56.12 81 GLN B O 1
ATOM 3000 N N . THR B 1 82 ? -10.734 18.5 11.406 1 54.28 82 THR B N 1
ATOM 3001 C CA . THR B 1 82 ? -10.156 17.781 12.547 1 54.28 82 THR B CA 1
ATOM 3002 C C . THR B 1 82 ? -9.039 18.609 13.188 1 54.28 82 THR B C 1
ATOM 3004 O O . THR B 1 82 ? -9 18.766 14.406 1 54.28 82 THR B O 1
ATOM 3007 N N . THR B 1 83 ? -8.188 19.078 12.312 1 53.25 83 THR B N 1
ATOM 3008 C CA . THR B 1 83 ? -7.035 19.797 12.836 1 53.25 83 THR B CA 1
ATOM 3009 C C . THR B 1 83 ? -7.469 21.141 13.43 1 53.25 83 THR B C 1
ATOM 3011 O O . THR B 1 83 ? -6.855 21.625 14.383 1 53.25 83 THR B O 1
ATOM 3014 N N . ALA B 1 84 ? -8.406 21.703 12.766 1 51.12 84 ALA B N 1
ATOM 3015 C CA . ALA B 1 84 ? -8.906 22.953 13.328 1 51.12 84 ALA B CA 1
ATOM 3016 C C . ALA B 1 84 ? -9.406 22.75 14.75 1 51.12 84 ALA B C 1
ATOM 3018 O O . ALA B 1 84 ? -9.383 23.672 15.562 1 51.12 84 ALA B O 1
ATOM 3019 N N . ARG B 1 85 ? -9.742 21.547 14.945 1 49.88 85 ARG B N 1
ATOM 3020 C CA . ARG B 1 85 ? -10.242 21.266 16.281 1 49.88 85 ARG B CA 1
ATOM 3021 C C . ARG B 1 85 ? -9.117 20.812 17.203 1 49.88 85 ARG B C 1
ATOM 3023 O O . ARG B 1 85 ? -9.188 21 18.422 1 49.88 85 ARG B O 1
ATOM 3030 N N . ALA B 1 86 ? -8.242 20.047 16.484 1 48.81 86 ALA B N 1
ATOM 3031 C CA . ALA B 1 86 ? -7.121 19.562 17.297 1 48.81 86 ALA B CA 1
ATOM 3032 C C . ALA B 1 86 ? -6.164 20.703 17.641 1 48.81 86 ALA B C 1
ATOM 3034 O O . ALA B 1 86 ? -5.82 21.516 16.781 1 48.81 86 ALA B O 1
ATOM 3035 N N . VAL B 1 87 ? -5.988 20.969 18.812 1 49.53 87 VAL B N 1
ATOM 3036 C CA . VAL B 1 87 ? -5.09 22 19.328 1 49.53 87 VAL B CA 1
ATOM 3037 C C . VAL B 1 87 ? -3.654 21.688 18.906 1 49.53 87 VAL B C 1
ATOM 3039 O O . VAL B 1 87 ? -3.141 20.609 19.172 1 49.53 87 VAL B O 1
ATOM 3042 N N . SER B 1 88 ? -2.951 22.438 18.016 1 57.66 88 SER B N 1
ATOM 3043 C CA . SER B 1 88 ? -1.534 22.609 17.719 1 57.66 88 SER B CA 1
ATOM 3044 C C . SER B 1 88 ? -1.134 21.828 16.469 1 57.66 88 SER B C 1
ATOM 3046 O O . SER B 1 88 ? -0.41 22.344 15.617 1 57.66 88 SER B O 1
ATOM 3048 N N . TYR B 1 89 ? -1.714 20.625 16.266 1 54.06 89 TYR B N 1
ATOM 3049 C CA . TYR B 1 89 ? -1.267 19.875 15.102 1 54.06 89 TYR B CA 1
ATOM 3050 C C . TYR B 1 89 ? -1.91 20.406 13.828 1 54.06 89 TYR B C 1
ATOM 3052 O O . TYR B 1 89 ? -3.133 20.344 13.672 1 54.06 89 TYR B O 1
ATOM 3060 N N . GLY B 1 90 ? -1.099 21 12.984 1 58.47 90 GLY B N 1
ATOM 3061 C CA . GLY B 1 90 ? -1.565 21.609 11.75 1 58.47 90 GLY B CA 1
ATOM 3062 C C . GLY B 1 90 ? -1.719 23.109 11.836 1 58.47 90 GLY B C 1
ATOM 3063 O O . GLY B 1 90 ? -1.973 23.781 10.836 1 58.47 90 GLY B O 1
ATOM 3064 N N . GLU B 1 91 ? -1.414 23.641 12.984 1 61.94 91 GLU B N 1
ATOM 3065 C CA . GLU B 1 91 ? -1.562 25.078 13.195 1 61.94 91 GLU B CA 1
ATOM 3066 C C . GLU B 1 91 ? -0.581 25.875 12.328 1 61.94 91 GLU B C 1
ATOM 3068 O O . GLU B 1 91 ? -0.903 26.953 11.852 1 61.94 91 GLU B O 1
ATOM 3073 N N . GLN B 1 92 ? 0.507 25.266 12.172 1 67.44 92 GLN B N 1
ATOM 3074 C CA . GLN B 1 92 ? 1.547 25.953 11.406 1 67.44 92 GLN B CA 1
ATOM 3075 C C . GLN B 1 92 ? 1.55 25.484 9.953 1 67.44 92 GLN B C 1
ATOM 3077 O O . GLN B 1 92 ? 2.57 25.578 9.266 1 67.44 92 GLN B O 1
ATOM 3082 N N . GLY B 1 93 ? 0.482 24.859 9.547 1 76.44 93 GLY B N 1
ATOM 3083 C CA . GLY B 1 93 ? 0.343 24.5 8.148 1 76.44 93 GLY B CA 1
ATOM 3084 C C . GLY B 1 93 ? 0.463 23 7.898 1 76.44 93 GLY B C 1
ATOM 3085 O O . GLY B 1 93 ? 0.385 22.203 8.836 1 76.44 93 GLY B O 1
ATOM 3086 N N . ARG B 1 94 ? 0.469 22.781 6.57 1 80.19 94 ARG B N 1
ATOM 3087 C CA . ARG B 1 94 ? 0.502 21.391 6.109 1 80.19 94 ARG B CA 1
ATOM 3088 C C . ARG B 1 94 ? 1.723 21.141 5.23 1 80.19 94 ARG B C 1
ATOM 3090 O O . ARG B 1 94 ? 2.129 22.016 4.453 1 80.19 94 ARG B O 1
ATOM 3097 N N . PHE B 1 95 ? 2.334 20.047 5.488 1 89.31 95 PHE B N 1
ATOM 3098 C CA . PHE B 1 95 ? 3.48 19.625 4.699 1 89.31 95 PHE B CA 1
ATOM 3099 C C . PHE B 1 95 ? 3.268 18.203 4.168 1 89.31 95 PHE B C 1
ATOM 3101 O O . PHE B 1 95 ? 3.197 17.25 4.941 1 89.31 95 PHE B O 1
ATOM 3108 N N . ALA B 1 96 ? 3.168 18.062 2.828 1 89.62 96 ALA B N 1
ATOM 3109 C CA . ALA B 1 96 ? 2.896 16.781 2.191 1 89.62 96 ALA B CA 1
ATOM 3110 C C . ALA B 1 96 ? 4.16 16.203 1.556 1 89.62 96 ALA B C 1
ATOM 3112 O O . ALA B 1 96 ? 4.789 16.859 0.713 1 89.62 96 ALA B O 1
ATOM 3113 N N . VAL B 1 97 ? 4.469 14.984 1.951 1 94.12 97 VAL B N 1
ATOM 3114 C CA . VAL B 1 97 ? 5.688 14.344 1.465 1 94.12 97 VAL B CA 1
ATOM 3115 C C . VAL B 1 97 ? 5.332 13.023 0.778 1 94.12 97 VAL B C 1
ATOM 3117 O O . VAL B 1 97 ? 4.738 12.141 1.394 1 94.12 97 VAL B O 1
ATOM 3120 N N . GLY B 1 98 ? 5.715 12.961 -0.502 1 94.75 98 GLY B N 1
ATOM 3121 C CA . GLY B 1 98 ? 5.59 11.703 -1.226 1 94.75 98 GLY B CA 1
ATOM 3122 C C . GLY B 1 98 ? 6.812 10.82 -1.104 1 94.75 98 GLY B C 1
ATOM 3123 O O . GLY B 1 98 ? 7.945 11.312 -1.089 1 94.75 98 GLY B O 1
ATOM 3124 N N . TYR B 1 99 ? 6.57 9.5 -1.067 1 93.25 99 TYR B N 1
ATOM 3125 C CA . TYR B 1 99 ? 7.715 8.602 -0.966 1 93.25 99 TYR B CA 1
ATOM 3126 C C . TYR B 1 99 ? 7.391 7.238 -1.571 1 93.25 99 TYR B C 1
ATOM 3128 O O . TYR B 1 99 ? 6.223 6.852 -1.65 1 93.25 99 TYR B O 1
ATOM 3136 N N . CYS B 1 100 ? 8.484 6.516 -1.955 1 88.69 100 CYS B N 1
ATOM 3137 C CA . CYS B 1 100 ? 8.344 5.246 -2.66 1 88.69 100 CYS B CA 1
ATOM 3138 C C . CYS B 1 100 ? 8.844 4.09 -1.806 1 88.69 100 CYS B C 1
ATOM 3140 O O . CYS B 1 100 ? 8.57 2.926 -2.104 1 88.69 100 CYS B O 1
ATOM 3142 N N . SER B 1 101 ? 9.562 4.383 -0.781 1 81.5 101 SER B N 1
ATOM 3143 C CA . SER B 1 101 ? 10.25 3.33 -0.043 1 81.5 101 SER B CA 1
ATOM 3144 C C . SER B 1 101 ? 9.57 3.061 1.297 1 81.5 101 SER B C 1
ATOM 3146 O O . SER B 1 101 ? 8.656 3.785 1.692 1 81.5 101 SER B O 1
ATOM 3148 N N . SER B 1 102 ? 10.031 2 1.891 1 81 102 SER B N 1
ATOM 3149 C CA . SER B 1 102 ? 9.492 1.577 3.18 1 81 102 SER B CA 1
ATOM 3150 C C . SER B 1 102 ? 9.844 2.574 4.277 1 81 102 SER B C 1
ATOM 3152 O O . SER B 1 102 ? 10.953 3.104 4.312 1 81 102 SER B O 1
ATOM 3154 N N . LEU B 1 103 ? 8.891 2.801 5.145 1 81 103 LEU B N 1
ATOM 3155 C CA . LEU B 1 103 ? 9.078 3.672 6.297 1 81 103 LEU B CA 1
ATOM 3156 C C . LEU B 1 103 ? 9.445 2.861 7.535 1 81 103 LEU B C 1
ATOM 3158 O O . LEU B 1 103 ? 9.539 3.408 8.641 1 81 103 LEU B O 1
ATOM 3162 N N . MET B 1 104 ? 9.617 1.62 7.367 1 77.25 104 MET B N 1
ATOM 3163 C CA . MET B 1 104 ? 9.789 0.763 8.539 1 77.25 104 MET B CA 1
ATOM 3164 C C . MET B 1 104 ? 11.156 0.976 9.172 1 77.25 104 MET B C 1
ATOM 3166 O O . MET B 1 104 ? 11.344 0.682 10.359 1 77.25 104 MET B O 1
ATOM 3170 N N . ALA B 1 105 ? 12.102 1.416 8.391 1 78.25 105 ALA B N 1
ATOM 3171 C CA . ALA B 1 105 ? 13.438 1.726 8.898 1 78.25 105 ALA B CA 1
ATOM 3172 C C . ALA B 1 105 ? 14.203 2.609 7.922 1 78.25 105 ALA B C 1
ATOM 3174 O O . ALA B 1 105 ? 13.641 3.111 6.949 1 78.25 105 ALA B O 1
ATOM 3175 N N . GLY B 1 106 ? 15.375 2.998 8.438 1 86.5 106 GLY B N 1
ATOM 3176 C CA . GLY B 1 106 ? 16.312 3.635 7.52 1 86.5 106 GLY B CA 1
ATOM 3177 C C . GLY B 1 106 ? 16.188 5.148 7.504 1 86.5 106 GLY B C 1
ATOM 3178 O O . GLY B 1 106 ? 15.711 5.746 8.469 1 86.5 106 GLY B O 1
ATOM 3179 N N . HIS B 1 107 ? 16.656 5.645 6.438 1 89.75 107 HIS B N 1
ATOM 3180 C CA . HIS B 1 107 ? 16.828 7.09 6.328 1 89.75 107 HIS B CA 1
ATOM 3181 C C . HIS B 1 107 ? 15.477 7.801 6.238 1 89.75 107 HIS B C 1
ATOM 3183 O O . HIS B 1 107 ? 15.297 8.867 6.824 1 89.75 107 HIS B O 1
ATOM 3189 N N . LEU B 1 108 ? 14.594 7.188 5.57 1 91.06 108 LEU B N 1
ATOM 3190 C CA . LEU B 1 108 ? 13.281 7.805 5.414 1 91.06 108 LEU B CA 1
ATOM 3191 C C . LEU B 1 108 ? 12.562 7.91 6.754 1 91.06 108 LEU B C 1
ATOM 3193 O O . LEU B 1 108 ? 12.031 8.969 7.098 1 91.06 108 LEU B O 1
ATOM 3197 N N . LYS B 1 109 ? 12.562 6.836 7.438 1 91.19 109 LYS B N 1
ATOM 3198 C CA . LYS B 1 109 ? 11.953 6.844 8.766 1 91.19 109 LYS B CA 1
ATOM 3199 C C . LYS B 1 109 ? 12.609 7.891 9.664 1 91.19 109 LYS B C 1
ATOM 3201 O O . LYS B 1 109 ? 11.914 8.633 10.367 1 91.19 109 LYS B O 1
ATOM 3206 N N . ALA B 1 110 ? 13.898 7.879 9.664 1 92 110 ALA B N 1
ATOM 3207 C CA . ALA B 1 110 ? 14.641 8.828 10.492 1 92 110 ALA B CA 1
ATOM 3208 C C . ALA B 1 110 ? 14.289 10.266 10.133 1 92 110 ALA B C 1
ATOM 3210 O O . ALA B 1 110 ? 14.078 11.102 11.016 1 92 110 ALA B O 1
ATOM 3211 N N . ALA B 1 111 ? 14.234 10.508 8.906 1 93 111 ALA B N 1
ATOM 3212 C CA . ALA B 1 111 ? 13.922 11.852 8.438 1 93 111 ALA B CA 1
ATOM 3213 C C . ALA B 1 111 ? 12.516 12.273 8.852 1 93 111 ALA B C 1
ATOM 3215 O O . ALA B 1 111 ? 12.305 13.383 9.344 1 93 111 ALA B O 1
ATOM 3216 N N . PHE B 1 112 ? 11.555 11.414 8.617 1 92.62 112 PHE B N 1
ATOM 3217 C CA . PHE B 1 112 ? 10.172 11.719 8.969 1 92.62 112 PHE B CA 1
ATOM 3218 C C . PHE B 1 112 ? 10.023 11.898 10.477 1 92.62 112 PHE B C 1
ATOM 3220 O O . PHE B 1 112 ? 9.359 12.828 10.938 1 92.62 112 PHE B O 1
ATOM 3227 N N . SER B 1 113 ? 10.656 11.016 11.227 1 92.06 113 SER B N 1
ATOM 3228 C CA . SER B 1 113 ? 10.602 11.102 12.688 1 92.06 113 SER B CA 1
ATOM 3229 C C . SER B 1 113 ? 11.172 12.422 13.18 1 92.06 113 SER B C 1
ATOM 3231 O O . SER B 1 113 ? 10.586 13.078 14.047 1 92.06 113 SER B O 1
ATOM 3233 N N . ASP B 1 114 ? 12.281 12.742 12.625 1 93.44 114 ASP B N 1
ATOM 3234 C CA . ASP B 1 114 ? 12.93 13.992 13.016 1 93.44 114 ASP B CA 1
ATOM 3235 C C . ASP B 1 114 ? 12.047 15.195 12.688 1 93.44 114 ASP B C 1
ATOM 3237 O O . ASP B 1 114 ? 11.898 16.094 13.516 1 93.44 114 ASP B O 1
ATOM 3241 N N . TYR B 1 115 ? 11.5 15.203 11.547 1 91.69 115 TYR B N 1
ATOM 3242 C CA . TYR B 1 115 ? 10.633 16.312 11.148 1 91.69 115 TYR B CA 1
ATOM 3243 C C . TYR B 1 115 ? 9.445 16.438 12.094 1 91.69 115 TYR B C 1
ATOM 3245 O O . TYR B 1 115 ? 9.125 17.531 12.562 1 91.69 115 TYR B O 1
ATOM 3253 N N . LEU B 1 116 ? 8.805 15.359 12.367 1 88.69 116 LEU B N 1
ATOM 3254 C CA . LEU B 1 116 ? 7.629 15.336 13.227 1 88.69 116 LEU B CA 1
ATOM 3255 C C . LEU B 1 116 ? 7.977 15.789 14.641 1 88.69 116 LEU B C 1
ATOM 3257 O O . LEU B 1 116 ? 7.156 16.406 15.32 1 88.69 116 LEU B O 1
ATOM 3261 N N . THR B 1 117 ? 9.133 15.461 15.062 1 90.62 117 THR B N 1
ATOM 3262 C CA . THR B 1 117 ? 9.586 15.844 16.391 1 90.62 117 THR B CA 1
ATOM 3263 C C . THR B 1 117 ? 9.898 17.344 16.453 1 90.62 117 THR B C 1
ATOM 3265 O O . THR B 1 117 ? 9.492 18.031 17.391 1 90.62 117 THR B O 1
ATOM 3268 N N . ARG B 1 118 ? 10.547 17.828 15.422 1 90.75 118 ARG B N 1
ATOM 3269 C CA . ARG B 1 118 ? 11.016 19.219 15.391 1 90.75 118 ARG B CA 1
ATOM 3270 C C . ARG B 1 118 ? 9.859 20.172 15.125 1 90.75 118 ARG B C 1
ATOM 3272 O O . ARG B 1 118 ? 9.875 21.312 15.594 1 90.75 118 ARG B O 1
ATOM 3279 N N . PHE B 1 119 ? 8.938 19.703 14.352 1 88.5 119 PHE B N 1
ATOM 3280 C CA . PHE B 1 119 ? 7.844 20.578 13.938 1 88.5 119 PHE B CA 1
ATOM 3281 C C . PHE B 1 119 ? 6.492 19.969 14.305 1 88.5 119 PHE B C 1
ATOM 3283 O O . PHE B 1 119 ? 5.672 19.688 13.43 1 88.5 119 PHE B O 1
ATOM 3290 N N . PRO B 1 120 ? 6.184 19.938 15.555 1 83.25 120 PRO B N 1
ATOM 3291 C CA . PRO B 1 120 ? 4.988 19.25 16.047 1 83.25 120 PRO B CA 1
ATOM 3292 C C . PRO B 1 120 ? 3.695 19.953 15.641 1 83.25 120 PRO B C 1
ATOM 3294 O O . PRO B 1 120 ? 2.623 19.344 15.648 1 83.25 120 PRO B O 1
ATOM 3297 N N . ASP B 1 121 ? 3.771 21.156 15.227 1 79.31 121 ASP B N 1
ATOM 3298 C CA . ASP B 1 121 ? 2.566 21.938 14.945 1 79.31 121 ASP B CA 1
ATOM 3299 C C . ASP B 1 121 ? 2.279 21.984 13.445 1 79.31 121 ASP B C 1
ATOM 3301 O O . ASP B 1 121 ? 1.35 22.656 13.008 1 79.31 121 ASP B O 1
ATOM 3305 N N . VAL B 1 122 ? 3.098 21.328 12.664 1 82.56 122 VAL B N 1
ATOM 3306 C CA . VAL B 1 122 ? 2.854 21.156 11.234 1 82.56 122 VAL B CA 1
ATOM 3307 C C . VAL B 1 122 ? 2.172 19.812 10.977 1 82.56 122 VAL B C 1
ATOM 3309 O O . VAL B 1 122 ? 2.6 18.781 11.5 1 82.56 122 VAL B O 1
ATOM 3312 N N . GLN B 1 123 ? 1.084 19.891 10.266 1 79.94 123 GLN B N 1
ATOM 3313 C CA . GLN B 1 123 ? 0.47 18.625 9.852 1 79.94 123 GLN B CA 1
ATOM 3314 C C . GLN B 1 123 ? 1.31 17.938 8.781 1 79.94 123 GLN B C 1
ATOM 3316 O O . GLN B 1 123 ? 1.533 18.484 7.703 1 79.94 123 GLN B O 1
ATOM 3321 N N . PHE B 1 124 ? 1.782 16.797 9.078 1 85.12 124 PHE B N 1
ATOM 3322 C CA . PHE B 1 124 ? 2.609 16.016 8.172 1 85.12 124 PHE B CA 1
ATOM 3323 C C . PHE B 1 124 ? 1.774 14.977 7.441 1 85.12 124 PHE B C 1
ATOM 3325 O O . PHE B 1 124 ? 1.183 14.094 8.07 1 85.12 124 PHE B O 1
ATOM 3332 N N . ASP B 1 125 ? 1.716 15.086 6.121 1 84.56 125 ASP B N 1
ATOM 3333 C CA . ASP B 1 125 ? 0.947 14.148 5.305 1 84.56 125 ASP B CA 1
ATOM 3334 C C . ASP B 1 125 ? 1.866 13.289 4.441 1 84.56 125 ASP B C 1
ATOM 3336 O O . ASP B 1 125 ? 2.406 13.766 3.439 1 84.56 125 ASP B O 1
ATOM 3340 N N . GLY B 1 126 ? 1.931 12.07 4.785 1 89.69 126 GLY B N 1
ATOM 3341 C CA . GLY B 1 126 ? 2.654 11.125 3.945 1 89.69 126 GLY B CA 1
ATOM 3342 C C . GLY B 1 126 ? 1.812 10.562 2.818 1 89.69 126 GLY B C 1
ATOM 3343 O O . GLY B 1 126 ? 0.645 10.219 3.021 1 89.69 126 GLY B O 1
ATOM 3344 N N . VAL B 1 127 ? 2.445 10.523 1.66 1 88.56 127 VAL B N 1
ATOM 3345 C CA . VAL B 1 127 ? 1.774 9.961 0.496 1 88.56 127 VAL B CA 1
ATOM 3346 C C . VAL B 1 127 ? 2.656 8.883 -0.135 1 88.56 127 VAL B C 1
ATOM 3348 O O . VAL B 1 127 ? 3.775 9.164 -0.57 1 88.56 127 VAL B O 1
ATOM 3351 N N . GLU B 1 128 ? 2.055 7.703 -0.194 1 89.94 128 GLU B N 1
ATOM 3352 C CA . GLU B 1 128 ? 2.783 6.633 -0.868 1 89.94 128 GLU B CA 1
ATOM 3353 C C . GLU B 1 128 ? 2.451 6.59 -2.357 1 89.94 128 GLU B C 1
ATOM 3355 O O . GLU B 1 128 ? 1.298 6.785 -2.746 1 89.94 128 GLU B O 1
ATOM 3360 N N . GLY B 1 129 ? 3.512 6.324 -3.105 1 86.19 129 GLY B N 1
ATOM 3361 C CA . GLY B 1 129 ? 3.307 6.188 -4.539 1 86.19 129 GLY B CA 1
ATOM 3362 C C . GLY B 1 129 ? 4.551 5.742 -5.281 1 86.19 129 GLY B C 1
ATOM 3363 O O . GLY B 1 129 ? 5.648 5.734 -4.715 1 86.19 129 GLY B O 1
ATOM 3364 N N . ASP B 1 130 ? 4.262 5.367 -6.523 1 84.44 130 ASP B N 1
ATOM 3365 C CA . ASP B 1 130 ? 5.41 5.113 -7.391 1 84.44 130 ASP B CA 1
ATOM 3366 C C . ASP B 1 130 ? 5.969 6.414 -7.957 1 84.44 130 ASP B C 1
ATOM 3368 O O . ASP B 1 130 ? 5.344 7.469 -7.832 1 84.44 130 ASP B O 1
ATOM 3372 N N . PRO B 1 131 ? 7.125 6.32 -8.539 1 83.5 131 PRO B N 1
ATOM 3373 C CA . PRO B 1 131 ? 7.77 7.547 -9.008 1 83.5 131 PRO B CA 1
ATOM 3374 C C . PRO B 1 131 ? 6.902 8.328 -9.992 1 83.5 131 PRO B C 1
ATOM 3376 O O . PRO B 1 131 ? 6.848 9.562 -9.922 1 83.5 131 PRO B O 1
ATOM 3379 N N . ASP B 1 132 ? 6.23 7.695 -10.82 1 75.88 132 ASP B N 1
ATOM 3380 C CA . ASP B 1 132 ? 5.395 8.383 -11.805 1 75.88 132 ASP B CA 1
ATOM 3381 C C . ASP B 1 132 ? 4.242 9.117 -11.125 1 75.88 132 ASP B C 1
ATOM 3383 O O . ASP B 1 132 ? 3.943 10.266 -11.469 1 75.88 132 ASP B O 1
ATOM 3387 N N . LYS B 1 133 ? 3.635 8.43 -10.203 1 76.25 133 LYS B N 1
ATOM 3388 C CA . LYS B 1 133 ? 2.559 9.055 -9.445 1 76.25 133 LYS B CA 1
ATOM 3389 C C . LYS B 1 133 ? 3.07 10.258 -8.664 1 76.25 133 LYS B C 1
ATOM 3391 O O . LYS B 1 133 ? 2.41 11.297 -8.609 1 76.25 133 LYS B O 1
ATOM 3396 N N . LEU B 1 134 ? 4.168 10.133 -8.086 1 87 134 LEU B N 1
ATOM 3397 C CA . LEU B 1 134 ? 4.719 11.203 -7.266 1 87 134 LEU B CA 1
ATOM 3398 C C . LEU B 1 134 ? 5.074 12.414 -8.125 1 87 134 LEU B C 1
ATOM 3400 O O . LEU B 1 134 ? 4.891 13.562 -7.699 1 87 134 LEU B O 1
ATOM 3404 N N . CYS B 1 135 ? 5.547 12.133 -9.289 1 83.44 135 CYS B N 1
ATOM 3405 C CA . CYS B 1 135 ? 5.836 13.227 -10.211 1 83.44 135 CYS B CA 1
ATOM 3406 C C . CYS B 1 135 ? 4.566 13.984 -10.578 1 83.44 135 CYS B C 1
ATOM 3408 O O . CYS B 1 135 ? 4.551 15.211 -10.609 1 83.44 135 CYS B O 1
ATOM 3410 N N . SER B 1 136 ? 3.57 13.203 -10.836 1 75.38 136 SER B N 1
ATOM 3411 C CA . SER B 1 136 ? 2.275 13.805 -11.141 1 75.38 136 SER B CA 1
ATOM 3412 C C . SER B 1 136 ? 1.756 14.625 -9.969 1 75.38 136 SER B C 1
ATOM 3414 O O . SER B 1 136 ? 1.216 15.711 -10.156 1 75.38 136 SER B O 1
ATOM 3416 N N . ASP B 1 137 ? 1.929 14.109 -8.773 1 80.81 137 ASP B N 1
ATOM 3417 C CA . ASP B 1 137 ? 1.476 14.789 -7.562 1 80.81 137 ASP B CA 1
ATOM 3418 C C . ASP B 1 137 ? 2.248 16.078 -7.34 1 80.81 137 ASP B C 1
ATOM 3420 O O . ASP B 1 137 ? 1.683 17.078 -6.875 1 80.81 137 ASP B O 1
ATOM 3424 N N . LEU B 1 138 ? 3.506 16.078 -7.695 1 85.94 138 LEU B N 1
ATOM 3425 C CA . LEU B 1 138 ? 4.32 17.281 -7.609 1 85.94 138 LEU B CA 1
ATOM 3426 C C . LEU B 1 138 ? 3.83 18.344 -8.586 1 85.94 138 LEU B C 1
ATOM 3428 O O . LEU B 1 138 ? 3.652 19.516 -8.219 1 85.94 138 LEU B O 1
ATOM 3432 N N . ARG B 1 139 ? 3.57 17.891 -9.711 1 77.31 139 ARG B N 1
ATOM 3433 C CA . ARG B 1 139 ? 3.111 18.812 -10.742 1 77.31 139 ARG B CA 1
ATOM 3434 C C . ARG B 1 139 ? 1.775 19.438 -10.367 1 77.31 139 ARG B C 1
ATOM 3436 O O . ARG B 1 139 ? 1.551 20.625 -10.602 1 77.31 139 ARG B O 1
ATOM 3443 N N . ALA B 1 140 ? 0.988 18.594 -9.766 1 69.69 140 ALA B N 1
ATOM 3444 C CA . ALA B 1 140 ? -0.345 19.031 -9.367 1 69.69 140 ALA B CA 1
ATOM 3445 C C . ALA B 1 140 ? -0.286 19.875 -8.094 1 69.69 140 ALA B C 1
ATOM 3447 O O . ALA B 1 140 ? -1.264 20.531 -7.727 1 69.69 140 ALA B O 1
ATOM 3448 N N . GLY B 1 141 ? 0.815 19.828 -7.453 1 79.56 141 GLY B N 1
ATOM 3449 C CA . GLY B 1 141 ? 0.987 20.594 -6.223 1 79.56 141 GLY B CA 1
ATOM 3450 C C . GLY B 1 141 ? 0.322 19.938 -5.023 1 79.56 141 GLY B C 1
ATOM 3451 O O . GLY B 1 141 ? 0.092 20.594 -4.004 1 79.56 141 GLY B O 1
ATOM 3452 N N . THR B 1 142 ? -0.009 18.656 -5.152 1 77.38 142 THR B N 1
ATOM 3453 C CA . THR B 1 142 ? -0.681 17.969 -4.059 1 77.38 142 THR B CA 1
ATOM 3454 C C . THR B 1 142 ? 0.33 17.469 -3.031 1 77.38 142 THR B C 1
ATOM 3456 O O . THR B 1 142 ? -0.035 17.156 -1.896 1 77.38 142 THR B O 1
ATOM 3459 N N . ILE B 1 143 ? 1.55 17.375 -3.455 1 88.5 143 ILE B N 1
ATOM 3460 C CA . ILE B 1 143 ? 2.637 17.141 -2.51 1 88.5 143 ILE B CA 1
ATOM 3461 C C . ILE B 1 143 ? 3.705 18.219 -2.682 1 88.5 143 ILE B C 1
ATOM 3463 O O . ILE B 1 143 ? 3.822 18.828 -3.75 1 88.5 143 ILE B O 1
ATOM 3467 N N . ASP B 1 144 ? 4.422 18.453 -1.61 1 91.62 144 ASP B N 1
ATOM 3468 C CA . ASP B 1 144 ? 5.43 19.516 -1.603 1 91.62 144 ASP B CA 1
ATOM 3469 C C . ASP B 1 144 ? 6.793 18.969 -2.02 1 91.62 144 ASP B C 1
ATOM 3471 O O . ASP B 1 144 ? 7.605 19.688 -2.6 1 91.62 144 ASP B O 1
ATOM 3475 N N . VAL B 1 145 ? 7.016 17.766 -1.693 1 95.81 145 VAL B N 1
ATOM 3476 C CA . VAL B 1 145 ? 8.305 17.125 -1.978 1 95.81 145 VAL B CA 1
ATOM 3477 C C . VAL B 1 145 ? 8.125 15.617 -2.105 1 95.81 145 VAL B C 1
ATOM 3479 O O . VAL B 1 145 ? 7.188 15.047 -1.534 1 95.81 145 VAL B O 1
ATOM 3482 N N . ALA B 1 146 ? 8.945 15.047 -2.936 1 95.75 146 ALA B N 1
ATOM 3483 C CA . ALA B 1 146 ? 8.953 13.594 -3.088 1 95.75 146 ALA B CA 1
ATOM 3484 C C . ALA B 1 146 ? 10.344 13.023 -2.828 1 95.75 146 ALA B C 1
ATOM 3486 O O . ALA B 1 146 ? 11.352 13.633 -3.188 1 95.75 146 ALA B O 1
ATOM 3487 N N . ILE B 1 147 ? 10.352 11.938 -2.158 1 94.94 147 ILE B N 1
ATOM 3488 C CA . ILE B 1 147 ? 11.57 11.141 -2.023 1 94.94 147 ILE B CA 1
ATOM 3489 C C . ILE B 1 147 ? 11.445 9.875 -2.867 1 94.94 147 ILE B C 1
ATOM 3491 O O . ILE B 1 147 ? 10.617 9.008 -2.586 1 94.94 147 ILE B O 1
ATOM 3495 N N . ALA B 1 148 ? 12.25 9.781 -3.863 1 93.38 148 ALA B N 1
ATOM 3496 C CA . ALA B 1 148 ? 12.164 8.703 -4.84 1 93.38 148 ALA B CA 1
ATOM 3497 C C . ALA B 1 148 ? 13.539 8.336 -5.387 1 93.38 148 ALA B C 1
ATOM 3499 O O . ALA B 1 148 ? 14.508 9.078 -5.195 1 93.38 148 ALA B O 1
ATOM 3500 N N . PRO B 1 149 ? 13.57 7.152 -5.918 1 91.94 149 PRO B N 1
ATOM 3501 C CA . PRO B 1 149 ? 14.852 6.789 -6.539 1 91.94 149 PRO B CA 1
ATOM 3502 C C . PRO B 1 149 ? 15.297 7.785 -7.605 1 91.94 149 PRO B C 1
ATOM 3504 O O . PRO B 1 149 ? 14.453 8.375 -8.289 1 91.94 149 PRO B O 1
ATOM 3507 N N . LEU B 1 150 ? 16.578 7.848 -7.723 1 87.88 150 LEU B N 1
ATOM 3508 C CA . LEU B 1 150 ? 17.172 8.758 -8.688 1 87.88 150 LEU B CA 1
ATOM 3509 C C . LEU B 1 150 ? 16.75 8.406 -10.109 1 87.88 150 LEU B C 1
ATOM 3511 O O . LEU B 1 150 ? 16.594 7.23 -10.438 1 87.88 150 LEU B O 1
ATOM 3515 N N . GLY B 1 151 ? 16.516 9.383 -10.969 1 77.88 151 GLY B N 1
ATOM 3516 C CA . GLY B 1 151 ? 16.25 9.141 -12.375 1 77.88 151 GLY B CA 1
ATOM 3517 C C . GLY B 1 151 ? 14.945 9.742 -12.859 1 77.88 151 GLY B C 1
ATOM 3518 O O . GLY B 1 151 ? 14.578 9.602 -14.031 1 77.88 151 GLY B O 1
ATOM 3519 N N . SER B 1 152 ? 14.273 10.398 -12.055 1 68.75 152 SER B N 1
ATOM 3520 C CA . SER B 1 152 ? 12.984 10.961 -12.43 1 68.75 152 SER B CA 1
ATOM 3521 C C . SER B 1 152 ? 13.102 12.445 -12.766 1 68.75 152 SER B C 1
ATOM 3523 O O . SER B 1 152 ? 12.266 13.242 -12.344 1 68.75 152 SER B O 1
ATOM 3525 N N . GLU B 1 153 ? 13.969 12.789 -13.57 1 70.94 153 GLU B N 1
ATOM 3526 C CA . GLU B 1 153 ? 14.141 14.203 -13.883 1 70.94 153 GLU B CA 1
ATOM 3527 C C . GLU B 1 153 ? 13.031 14.703 -14.805 1 70.94 153 GLU B C 1
ATOM 3529 O O . GLU B 1 153 ? 12.602 13.984 -15.711 1 70.94 153 GLU B O 1
ATOM 3534 N N . GLU B 1 154 ? 12.469 15.734 -14.414 1 75 154 GLU B N 1
ATOM 3535 C CA . GLU B 1 154 ? 11.398 16.344 -15.188 1 75 154 GLU B CA 1
ATOM 3536 C C . GLU B 1 154 ? 11.508 17.875 -15.164 1 75 154 GLU B C 1
ATOM 3538 O O . GLU B 1 154 ? 12.023 18.453 -14.211 1 75 154 GLU B O 1
ATOM 3543 N N . GLN B 1 155 ? 11.016 18.422 -16.234 1 77.38 155 GLN B N 1
ATOM 3544 C CA . GLN B 1 155 ? 11.031 19.875 -16.328 1 77.38 155 GLN B CA 1
ATOM 3545 C C . GLN B 1 155 ? 10.203 20.5 -15.203 1 77.38 155 GLN B C 1
ATOM 3547 O O . GLN B 1 155 ? 9.094 20.047 -14.914 1 77.38 155 GLN B O 1
ATOM 3552 N N . GLY B 1 156 ? 10.758 21.531 -14.602 1 87.12 156 GLY B N 1
ATOM 3553 C CA . GLY B 1 156 ? 10.055 22.234 -13.539 1 87.12 156 GLY B CA 1
ATOM 3554 C C . GLY B 1 156 ? 10.18 21.562 -12.188 1 87.12 156 GLY B C 1
ATOM 3555 O O . GLY B 1 156 ? 9.742 22.109 -11.172 1 87.12 156 GLY B O 1
ATOM 3556 N N . ILE B 1 157 ? 10.734 20.453 -12.258 1 91.5 157 ILE B N 1
ATOM 3557 C CA . ILE B 1 157 ? 10.961 19.719 -11.023 1 91.5 157 ILE B CA 1
ATOM 3558 C C . ILE B 1 157 ? 12.461 19.641 -10.734 1 91.5 157 ILE B C 1
ATOM 3560 O O . ILE B 1 157 ? 13.227 19.109 -11.539 1 91.5 157 ILE B O 1
ATOM 3564 N N . ALA B 1 158 ? 12.883 20.234 -9.633 1 93.88 158 ALA B N 1
ATOM 3565 C CA . ALA B 1 158 ? 14.266 20.156 -9.172 1 93.88 158 ALA B CA 1
ATOM 3566 C C . ALA B 1 158 ? 14.516 18.875 -8.398 1 93.88 158 ALA B C 1
ATOM 3568 O O . ALA B 1 158 ? 13.57 18.234 -7.93 1 93.88 158 ALA B O 1
ATOM 3569 N N . SER B 1 159 ? 15.719 18.484 -8.344 1 93.81 159 SER B N 1
ATOM 3570 C CA . SER B 1 159 ? 16.078 17.281 -7.609 1 93.81 159 SER B CA 1
ATOM 3571 C C . SER B 1 159 ? 17.406 17.453 -6.891 1 93.81 159 SER B C 1
ATOM 3573 O O . SER B 1 159 ? 18.234 18.281 -7.277 1 93.81 159 SER B O 1
ATOM 3575 N N . ARG B 1 160 ? 17.609 16.656 -5.812 1 92.44 160 ARG B N 1
ATOM 3576 C CA . ARG B 1 160 ? 18.844 16.594 -5.027 1 92.44 160 ARG B CA 1
ATOM 3577 C C . ARG B 1 160 ? 19.078 15.195 -4.477 1 92.44 160 ARG B C 1
ATOM 3579 O O . ARG B 1 160 ? 18.219 14.656 -3.766 1 92.44 160 ARG B O 1
ATOM 3586 N N . PRO B 1 161 ? 20.234 14.695 -4.754 1 93.5 161 PRO B N 1
ATOM 3587 C CA . PRO B 1 161 ? 20.547 13.406 -4.121 1 93.5 161 PRO B CA 1
ATOM 3588 C C . PRO B 1 161 ? 20.609 13.5 -2.6 1 93.5 161 PRO B C 1
ATOM 3590 O O . PRO B 1 161 ? 21.062 14.508 -2.059 1 93.5 161 PRO B O 1
ATOM 3593 N N . VAL B 1 162 ? 20.219 12.461 -1.89 1 93.56 162 VAL B N 1
ATOM 3594 C CA . VAL B 1 162 ? 20.234 12.508 -0.431 1 93.56 162 VAL B CA 1
ATOM 3595 C C . VAL B 1 162 ? 20.969 11.289 0.12 1 93.56 162 VAL B C 1
ATOM 3597 O O . VAL B 1 162 ? 22.062 11.414 0.683 1 93.56 162 VAL B O 1
ATOM 3600 N N . TRP B 1 163 ? 20.359 10.023 0.029 1 93.38 163 TRP B N 1
ATOM 3601 C CA . TRP B 1 163 ? 21 8.828 0.577 1 93.38 163 TRP B CA 1
ATOM 3602 C C . TRP B 1 163 ? 20.859 7.648 -0.373 1 93.38 163 TRP B C 1
ATOM 3604 O O . TRP B 1 163 ? 20.234 7.762 -1.428 1 93.38 163 TRP B O 1
ATOM 3614 N N . SER B 1 164 ? 21.625 6.617 -0.053 1 93.44 164 SER B N 1
ATOM 3615 C CA . SER B 1 164 ? 21.547 5.34 -0.755 1 93.44 164 SER B CA 1
ATOM 3616 C C . SER B 1 164 ? 21.109 4.219 0.188 1 93.44 164 SER B C 1
ATOM 3618 O O . SER B 1 164 ? 21.344 4.301 1.397 1 93.44 164 SER B O 1
ATOM 3620 N N . GLU B 1 165 ? 20.438 3.297 -0.385 1 93.62 165 GLU B N 1
ATOM 3621 C CA . GLU B 1 165 ? 20.047 2.115 0.38 1 93.62 165 GLU B CA 1
ATOM 3622 C C . GLU B 1 165 ? 20.562 0.839 -0.281 1 93.62 165 GLU B C 1
ATOM 3624 O O . GLU B 1 165 ? 20.531 0.715 -1.508 1 93.62 165 GLU B O 1
ATOM 3629 N N . ARG B 1 166 ? 21.031 -0.107 0.56 1 95.56 166 ARG B N 1
ATOM 3630 C CA . ARG B 1 166 ? 21.438 -1.414 0.06 1 95.56 166 ARG B CA 1
ATOM 3631 C C . ARG B 1 166 ? 20.234 -2.232 -0.396 1 95.56 166 ARG B C 1
ATOM 3633 O O . ARG B 1 166 ? 19.156 -2.104 0.162 1 95.56 166 ARG B O 1
ATOM 3640 N N . LEU B 1 167 ? 20.531 -3.053 -1.431 1 96.25 167 LEU B N 1
ATOM 3641 C CA . LEU B 1 167 ? 19.562 -4.055 -1.845 1 96.25 167 LEU B CA 1
ATOM 3642 C C . LEU B 1 167 ? 19.797 -5.379 -1.133 1 96.25 167 LEU B C 1
ATOM 3644 O O . LEU B 1 167 ? 20.953 -5.82 -1.013 1 96.25 167 LEU B O 1
ATOM 3648 N N . VAL B 1 168 ? 18.719 -5.984 -0.714 1 96.94 168 VAL B N 1
ATOM 3649 C CA . VAL B 1 168 ? 18.828 -7.234 0.025 1 96.94 168 VAL B CA 1
ATOM 3650 C C . VAL B 1 168 ? 17.859 -8.266 -0.544 1 96.94 168 VAL B C 1
ATOM 3652 O O . VAL B 1 168 ? 16.75 -7.918 -0.942 1 96.94 168 VAL B O 1
ATOM 3655 N N . ALA B 1 169 ? 18.25 -9.492 -0.611 1 97.94 169 ALA B N 1
ATOM 3656 C CA . ALA B 1 169 ? 17.375 -10.617 -0.919 1 97.94 169 ALA B CA 1
ATOM 3657 C C . ALA B 1 169 ? 16.656 -11.109 0.335 1 97.94 169 ALA B C 1
ATOM 3659 O O . ALA B 1 169 ? 17.281 -11.312 1.378 1 97.94 169 ALA B O 1
ATOM 3660 N N . ALA B 1 170 ? 15.375 -11.18 0.268 1 97.38 170 ALA B N 1
ATOM 3661 C CA . ALA B 1 170 ? 14.594 -11.781 1.342 1 97.38 170 ALA B CA 1
ATOM 3662 C C . ALA B 1 170 ? 14.406 -13.281 1.107 1 97.38 170 ALA B C 1
ATOM 3664 O O . ALA B 1 170 ? 13.797 -13.688 0.113 1 97.38 170 ALA B O 1
ATOM 3665 N N . LEU B 1 171 ? 14.93 -14.07 2.062 1 97.75 171 LEU B N 1
ATOM 3666 C CA . LEU B 1 171 ? 14.961 -15.516 1.925 1 97.75 171 LEU B CA 1
ATOM 3667 C C . LEU B 1 171 ? 14.297 -16.203 3.115 1 97.75 171 LEU B C 1
ATOM 3669 O O . LEU B 1 171 ? 14.359 -15.688 4.238 1 97.75 171 LEU B O 1
ATOM 3673 N N . TYR B 1 172 ? 13.586 -17.328 2.852 1 95.75 172 TYR B N 1
ATOM 3674 C CA . TYR B 1 172 ? 13.117 -18.125 3.975 1 95.75 172 TYR B CA 1
ATOM 3675 C C . TYR B 1 172 ? 14.297 -18.766 4.707 1 95.75 172 TYR B C 1
ATOM 3677 O O . TYR B 1 172 ? 15.383 -18.906 4.145 1 95.75 172 TYR B O 1
ATOM 3685 N N . PRO B 1 173 ? 14.219 -19.188 5.953 1 93.94 173 PRO B N 1
ATOM 3686 C CA . PRO B 1 173 ? 15.344 -19.547 6.824 1 93.94 173 PRO B CA 1
ATOM 3687 C C . PRO B 1 173 ? 16.141 -20.734 6.301 1 93.94 173 PRO B C 1
ATOM 3689 O O . PRO B 1 173 ? 17.344 -20.844 6.559 1 93.94 173 PRO B O 1
ATOM 3692 N N . GLU B 1 174 ? 15.547 -21.609 5.531 1 94.88 174 GLU B N 1
ATOM 3693 C CA . GLU B 1 174 ? 16.234 -22.812 5.062 1 94.88 174 GLU B CA 1
ATOM 3694 C C . GLU B 1 174 ? 16.672 -22.656 3.609 1 94.88 174 GLU B C 1
ATOM 3696 O O . GLU B 1 174 ? 17.047 -23.641 2.967 1 94.88 174 GLU B O 1
ATOM 3701 N N . HIS B 1 175 ? 16.656 -21.516 3.105 1 96.44 175 HIS B N 1
ATOM 3702 C CA . HIS B 1 175 ? 16.984 -21.312 1.698 1 96.44 175 HIS B CA 1
ATOM 3703 C C . HIS B 1 175 ? 18.422 -21.703 1.405 1 96.44 175 HIS B C 1
ATOM 3705 O O . HIS B 1 175 ? 19.328 -21.312 2.145 1 96.44 175 HIS B O 1
ATOM 3711 N N . PRO B 1 176 ? 18.734 -22.344 0.348 1 96.25 176 PRO B N 1
ATOM 3712 C CA . PRO B 1 176 ? 20.078 -22.812 0.026 1 96.25 176 PRO B CA 1
ATOM 3713 C C . PRO B 1 176 ? 21.094 -21.672 -0.081 1 96.25 176 PRO B C 1
ATOM 3715 O O . PRO B 1 176 ? 22.266 -21.844 0.282 1 96.25 176 PRO B O 1
ATOM 3718 N N . LEU B 1 177 ? 20.688 -20.578 -0.516 1 96.62 177 LEU B N 1
ATOM 3719 C CA . LEU B 1 177 ? 21.578 -19.453 -0.729 1 96.62 177 LEU B CA 1
ATOM 3720 C C . LEU B 1 177 ? 22.141 -18.938 0.597 1 96.62 177 LEU B C 1
ATOM 3722 O O . LEU B 1 177 ? 23.109 -18.188 0.618 1 96.62 177 LEU B O 1
ATOM 3726 N N . LEU B 1 178 ? 21.547 -19.312 1.689 1 96.25 178 LEU B N 1
ATOM 3727 C CA . LEU B 1 178 ? 21.984 -18.859 3.002 1 96.25 178 LEU B CA 1
ATOM 3728 C C . LEU B 1 178 ? 23.297 -19.531 3.393 1 96.25 178 LEU B C 1
ATOM 3730 O O . LEU B 1 178 ? 23.984 -19.078 4.316 1 96.25 178 LEU B O 1
ATOM 3734 N N . GLU B 1 179 ? 23.656 -20.547 2.699 1 95.94 179 GLU B N 1
ATOM 3735 C CA . GLU B 1 179 ? 24.906 -21.234 2.953 1 95.94 179 GLU B CA 1
ATOM 3736 C C . GLU B 1 179 ? 26.094 -20.469 2.373 1 95.94 179 GLU B C 1
ATOM 3738 O O . GLU B 1 179 ? 27.234 -20.688 2.775 1 95.94 179 GLU B O 1
ATOM 3743 N N . ALA B 1 180 ? 25.812 -19.641 1.417 1 94.75 180 ALA B N 1
ATOM 3744 C CA . ALA B 1 180 ? 26.875 -18.844 0.807 1 94.75 180 ALA B CA 1
ATOM 3745 C C . ALA B 1 180 ? 27.266 -17.672 1.708 1 94.75 180 ALA B C 1
ATOM 3747 O O . ALA B 1 180 ? 26.422 -17.094 2.391 1 94.75 180 ALA B O 1
ATOM 3748 N N . SER B 1 181 ? 28.5 -17.328 1.737 1 93.25 181 SER B N 1
ATOM 3749 C CA . SER B 1 181 ? 28.953 -16.172 2.496 1 93.25 181 SER B CA 1
ATOM 3750 C C . SER B 1 181 ? 28.516 -14.867 1.844 1 93.25 181 SER B C 1
ATOM 3752 O O . SER B 1 181 ? 28.188 -13.906 2.537 1 93.25 181 SER B O 1
ATOM 3754 N N . ARG B 1 182 ? 28.547 -14.914 0.547 1 95.56 182 ARG B N 1
ATOM 3755 C CA . ARG B 1 182 ? 28.109 -13.773 -0.247 1 95.56 182 ARG B CA 1
ATOM 3756 C C . ARG B 1 182 ? 27.188 -14.211 -1.373 1 95.56 182 ARG B C 1
ATOM 3758 O O . ARG B 1 182 ? 27.375 -15.273 -1.963 1 95.56 182 ARG B O 1
ATOM 3765 N N . ILE B 1 183 ? 26.172 -13.398 -1.571 1 97.25 183 ILE B N 1
ATOM 3766 C CA . ILE B 1 183 ? 25.234 -13.656 -2.658 1 97.25 183 ILE B CA 1
ATOM 3767 C C . ILE B 1 183 ? 25.438 -12.625 -3.768 1 97.25 183 ILE B C 1
ATOM 3769 O O . ILE B 1 183 ? 25.328 -11.422 -3.531 1 97.25 183 ILE B O 1
ATOM 3773 N N . TYR B 1 184 ? 25.797 -13.125 -4.938 1 96.25 184 TYR B N 1
ATOM 3774 C CA . TYR B 1 184 ? 25.922 -12.266 -6.113 1 96.25 184 TYR B CA 1
ATOM 3775 C C . TYR B 1 184 ? 24.656 -12.352 -6.977 1 96.25 184 TYR B C 1
ATOM 3777 O O . TYR B 1 184 ? 23.891 -13.312 -6.867 1 96.25 184 TYR B O 1
ATOM 3785 N N . TRP B 1 185 ? 24.453 -11.359 -7.84 1 94.81 185 TRP B N 1
ATOM 3786 C CA . TRP B 1 185 ? 23.312 -11.352 -8.734 1 94.81 185 TRP B CA 1
ATOM 3787 C C . TRP B 1 185 ? 23.219 -12.664 -9.508 1 94.81 185 TRP B C 1
ATOM 3789 O O . TRP B 1 185 ? 22.125 -13.234 -9.641 1 94.81 185 TRP B O 1
ATOM 3799 N N . GLY B 1 186 ? 24.328 -13.102 -9.961 1 92.31 186 GLY B N 1
ATOM 3800 C CA . GLY B 1 186 ? 24.344 -14.32 -10.75 1 92.31 186 GLY B CA 1
ATOM 3801 C C . GLY B 1 186 ? 23.812 -15.531 -9.992 1 92.31 186 GLY B C 1
ATOM 3802 O O . GLY B 1 186 ? 23.281 -16.453 -10.594 1 92.31 186 GLY B O 1
ATOM 3803 N N . ASP B 1 187 ? 23.922 -15.562 -8.672 1 94.31 187 ASP B N 1
ATOM 3804 C CA . ASP B 1 187 ? 23.453 -16.656 -7.836 1 94.31 187 ASP B CA 1
ATOM 3805 C C . ASP B 1 187 ? 21.938 -16.734 -7.812 1 94.31 187 ASP B C 1
ATOM 3807 O O . ASP B 1 187 ? 21.359 -17.75 -7.418 1 94.31 187 ASP B O 1
ATOM 3811 N N . LEU B 1 188 ? 21.25 -15.641 -8.305 1 94.56 188 LEU B N 1
ATOM 3812 C CA . LEU B 1 188 ? 19.812 -15.531 -8.188 1 94.56 188 LEU B CA 1
ATOM 3813 C C . LEU B 1 188 ? 19.125 -15.906 -9.5 1 94.56 188 LEU B C 1
ATOM 3815 O O . LEU B 1 188 ? 17.891 -15.844 -9.602 1 94.56 188 LEU B O 1
ATOM 3819 N N . ARG B 1 189 ? 19.859 -16.344 -10.43 1 90.5 189 ARG B N 1
ATOM 3820 C CA . ARG B 1 189 ? 19.375 -16.516 -11.805 1 90.5 189 ARG B CA 1
ATOM 3821 C C . ARG B 1 189 ? 18.234 -17.531 -11.867 1 90.5 189 ARG B C 1
ATOM 3823 O O . ARG B 1 189 ? 17.344 -17.406 -12.695 1 90.5 189 ARG B O 1
ATOM 3830 N N . ARG B 1 190 ? 18.203 -18.469 -11.055 1 86.81 190 ARG B N 1
ATOM 3831 C CA . ARG B 1 190 ? 17.234 -19.562 -11.148 1 86.81 190 ARG B CA 1
ATOM 3832 C C . ARG B 1 190 ? 16.078 -19.344 -10.18 1 86.81 190 ARG B C 1
ATOM 3834 O O . ARG B 1 190 ? 15.156 -20.156 -10.125 1 86.81 190 ARG B O 1
ATOM 3841 N N . GLU B 1 191 ? 16.094 -18.297 -9.469 1 91.19 191 GLU B N 1
ATOM 3842 C CA . GLU B 1 191 ? 15.055 -18.016 -8.484 1 91.19 191 GLU B CA 1
ATOM 3843 C C . GLU B 1 191 ? 13.805 -17.453 -9.156 1 91.19 191 GLU B C 1
ATOM 3845 O O . GLU B 1 191 ? 13.883 -16.891 -10.25 1 91.19 191 GLU B O 1
ATOM 3850 N N . ILE B 1 192 ? 12.703 -17.688 -8.5 1 88.5 192 ILE B N 1
ATOM 3851 C CA . ILE B 1 192 ? 11.461 -17.016 -8.859 1 88.5 192 ILE B CA 1
ATOM 3852 C C . ILE B 1 192 ? 11.281 -15.773 -7.996 1 88.5 192 ILE B C 1
ATOM 3854 O O . ILE B 1 192 ? 11.289 -15.852 -6.766 1 88.5 192 ILE B O 1
ATOM 3858 N N . PHE B 1 193 ? 11.141 -14.664 -8.742 1 93.19 193 PHE B N 1
ATOM 3859 C CA . PHE B 1 193 ? 10.961 -13.406 -8.031 1 93.19 193 PHE B CA 1
ATOM 3860 C C . PHE B 1 193 ? 9.5 -12.992 -8.016 1 93.19 193 PHE B C 1
ATOM 3862 O O . PHE B 1 193 ? 8.797 -13.125 -9.023 1 93.19 193 PHE B O 1
ATOM 3869 N N . VAL B 1 194 ? 9.055 -12.531 -6.887 1 91 194 VAL B N 1
ATOM 3870 C CA . VAL B 1 194 ? 7.797 -11.805 -6.809 1 91 194 VAL B CA 1
ATOM 3871 C C . VAL B 1 194 ? 8.062 -10.359 -6.375 1 91 194 VAL B C 1
ATOM 3873 O O . VAL B 1 194 ? 8.742 -10.125 -5.375 1 91 194 VAL B O 1
ATOM 3876 N N . VAL B 1 195 ? 7.617 -9.438 -7.18 1 92.5 195 VAL B N 1
ATOM 3877 C CA . VAL B 1 195 ? 7.805 -8.023 -6.875 1 92.5 195 VAL B CA 1
ATOM 3878 C C . VAL B 1 195 ? 6.449 -7.324 -6.832 1 92.5 195 VAL B C 1
ATOM 3880 O O . VAL B 1 195 ? 5.551 -7.652 -7.605 1 92.5 195 VAL B O 1
ATOM 3883 N N . PRO B 1 196 ? 6.336 -6.402 -5.898 1 90.56 196 PRO B N 1
ATOM 3884 C CA . PRO B 1 196 ? 5.094 -5.625 -5.875 1 90.56 196 PRO B CA 1
ATOM 3885 C C . PRO B 1 196 ? 5.023 -4.594 -7 1 90.56 196 PRO B C 1
ATOM 3887 O O . PRO B 1 196 ? 6.059 -4.098 -7.453 1 90.56 196 PRO B O 1
ATOM 3890 N N . ARG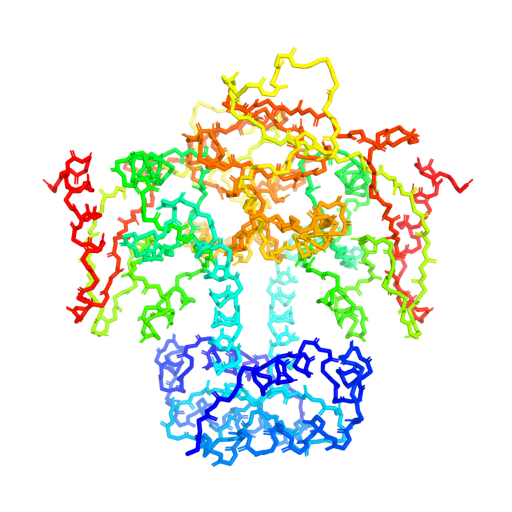 B 1 197 ? 3.803 -4.332 -7.449 1 81.56 197 ARG B N 1
ATOM 3891 C CA . ARG B 1 197 ? 3.609 -3.281 -8.445 1 81.56 197 ARG B CA 1
ATOM 3892 C C . ARG B 1 197 ? 3.762 -1.899 -7.824 1 81.56 197 ARG B C 1
ATOM 3894 O O . ARG B 1 197 ? 4.215 -0.961 -8.484 1 81.56 197 ARG B O 1
ATOM 3901 N N . LYS B 1 198 ? 3.512 -1.805 -6.59 1 79.31 198 LYS B N 1
ATOM 3902 C CA . LYS B 1 198 ? 3.508 -0.528 -5.879 1 79.31 198 LYS B CA 1
ATOM 3903 C C . LYS B 1 198 ? 4.918 -0.132 -5.453 1 79.31 198 LYS B C 1
ATOM 3905 O O . LYS B 1 198 ? 5.836 -0.956 -5.48 1 79.31 198 LYS B O 1
ATOM 3910 N N . GLY B 1 199 ? 5.098 1.146 -5.219 1 85.06 199 GLY B N 1
ATOM 3911 C CA . GLY B 1 199 ? 6.371 1.642 -4.719 1 85.06 199 GLY B CA 1
ATOM 3912 C C . GLY B 1 199 ? 7.496 1.535 -5.73 1 85.06 199 GLY B C 1
ATOM 3913 O O . GLY B 1 199 ? 7.352 1.969 -6.875 1 85.06 199 GLY B O 1
ATOM 3914 N N . ILE B 1 200 ? 8.594 0.91 -5.289 1 85.12 200 ILE B N 1
ATOM 3915 C CA . ILE B 1 200 ? 9.758 0.818 -6.168 1 85.12 200 ILE B CA 1
ATOM 3916 C C . ILE B 1 200 ? 9.773 -0.542 -6.859 1 85.12 200 ILE B C 1
ATOM 3918 O O . ILE B 1 200 ? 10.805 -0.968 -7.379 1 85.12 200 ILE B O 1
ATOM 3922 N N . GLY B 1 201 ? 8.68 -1.186 -6.797 1 89.69 201 GLY B N 1
ATOM 3923 C CA . GLY B 1 201 ? 8.609 -2.529 -7.348 1 89.69 201 GLY B CA 1
ATOM 3924 C C . GLY B 1 201 ? 9.016 -2.594 -8.805 1 89.69 201 GLY B C 1
ATOM 3925 O O . GLY B 1 201 ? 9.75 -3.498 -9.211 1 89.69 201 GLY B O 1
ATOM 3926 N N . GLN B 1 202 ? 8.523 -1.672 -9.562 1 85.94 202 GLN B N 1
ATOM 3927 C CA . GLN B 1 202 ? 8.859 -1.658 -10.984 1 85.94 202 GLN B CA 1
ATOM 3928 C C . GLN B 1 202 ? 10.352 -1.427 -11.195 1 85.94 202 GLN B C 1
ATOM 3930 O O . GLN B 1 202 ? 10.953 -2.008 -12.094 1 85.94 202 GLN B O 1
ATOM 3935 N N . MET B 1 203 ? 10.875 -0.612 -10.484 1 88.31 203 MET B N 1
ATOM 3936 C CA . MET B 1 203 ? 12.312 -0.377 -10.57 1 88.31 203 MET B CA 1
ATOM 3937 C C . MET B 1 203 ? 13.094 -1.64 -10.219 1 88.31 203 MET B C 1
ATOM 3939 O O . MET B 1 203 ? 14.086 -1.965 -10.867 1 88.31 203 MET B O 1
ATOM 3943 N N . ILE B 1 204 ? 12.664 -2.332 -9.203 1 93 204 ILE B N 1
ATOM 3944 C CA . ILE B 1 204 ? 13.305 -3.578 -8.797 1 93 204 ILE B CA 1
ATOM 3945 C C . ILE B 1 204 ? 13.188 -4.609 -9.914 1 93 204 ILE B C 1
ATOM 3947 O O . ILE B 1 204 ? 14.164 -5.301 -10.227 1 93 204 ILE B O 1
ATOM 3951 N N . ARG B 1 205 ? 12.039 -4.672 -10.492 1 92 205 ARG B N 1
ATOM 3952 C CA . ARG B 1 205 ? 11.844 -5.566 -11.633 1 92 205 ARG B CA 1
ATOM 3953 C C . ARG B 1 205 ? 12.852 -5.273 -12.742 1 92 205 ARG B C 1
ATOM 3955 O O . ARG B 1 205 ? 13.469 -6.191 -13.281 1 92 205 ARG B O 1
ATOM 3962 N N . ASN B 1 206 ? 12.969 -4.012 -13.062 1 89.5 206 ASN B N 1
ATOM 3963 C CA . ASN B 1 206 ? 13.898 -3.6 -14.117 1 89.5 206 ASN B CA 1
ATOM 3964 C C . ASN B 1 206 ? 15.336 -3.955 -13.758 1 89.5 206 ASN B C 1
ATOM 3966 O O . ASN B 1 206 ? 16.109 -4.375 -14.625 1 89.5 206 ASN B O 1
ATOM 3970 N N . MET B 1 207 ? 15.68 -3.781 -12.57 1 91.38 207 MET B N 1
ATOM 3971 C CA . MET B 1 207 ? 17.031 -4.086 -12.117 1 91.38 207 MET B CA 1
ATOM 3972 C C . MET B 1 207 ? 17.312 -5.578 -12.219 1 91.38 207 MET B C 1
ATOM 3974 O O . MET B 1 207 ? 18.391 -5.98 -12.688 1 91.38 207 MET B O 1
ATOM 3978 N N . ILE B 1 208 ? 16.375 -6.371 -11.758 1 94.06 208 ILE B N 1
ATOM 3979 C CA . ILE B 1 208 ? 16.5 -7.82 -11.875 1 94.06 208 ILE B CA 1
ATOM 3980 C C . ILE B 1 208 ? 16.688 -8.211 -13.336 1 94.06 208 ILE B C 1
ATOM 3982 O O . ILE B 1 208 ? 17.594 -8.977 -13.672 1 94.06 208 ILE B O 1
ATOM 3986 N N . THR B 1 209 ? 15.898 -7.645 -14.164 1 91.88 209 THR B N 1
ATOM 3987 C CA . THR B 1 209 ? 15.953 -7.945 -15.594 1 91.88 209 THR B CA 1
ATOM 3988 C C . THR B 1 209 ? 17.312 -7.566 -16.172 1 91.88 209 THR B C 1
ATOM 3990 O O . THR B 1 209 ? 17.938 -8.367 -16.875 1 91.88 209 THR B O 1
ATOM 3993 N N . ALA B 1 210 ? 17.75 -6.438 -15.859 1 91 210 ALA B N 1
ATOM 3994 C CA . ALA B 1 210 ? 19 -5.926 -16.391 1 91 210 ALA B CA 1
ATOM 3995 C C . ALA B 1 210 ? 20.188 -6.766 -15.922 1 91 210 ALA B C 1
ATOM 3997 O O . ALA B 1 210 ? 21.125 -7 -16.688 1 91 210 ALA B O 1
ATOM 3998 N N . ARG B 1 211 ? 20.109 -7.242 -14.742 1 91.38 211 ARG B N 1
ATOM 3999 C CA . ARG B 1 211 ? 21.25 -7.914 -14.133 1 91.38 211 ARG B CA 1
ATOM 4000 C C . ARG B 1 211 ? 21.266 -9.398 -14.484 1 91.38 211 ARG B C 1
ATOM 4002 O O . ARG B 1 211 ? 22.328 -10.016 -14.523 1 91.38 211 ARG B O 1
ATOM 4009 N N . LEU B 1 212 ? 20.094 -9.898 -14.727 1 91.88 212 LEU B N 1
ATOM 4010 C CA . LEU B 1 212 ? 20.047 -11.359 -14.812 1 91.88 212 LEU B CA 1
ATOM 4011 C C . LEU B 1 212 ? 19.734 -11.805 -16.234 1 91.88 212 LEU B C 1
ATOM 4013 O O . LEU B 1 212 ? 19.766 -13 -16.547 1 91.88 212 LEU B O 1
ATOM 4017 N N . THR B 1 213 ? 19.391 -10.773 -17.016 1 87.38 213 THR B N 1
ATOM 4018 C CA . THR B 1 213 ? 19.203 -11.133 -18.422 1 87.38 213 THR B CA 1
ATOM 4019 C C . THR B 1 213 ? 20.547 -11.312 -19.125 1 87.38 213 THR B C 1
ATOM 4021 O O . THR B 1 213 ? 21.469 -10.5 -18.938 1 87.38 213 THR B O 1
ATOM 4024 N N . GLY B 1 214 ? 20.766 -12.547 -19.828 1 78.38 214 GLY B N 1
ATOM 4025 C CA . GLY B 1 214 ? 21.984 -12.812 -20.562 1 78.38 214 GLY B CA 1
ATOM 4026 C C . GLY B 1 214 ? 22.188 -14.289 -20.859 1 78.38 214 GLY B C 1
ATOM 4027 O O . GLY B 1 214 ? 21.609 -15.148 -20.219 1 78.38 214 GLY B O 1
ATOM 4028 N N . GLN B 1 215 ? 23 -14.383 -21.922 1 73.25 215 GLN B N 1
ATOM 4029 C CA . GLN B 1 215 ? 23.422 -15.711 -22.375 1 73.25 215 GLN B CA 1
ATOM 4030 C C . GLN B 1 215 ? 22.219 -16.656 -22.484 1 73.25 215 GLN B C 1
ATOM 4032 O O . GLN B 1 215 ? 22.281 -17.797 -22.031 1 73.25 215 GLN B O 1
ATOM 4037 N N . GLY B 1 216 ? 21 -16.094 -22.859 1 74.31 216 GLY B N 1
ATOM 4038 C CA . GLY B 1 216 ? 19.828 -16.922 -23.094 1 74.31 216 GLY B CA 1
ATOM 4039 C C . GLY B 1 216 ? 18.953 -17.078 -21.875 1 74.31 216 GLY B C 1
ATOM 4040 O O . GLY B 1 216 ? 17.922 -17.75 -21.938 1 74.31 216 GLY B O 1
ATOM 4041 N N . TYR B 1 217 ? 19.391 -16.469 -20.781 1 78.38 217 TYR B N 1
ATOM 4042 C CA . TYR B 1 217 ? 18.609 -16.594 -19.562 1 78.38 217 TYR B CA 1
ATOM 4043 C C . TYR B 1 217 ? 17.734 -15.367 -19.344 1 78.38 217 TYR B C 1
ATOM 4045 O O . TYR B 1 217 ? 18.156 -14.234 -19.609 1 78.38 217 TYR B O 1
ATOM 4053 N N . ARG B 1 218 ? 16.469 -15.641 -18.922 1 83.5 218 ARG B N 1
ATOM 4054 C CA . ARG B 1 218 ? 15.555 -14.602 -18.469 1 83.5 218 ARG B CA 1
ATOM 4055 C C . ARG B 1 218 ? 15.039 -14.898 -17.062 1 83.5 218 ARG B C 1
ATOM 4057 O O . ARG B 1 218 ? 14.656 -16.031 -16.75 1 83.5 218 ARG B O 1
ATOM 4064 N N . PRO B 1 219 ? 15.133 -13.859 -16.281 1 87.75 219 PRO B N 1
ATOM 4065 C CA . PRO B 1 219 ? 14.672 -14.102 -14.914 1 87.75 219 PRO B CA 1
ATOM 4066 C C . PRO B 1 219 ? 13.172 -14.352 -14.836 1 87.75 219 PRO B C 1
ATOM 4068 O O . PRO B 1 219 ? 12.406 -13.82 -15.656 1 87.75 219 PRO B O 1
ATOM 4071 N N . ASN B 1 220 ? 12.812 -15.172 -13.867 1 84.81 220 ASN B N 1
ATOM 4072 C CA . ASN B 1 220 ? 11.406 -15.43 -13.562 1 84.81 220 ASN B CA 1
ATOM 4073 C C . ASN B 1 220 ? 10.859 -14.414 -12.562 1 84.81 220 ASN B C 1
ATOM 4075 O O . ASN B 1 220 ? 11.055 -14.555 -11.352 1 84.81 220 ASN B O 1
ATOM 4079 N N . ILE B 1 221 ? 10.102 -13.414 -13.172 1 88.94 221 ILE B N 1
ATOM 4080 C CA . ILE B 1 221 ? 9.602 -12.352 -12.305 1 88.94 221 ILE B CA 1
ATOM 4081 C C . ILE B 1 221 ? 8.078 -12.297 -12.383 1 88.94 221 ILE B C 1
ATOM 4083 O O . ILE B 1 221 ? 7.508 -12.156 -13.461 1 88.94 221 ILE B O 1
ATOM 4087 N N . ILE B 1 222 ? 7.473 -12.414 -11.211 1 84.88 222 ILE B N 1
ATOM 4088 C CA . ILE B 1 222 ? 6.031 -12.242 -11.078 1 84.88 222 ILE B CA 1
ATOM 4089 C C . ILE B 1 222 ? 5.73 -10.914 -10.375 1 84.88 222 ILE B C 1
ATOM 4091 O O . ILE B 1 222 ? 6.297 -10.633 -9.312 1 84.88 222 ILE B O 1
ATOM 4095 N N . THR B 1 223 ? 4.879 -10.109 -11.031 1 86.38 223 THR B N 1
ATOM 4096 C CA . THR B 1 223 ? 4.457 -8.852 -10.422 1 86.38 223 THR B CA 1
ATOM 4097 C C . THR B 1 223 ? 3.066 -8.984 -9.805 1 86.38 223 THR B C 1
ATOM 4099 O O . THR B 1 223 ? 2.164 -9.555 -10.422 1 86.38 223 THR B O 1
ATOM 4102 N N . GLN B 1 224 ? 2.961 -8.484 -8.586 1 83.69 224 GLN B N 1
ATOM 4103 C CA . GLN B 1 224 ? 1.671 -8.547 -7.902 1 83.69 224 GLN B CA 1
ATOM 4104 C C . GLN B 1 224 ? 1.19 -7.152 -7.504 1 83.69 224 GLN B C 1
ATOM 4106 O O . GLN B 1 224 ? 1.996 -6.289 -7.148 1 83.69 224 GLN B O 1
ATOM 4111 N N . GLU B 1 225 ? -0.13 -6.98 -7.508 1 82.88 225 GLU B N 1
ATOM 4112 C CA . GLU B 1 225 ? -0.75 -5.727 -7.086 1 82.88 225 GLU B CA 1
ATOM 4113 C C . GLU B 1 225 ? -0.872 -5.656 -5.566 1 82.88 225 GLU B C 1
ATOM 4115 O O . GLU B 1 225 ? -1.979 -5.578 -5.031 1 82.88 225 GLU B O 1
ATOM 4120 N N . THR B 1 226 ? 0.201 -5.68 -4.941 1 87.25 226 THR B N 1
ATOM 4121 C CA . THR B 1 226 ? 0.272 -5.688 -3.484 1 87.25 226 THR B CA 1
ATOM 4122 C C . THR B 1 226 ? 1.426 -4.816 -2.994 1 87.25 226 THR B C 1
ATOM 4124 O O . THR B 1 226 ? 2.066 -4.121 -3.787 1 87.25 226 THR B O 1
ATOM 4127 N N . SER B 1 227 ? 1.56 -4.746 -1.725 1 87.75 227 SER B N 1
ATOM 4128 C CA . SER B 1 227 ? 2.674 -4.035 -1.106 1 87.75 227 SER B CA 1
ATOM 4129 C C . SER B 1 227 ? 3.883 -4.945 -0.932 1 87.75 227 SER B C 1
ATOM 4131 O O . SER B 1 227 ? 3.766 -6.172 -1.035 1 87.75 227 SER B O 1
ATOM 4133 N N . LEU B 1 228 ? 5.02 -4.309 -0.729 1 90.31 228 LEU B N 1
ATOM 4134 C CA . LEU B 1 228 ? 6.223 -5.074 -0.424 1 90.31 228 LEU B CA 1
ATOM 4135 C C . LEU B 1 228 ? 6.027 -5.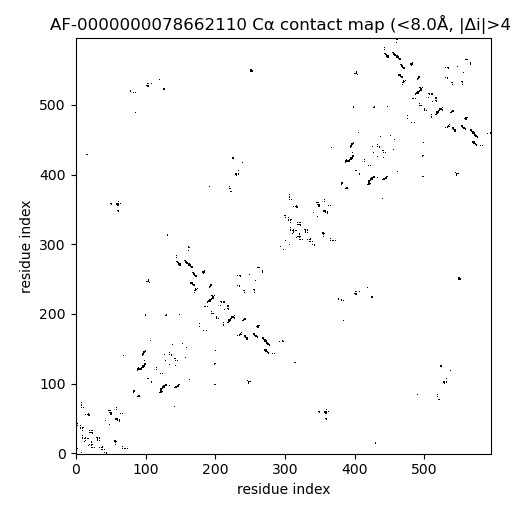914 0.834 1 90.31 228 LEU B C 1
ATOM 4137 O O . LEU B 1 228 ? 6.496 -7.055 0.904 1 90.31 228 LEU B O 1
ATOM 4141 N N . GLU B 1 229 ? 5.398 -5.336 1.811 1 88.19 229 GLU B N 1
ATOM 4142 C CA . GLU B 1 229 ? 5.16 -6.039 3.066 1 88.19 229 GLU B CA 1
ATOM 4143 C C . GLU B 1 229 ? 4.352 -7.316 2.84 1 88.19 229 GLU B C 1
ATOM 4145 O O . GLU B 1 229 ? 4.609 -8.344 3.475 1 88.19 229 GLU B O 1
ATOM 4150 N N . SER B 1 230 ? 3.391 -7.238 1.972 1 89.5 230 SER B N 1
ATOM 4151 C CA . SER B 1 230 ? 2.605 -8.414 1.625 1 89.5 230 SER B CA 1
ATOM 4152 C C . SER B 1 230 ? 3.475 -9.484 0.974 1 89.5 230 SER B C 1
ATOM 4154 O O . SER B 1 230 ? 3.348 -10.672 1.286 1 89.5 230 SER B O 1
ATOM 4156 N N . VAL B 1 231 ? 4.293 -9.086 0.064 1 91.88 231 VAL B N 1
ATOM 4157 C CA . VAL B 1 231 ? 5.18 -10.023 -0.608 1 91.88 231 VAL B CA 1
ATOM 4158 C C . VAL B 1 231 ? 6.125 -10.664 0.409 1 91.88 231 VAL B C 1
ATOM 4160 O O . VAL B 1 231 ? 6.27 -11.891 0.449 1 91.88 231 VAL B O 1
ATOM 4163 N N . LEU B 1 232 ? 6.691 -9.859 1.27 1 92.56 232 LEU B N 1
ATOM 4164 C CA . LEU B 1 232 ? 7.609 -10.352 2.291 1 92.56 232 LEU B CA 1
ATOM 4165 C C . LEU B 1 232 ? 6.926 -11.367 3.195 1 92.56 232 LEU B C 1
ATOM 4167 O O . LEU B 1 232 ? 7.551 -12.352 3.615 1 92.56 232 LEU B O 1
ATOM 4171 N N . SER B 1 233 ? 5.688 -11.148 3.453 1 90.94 233 SER B N 1
ATOM 4172 C CA . SER B 1 233 ? 4.934 -12.016 4.352 1 90.94 233 SER B CA 1
ATOM 4173 C C . SER B 1 233 ? 4.746 -13.406 3.75 1 90.94 233 SER B C 1
ATOM 4175 O O . SER B 1 233 ? 4.469 -14.367 4.469 1 90.94 233 SER B O 1
ATOM 4177 N N . MET B 1 234 ? 4.938 -13.547 2.473 1 90.56 234 MET B N 1
ATOM 4178 C CA . MET B 1 234 ? 4.648 -14.82 1.816 1 90.56 234 MET B CA 1
ATOM 4179 C C . MET B 1 234 ? 5.934 -15.523 1.396 1 90.56 234 MET B C 1
ATOM 4181 O O . MET B 1 234 ? 5.922 -16.703 1.062 1 90.56 234 MET B O 1
ATOM 4185 N N . VAL B 1 235 ? 7.055 -14.859 1.444 1 94 235 VAL B N 1
ATOM 4186 C CA . VAL B 1 235 ? 8.344 -15.43 1.071 1 94 235 VAL B CA 1
ATOM 4187 C C . VAL B 1 235 ? 8.633 -16.656 1.925 1 94 235 VAL B C 1
ATOM 4189 O O . VAL B 1 235 ? 9.18 -17.656 1.431 1 94 235 VAL B O 1
ATOM 4192 N N . PRO B 1 236 ? 8.219 -16.688 3.16 1 93 236 PRO B N 1
ATOM 4193 C CA . PRO B 1 236 ? 8.555 -17.812 4.031 1 93 236 PRO B CA 1
ATOM 4194 C C . PRO B 1 236 ? 7.945 -19.125 3.547 1 93 236 PRO B C 1
ATOM 4196 O O . PRO B 1 236 ? 8.375 -20.203 3.971 1 93 236 PRO B O 1
ATOM 4199 N N . VAL B 1 237 ? 6.926 -19.062 2.752 1 89.44 237 VAL B N 1
ATOM 4200 C CA . VAL B 1 237 ? 6.32 -20.281 2.219 1 89.44 237 VAL B CA 1
ATOM 4201 C C . VAL B 1 237 ? 7.363 -21.062 1.429 1 89.44 237 VAL B C 1
ATOM 4203 O O . VAL B 1 237 ? 7.281 -22.297 1.338 1 89.44 237 VAL B O 1
ATOM 4206 N N . GLY B 1 238 ? 8.289 -20.328 0.77 1 90.38 238 GLY B N 1
ATOM 4207 C CA . GLY B 1 238 ? 9.453 -21 0.206 1 90.38 238 GLY B CA 1
ATOM 4208 C C . GLY B 1 238 ? 9.336 -21.234 -1.289 1 90.38 238 GLY B C 1
ATOM 4209 O O . GLY B 1 238 ? 10.133 -21.969 -1.87 1 90.38 238 GLY B O 1
ATOM 4210 N N . ARG B 1 239 ? 8.43 -20.484 -1.954 1 85.56 239 ARG B N 1
ATOM 4211 C CA . ARG B 1 239 ? 8.211 -20.703 -3.379 1 85.56 239 ARG B CA 1
ATOM 4212 C C . ARG B 1 239 ? 8.906 -19.625 -4.211 1 85.56 239 ARG B C 1
ATOM 4214 O O . ARG B 1 239 ? 9.141 -19.812 -5.406 1 85.56 239 ARG B O 1
ATOM 4221 N N . PHE B 1 240 ? 9.141 -18.578 -3.666 1 89.69 240 PHE B N 1
ATOM 4222 C CA . PHE B 1 240 ? 9.727 -17.453 -4.359 1 89.69 240 PHE B CA 1
ATOM 4223 C C . PHE B 1 240 ? 10.547 -16.594 -3.398 1 89.69 240 PHE B C 1
ATOM 4225 O O . PHE B 1 240 ? 10.492 -16.797 -2.184 1 89.69 240 PHE B O 1
ATOM 4232 N N . ILE B 1 241 ? 11.375 -15.727 -3.945 1 95.88 241 ILE B N 1
ATOM 4233 C CA . ILE B 1 241 ? 12.086 -14.711 -3.178 1 95.88 241 ILE B CA 1
ATOM 4234 C C . ILE B 1 241 ? 11.695 -13.32 -3.674 1 95.88 241 ILE B C 1
ATOM 4236 O O . ILE B 1 241 ? 10.945 -13.195 -4.641 1 95.88 241 ILE B O 1
ATOM 4240 N N . THR B 1 242 ? 12.094 -12.328 -2.971 1 96.62 242 THR B N 1
ATOM 4241 C CA . THR B 1 242 ? 11.953 -10.945 -3.412 1 96.62 242 THR B CA 1
ATOM 4242 C C . THR B 1 242 ? 13.18 -10.125 -3.031 1 96.62 242 THR B C 1
ATOM 4244 O O . THR B 1 242 ? 14.07 -10.625 -2.334 1 96.62 242 THR B O 1
ATOM 4247 N N . ILE B 1 243 ? 13.305 -9.008 -3.678 1 96.75 243 ILE B N 1
ATOM 4248 C CA . ILE B 1 243 ? 14.367 -8.047 -3.383 1 96.75 243 ILE B CA 1
ATOM 4249 C C . ILE B 1 243 ? 13.773 -6.797 -2.748 1 96.75 243 ILE B C 1
ATOM 4251 O O . ILE B 1 243 ? 12.75 -6.281 -3.213 1 96.75 243 ILE B O 1
ATOM 4255 N N . ALA B 1 244 ? 14.359 -6.406 -1.657 1 95.06 244 ALA B N 1
ATOM 4256 C CA . ALA B 1 244 ? 13.938 -5.211 -0.931 1 95.06 244 ALA B CA 1
ATOM 4257 C C . ALA B 1 244 ? 15.125 -4.312 -0.614 1 95.06 244 ALA B C 1
ATOM 4259 O O . ALA B 1 244 ? 16.266 -4.613 -1.005 1 95.06 244 ALA B O 1
ATOM 4260 N N . THR B 1 245 ? 14.875 -3.172 -0.048 1 94.25 245 THR B N 1
ATOM 4261 C CA . THR B 1 245 ? 15.945 -2.34 0.491 1 94.25 245 THR B CA 1
ATOM 4262 C C . THR B 1 245 ? 16.156 -2.627 1.975 1 94.25 245 THR B C 1
ATOM 4264 O O . THR B 1 245 ? 15.32 -3.268 2.615 1 94.25 245 THR B O 1
ATOM 4267 N N . GLU B 1 246 ? 17.203 -2.158 2.473 1 93.38 246 GLU B N 1
ATOM 4268 C CA . GLU B 1 246 ? 17.547 -2.369 3.875 1 93.38 246 GLU B CA 1
ATOM 4269 C C . GLU B 1 246 ? 16.516 -1.748 4.801 1 93.38 246 GLU B C 1
ATOM 4271 O O . GLU B 1 246 ? 16.438 -2.1 5.98 1 93.38 246 GLU B O 1
ATOM 4276 N N . ALA B 1 247 ? 15.719 -0.889 4.246 1 89.19 247 ALA B N 1
ATOM 4277 C CA . ALA B 1 247 ? 14.672 -0.264 5.059 1 89.19 247 ALA B CA 1
ATOM 4278 C C . ALA B 1 247 ? 13.664 -1.299 5.543 1 89.19 247 ALA B C 1
ATOM 4280 O O . ALA B 1 247 ? 12.984 -1.092 6.555 1 89.19 247 ALA B O 1
ATOM 4281 N N . SER B 1 248 ? 13.531 -2.385 4.863 1 87.38 248 SER B N 1
ATOM 4282 C CA . SER B 1 248 ? 12.586 -3.436 5.227 1 87.38 248 SER B CA 1
ATOM 4283 C C . SER B 1 248 ? 13.055 -4.203 6.457 1 87.38 248 SER B C 1
ATOM 4285 O O . SER B 1 248 ? 12.281 -4.945 7.066 1 87.38 248 SER B O 1
ATOM 4287 N N . MET B 1 249 ? 14.242 -3.977 6.871 1 85.62 249 MET B N 1
ATOM 4288 C CA . MET B 1 249 ? 14.828 -4.727 7.977 1 85.62 249 MET B CA 1
ATOM 4289 C C . MET B 1 249 ? 14.586 -4.02 9.305 1 85.62 249 MET B C 1
ATOM 4291 O O . MET B 1 249 ? 15.109 -4.434 10.336 1 85.62 249 MET B O 1
ATOM 4295 N N . GLY B 1 250 ? 13.836 -2.953 9.227 1 80.31 250 GLY B N 1
ATOM 4296 C CA . GLY B 1 250 ? 13.57 -2.188 10.43 1 80.31 250 GLY B CA 1
ATOM 4297 C C . GLY B 1 250 ? 12.648 -2.9 11.406 1 80.31 250 GLY B C 1
ATOM 4298 O O . GLY B 1 250 ? 12.547 -2.516 12.57 1 80.31 250 GLY B O 1
ATOM 4299 N N . VAL B 1 251 ? 11.93 -3.908 10.891 1 80 251 VAL B N 1
ATOM 4300 C CA . VAL B 1 251 ? 11.109 -4.773 11.734 1 80 251 VAL B CA 1
ATOM 4301 C C . VAL B 1 251 ? 11.648 -6.199 11.688 1 80 251 VAL B C 1
ATOM 4303 O O . VAL B 1 251 ? 12.367 -6.57 10.758 1 80 251 VAL B O 1
ATOM 4306 N N . ALA B 1 252 ? 11.344 -6.844 12.734 1 83.38 252 ALA B N 1
ATOM 4307 C CA . ALA B 1 252 ? 11.805 -8.227 12.766 1 83.38 252 ALA B CA 1
ATOM 4308 C C . ALA B 1 252 ? 10.789 -9.156 12.094 1 83.38 252 ALA B C 1
ATOM 4310 O O . ALA B 1 252 ? 9.633 -9.227 12.516 1 83.38 252 ALA B O 1
ATOM 4311 N N . TRP B 1 253 ? 11.305 -9.773 11.055 1 86.81 253 TRP B N 1
ATOM 4312 C CA . TRP B 1 253 ? 10.539 -10.797 10.359 1 86.81 253 TRP B CA 1
ATOM 4313 C C . TRP B 1 253 ? 10.93 -12.195 10.828 1 86.81 253 TRP B C 1
ATOM 4315 O O . TRP B 1 253 ? 11.984 -12.711 10.461 1 86.81 253 TRP B O 1
ATOM 4325 N N . PRO B 1 254 ? 10.109 -12.82 11.641 1 85.12 254 PRO B N 1
ATOM 4326 C CA . PRO B 1 254 ? 10.539 -14.078 12.266 1 85.12 254 PRO B CA 1
ATOM 4327 C C . PRO B 1 254 ? 10.891 -15.156 11.242 1 85.12 254 PRO B C 1
ATOM 4329 O O . PRO B 1 254 ? 11.742 -16.016 11.516 1 85.12 254 PRO B O 1
ATOM 4332 N N . GLU B 1 255 ? 10.359 -15.18 10.125 1 89.94 255 GLU B N 1
ATOM 4333 C CA . GLU B 1 255 ? 10.547 -16.281 9.195 1 89.94 255 GLU B CA 1
ATOM 4334 C C . GLU B 1 255 ? 11.273 -15.82 7.934 1 89.94 255 GLU B C 1
ATOM 4336 O O . GLU B 1 255 ? 11.117 -16.406 6.863 1 89.94 255 GLU B O 1
ATOM 4341 N N . LEU B 1 256 ? 12.039 -14.734 8.078 1 94.06 256 LEU B N 1
ATOM 4342 C CA . LEU B 1 256 ? 12.805 -14.25 6.934 1 94.06 256 LEU B CA 1
ATOM 4343 C C . LEU B 1 256 ? 14.266 -14.023 7.312 1 94.06 256 LEU B C 1
ATOM 4345 O O . LEU B 1 256 ? 14.562 -13.68 8.461 1 94.06 256 LEU B O 1
ATOM 4349 N N . GLN B 1 257 ? 15.141 -14.258 6.438 1 96.06 257 GLN B N 1
ATOM 4350 C CA . GLN B 1 257 ? 16.531 -13.844 6.473 1 96.06 257 GLN B CA 1
ATOM 4351 C C . GLN B 1 257 ? 16.875 -12.914 5.309 1 96.06 257 GLN B C 1
ATOM 4353 O O . GLN B 1 257 ? 16.5 -13.188 4.164 1 96.06 257 GLN B O 1
ATOM 4358 N N . PHE B 1 258 ? 17.5 -11.844 5.676 1 96.31 258 PHE B N 1
ATOM 4359 C CA . PHE B 1 258 ? 17.891 -10.875 4.656 1 96.31 258 PHE B CA 1
ATOM 4360 C C . PHE B 1 258 ? 19.391 -10.961 4.383 1 96.31 258 PHE B C 1
ATOM 4362 O O . PHE B 1 258 ? 20.188 -11.055 5.312 1 96.31 258 PHE B O 1
ATOM 4369 N N . ARG B 1 259 ? 19.781 -10.945 3.086 1 97.5 259 ARG B N 1
ATOM 4370 C CA . ARG B 1 259 ? 21.188 -10.961 2.691 1 97.5 259 ARG B CA 1
ATOM 4371 C C . ARG B 1 259 ? 21.484 -9.883 1.653 1 97.5 259 ARG B C 1
ATOM 4373 O O . ARG B 1 259 ? 20.688 -9.68 0.728 1 97.5 259 ARG B O 1
ATOM 4380 N N . ASP B 1 260 ? 22.609 -9.258 1.831 1 97.62 260 ASP B N 1
ATOM 4381 C CA . ASP B 1 260 ? 23.062 -8.281 0.841 1 97.62 260 ASP B CA 1
ATOM 4382 C C . ASP B 1 260 ? 23.312 -8.945 -0.51 1 97.62 260 ASP B C 1
ATOM 4384 O O . ASP B 1 260 ? 23.812 -10.07 -0.571 1 97.62 260 ASP B O 1
ATOM 4388 N N . ILE B 1 261 ? 22.953 -8.234 -1.552 1 97.56 261 ILE B N 1
ATOM 4389 C CA . ILE B 1 261 ? 23.312 -8.656 -2.902 1 97.56 261 ILE B CA 1
ATOM 4390 C C . ILE B 1 261 ? 24.562 -7.906 -3.367 1 97.56 261 ILE B C 1
ATOM 4392 O O . ILE B 1 261 ? 24.656 -6.688 -3.205 1 97.56 261 ILE B O 1
ATOM 4396 N N . TYR B 1 262 ? 25.453 -8.617 -3.91 1 95.88 262 TYR B N 1
ATOM 4397 C CA . TYR B 1 262 ? 26.719 -8.023 -4.309 1 95.88 262 TYR B CA 1
ATOM 4398 C C . TYR B 1 262 ? 26.828 -7.938 -5.824 1 95.88 262 TYR B C 1
ATOM 4400 O O . TYR B 1 262 ? 26.297 -8.797 -6.543 1 95.88 262 TYR B O 1
ATOM 4408 N N . ASP B 1 263 ? 27.375 -6.84 -6.203 1 87.88 263 ASP B N 1
ATOM 4409 C CA . ASP B 1 263 ? 27.906 -6.668 -7.555 1 87.88 263 ASP B CA 1
ATOM 4410 C C . ASP B 1 263 ? 29.422 -6.648 -7.543 1 87.88 263 ASP B C 1
ATOM 4412 O O . ASP B 1 263 ? 30.047 -6.895 -6.512 1 87.88 263 ASP B O 1
ATOM 4416 N N . ASN B 1 264 ? 30.047 -6.523 -8.742 1 84.06 264 ASN B N 1
ATOM 4417 C CA . ASN B 1 264 ? 31.5 -6.492 -8.828 1 84.06 264 ASN B CA 1
ATOM 4418 C C . ASN B 1 264 ? 32.094 -5.344 -8.016 1 84.06 264 ASN B C 1
ATOM 4420 O O . ASN B 1 264 ? 33.219 -5.445 -7.512 1 84.06 264 ASN B O 1
ATOM 4424 N N . GLY B 1 265 ? 31.391 -4.34 -7.766 1 87.25 265 GLY B N 1
ATOM 4425 C CA . GLY B 1 265 ? 31.906 -3.168 -7.074 1 87.25 265 GLY B CA 1
ATOM 4426 C C . GLY B 1 265 ? 31.453 -3.084 -5.629 1 87.25 265 GLY B C 1
ATOM 4427 O O . GLY B 1 265 ? 31.641 -2.061 -4.969 1 87.25 265 GLY B O 1
ATOM 4428 N N . GLY B 1 266 ? 30.859 -4.137 -5.133 1 92.81 266 GLY B N 1
ATOM 4429 C CA . GLY B 1 266 ? 30.359 -4.109 -3.766 1 92.81 266 GLY B CA 1
ATOM 4430 C C . GLY B 1 266 ? 28.875 -4.41 -3.668 1 92.81 266 GLY B C 1
ATOM 4431 O O . GLY B 1 266 ? 28.312 -5.113 -4.516 1 92.81 266 GLY B O 1
ATOM 4432 N N . THR B 1 267 ? 28.266 -3.898 -2.59 1 95.25 267 THR B N 1
ATOM 4433 C CA . THR B 1 267 ? 26.844 -4.172 -2.398 1 95.25 267 THR B CA 1
ATOM 4434 C C . THR B 1 267 ? 26 -3.383 -3.398 1 95.25 267 THR B C 1
ATOM 4436 O O . THR B 1 267 ? 26.297 -2.223 -3.689 1 95.25 267 THR B O 1
ATOM 4439 N N . ALA B 1 268 ? 25.109 -4.07 -3.953 1 95.38 268 ALA B N 1
ATOM 4440 C CA . ALA B 1 268 ? 24.141 -3.385 -4.801 1 95.38 268 ALA B CA 1
ATOM 4441 C C . ALA B 1 268 ? 23.328 -2.363 -4 1 95.38 268 ALA B C 1
ATOM 4443 O O . ALA B 1 268 ? 22.953 -2.623 -2.857 1 95.38 268 ALA B O 1
ATOM 4444 N N . ARG B 1 269 ? 23.125 -1.178 -4.617 1 94.25 269 ARG B N 1
ATOM 4445 C CA . ARG B 1 269 ? 22.453 -0.091 -3.914 1 94.25 269 ARG B CA 1
ATOM 4446 C C . ARG B 1 269 ? 21.5 0.649 -4.84 1 94.25 269 ARG B C 1
ATOM 4448 O O . ARG B 1 269 ? 21.609 0.547 -6.062 1 94.25 269 ARG B O 1
ATOM 4455 N N . ILE B 1 270 ? 20.516 1.345 -4.219 1 92.38 270 ILE B N 1
ATOM 4456 C CA . ILE B 1 270 ? 19.641 2.297 -4.898 1 92.38 270 ILE B CA 1
ATOM 4457 C C . ILE B 1 270 ? 19.828 3.688 -4.293 1 92.38 270 ILE B C 1
ATOM 4459 O O . ILE B 1 270 ? 19.828 3.844 -3.07 1 92.38 270 ILE B O 1
ATOM 4463 N N . ASP B 1 271 ? 20 4.633 -5.199 1 93.5 271 ASP B N 1
ATOM 4464 C CA . ASP B 1 271 ? 20.172 6.016 -4.762 1 93.5 271 ASP B CA 1
ATOM 4465 C C . ASP B 1 271 ? 18.828 6.746 -4.75 1 93.5 271 ASP B C 1
ATOM 4467 O O . ASP B 1 271 ? 18.016 6.578 -5.66 1 93.5 271 ASP B O 1
ATOM 4471 N N . PHE B 1 272 ? 18.625 7.516 -3.701 1 94 272 PHE B N 1
ATOM 4472 C CA . PHE B 1 272 ? 17.406 8.289 -3.564 1 94 272 PHE B CA 1
ATOM 4473 C C . PHE B 1 272 ? 17.688 9.781 -3.652 1 94 272 PHE B C 1
ATOM 4475 O O . PHE B 1 272 ? 18.797 10.227 -3.344 1 94 272 PHE B O 1
ATOM 4482 N N . ALA B 1 273 ? 16.672 10.508 -4.098 1 94.44 273 ALA B N 1
ATOM 4483 C CA . ALA B 1 273 ? 16.75 11.961 -4.203 1 94.44 273 ALA B CA 1
ATOM 4484 C C . ALA B 1 273 ? 15.445 12.609 -3.734 1 94.44 273 ALA B C 1
ATOM 4486 O O . ALA B 1 273 ? 14.414 11.945 -3.639 1 94.44 273 ALA B O 1
ATOM 4487 N N . LEU B 1 274 ? 15.586 13.859 -3.42 1 95.44 274 LEU B N 1
ATOM 4488 C CA . LEU B 1 274 ? 14.43 14.727 -3.238 1 95.44 274 LEU B CA 1
ATOM 4489 C C . LEU B 1 274 ? 14 15.344 -4.562 1 95.44 274 LEU B C 1
ATOM 4491 O O . LEU B 1 274 ? 14.852 15.727 -5.375 1 95.44 274 LEU B O 1
ATOM 4495 N N . TYR B 1 275 ? 12.742 15.438 -4.773 1 95.75 275 TYR B N 1
ATOM 4496 C CA . TYR B 1 275 ? 12.148 16.125 -5.918 1 95.75 275 TYR B CA 1
ATOM 4497 C C . TYR B 1 275 ? 11.117 17.156 -5.469 1 95.75 275 TYR B C 1
ATOM 4499 O O . TYR B 1 275 ? 10.305 16.875 -4.586 1 95.75 275 TYR B O 1
ATOM 4507 N N . TRP B 1 276 ? 11.164 18.328 -6.016 1 95.5 276 TRP B N 1
ATOM 4508 C CA . TRP B 1 276 ? 10.203 19.359 -5.668 1 95.5 276 TRP B CA 1
ATOM 4509 C C . TRP B 1 276 ? 10.023 20.344 -6.816 1 95.5 276 TRP B C 1
ATOM 4511 O O . TRP B 1 276 ? 10.875 20.453 -7.695 1 95.5 276 TRP B O 1
ATOM 4521 N N . ARG B 1 277 ? 8.867 20.984 -6.793 1 92.44 277 ARG B N 1
ATOM 4522 C CA . ARG B 1 277 ? 8.68 22.047 -7.766 1 92.44 277 ARG B CA 1
ATOM 4523 C C . ARG B 1 277 ? 9.555 23.25 -7.441 1 92.44 277 ARG B C 1
ATOM 4525 O O . ARG B 1 277 ? 9.617 23.688 -6.289 1 92.44 277 ARG B O 1
ATOM 4532 N N . GLU B 1 278 ? 10.086 23.844 -8.414 1 91.62 278 GLU B N 1
ATOM 4533 C CA . GLU B 1 278 ? 10.984 24.969 -8.227 1 91.62 278 GLU B CA 1
ATOM 4534 C C . GLU B 1 278 ? 10.227 26.188 -7.695 1 91.62 278 GLU B C 1
ATOM 4536 O O . GLU B 1 278 ? 10.797 27.016 -6.977 1 91.62 278 GLU B O 1
ATOM 4541 N N . ASP B 1 279 ? 9 26.234 -7.992 1 89.44 279 ASP B N 1
ATOM 4542 C CA . ASP B 1 279 ? 8.227 27.406 -7.609 1 89.44 279 ASP B CA 1
ATOM 4543 C C . ASP B 1 279 ? 7.457 27.156 -6.316 1 89.44 279 ASP B C 1
ATOM 4545 O O . ASP B 1 279 ? 6.586 27.953 -5.941 1 89.44 279 ASP B O 1
ATOM 4549 N N . ASN B 1 280 ? 7.723 26.031 -5.66 1 90.56 280 ASN B N 1
ATOM 4550 C CA . ASN B 1 280 ? 7.07 25.766 -4.387 1 90.56 280 ASN B CA 1
ATOM 4551 C C . ASN B 1 280 ? 7.535 26.734 -3.301 1 90.56 280 ASN B C 1
ATOM 4553 O O . ASN B 1 280 ? 8.727 26.797 -2.99 1 90.56 280 ASN B O 1
ATOM 4557 N N . GLU B 1 281 ? 6.598 27.484 -2.701 1 85.06 281 GLU B N 1
ATOM 4558 C CA . GLU B 1 281 ? 6.938 28.531 -1.729 1 85.06 281 GLU B CA 1
ATOM 4559 C C . GLU B 1 281 ? 6.488 28.141 -0.325 1 85.06 281 GLU B C 1
ATOM 4561 O O . GLU B 1 281 ? 6.461 28.969 0.579 1 85.06 281 GLU B O 1
ATOM 4566 N N . ASN B 1 282 ? 6.07 26.875 -0.132 1 87.56 282 ASN B N 1
ATOM 4567 C CA . ASN B 1 282 ? 5.684 26.406 1.195 1 87.56 282 ASN B CA 1
ATOM 4568 C C . ASN B 1 282 ? 6.836 26.516 2.188 1 87.56 282 ASN B C 1
ATOM 4570 O O . ASN B 1 282 ? 7.879 25.875 2.002 1 87.56 282 ASN B O 1
ATOM 4574 N N . PRO B 1 283 ? 6.691 27.328 3.246 1 87.12 283 PRO B N 1
ATOM 4575 C CA . PRO B 1 283 ? 7.777 27.484 4.219 1 87.12 283 PRO B CA 1
ATOM 4576 C C . PRO B 1 283 ? 8.188 26.156 4.852 1 87.12 283 PRO B C 1
ATOM 4578 O O . PRO B 1 283 ? 9.352 25.984 5.234 1 87.12 283 PRO B O 1
ATOM 4581 N N . ALA B 1 284 ? 7.273 25.234 4.934 1 88.56 284 ALA B N 1
ATOM 4582 C CA . ALA B 1 284 ? 7.566 23.938 5.52 1 88.56 284 ALA B CA 1
ATOM 4583 C C . ALA B 1 284 ? 8.602 23.188 4.688 1 88.56 284 ALA B C 1
ATOM 4585 O O . ALA B 1 284 ? 9.359 22.359 5.215 1 88.56 284 ALA B O 1
ATOM 4586 N N . LEU B 1 285 ? 8.648 23.469 3.426 1 91.44 285 LEU B N 1
ATOM 4587 C CA . LEU B 1 285 ? 9.617 22.844 2.539 1 91.44 285 LEU B CA 1
ATOM 4588 C C . LEU B 1 285 ? 11.039 23.266 2.889 1 91.44 285 LEU B C 1
ATOM 4590 O O . LEU B 1 285 ? 11.945 22.422 2.939 1 91.44 285 LEU B O 1
ATOM 4594 N N . GLN B 1 286 ? 11.219 24.516 3.152 1 90.69 286 GLN B N 1
ATOM 4595 C CA . GLN B 1 286 ? 12.539 25.031 3.51 1 90.69 286 GLN B CA 1
ATOM 4596 C C . GLN B 1 286 ? 13.008 24.438 4.84 1 90.69 286 GLN B C 1
ATOM 4598 O O . GLN B 1 286 ? 14.195 24.125 4.996 1 90.69 286 GLN B O 1
ATOM 4603 N N . ARG B 1 287 ? 12.078 24.312 5.77 1 91.44 287 ARG B N 1
ATOM 4604 C CA . ARG B 1 287 ? 12.398 23.672 7.043 1 91.44 287 ARG B CA 1
ATOM 4605 C C . ARG B 1 287 ? 12.844 22.234 6.844 1 91.44 287 ARG B C 1
ATOM 4607 O O . ARG B 1 287 ? 13.781 21.766 7.5 1 91.44 287 ARG B O 1
ATOM 4614 N N . PHE B 1 288 ? 12.164 21.625 5.984 1 94 288 PHE B N 1
ATOM 4615 C CA . PHE B 1 288 ? 12.5 20.234 5.684 1 94 288 PHE B CA 1
ATOM 4616 C C . PHE B 1 288 ? 13.891 20.141 5.07 1 94 288 PHE B C 1
ATOM 4618 O O . PHE B 1 288 ? 14.68 19.266 5.438 1 94 288 PHE B O 1
ATOM 4625 N N . PHE B 1 289 ? 14.211 21.047 4.168 1 93.88 289 PHE B N 1
ATOM 4626 C CA . PHE B 1 289 ? 15.523 21.062 3.531 1 93.88 289 PHE B CA 1
ATOM 4627 C C . PHE B 1 289 ? 16.625 21.281 4.566 1 93.88 289 PHE B C 1
ATOM 4629 O O . PHE B 1 289 ? 17.656 20.609 4.531 1 93.88 289 PHE B O 1
ATOM 4636 N N . THR B 1 290 ? 16.422 22.203 5.402 1 93.81 290 THR B N 1
ATOM 4637 C CA . THR B 1 290 ? 17.406 22.484 6.441 1 93.81 290 THR B CA 1
ATOM 4638 C C . THR B 1 290 ? 17.672 21.234 7.285 1 93.81 290 THR B C 1
ATOM 4640 O O . THR B 1 290 ? 18.828 20.906 7.547 1 93.81 290 THR B O 1
ATOM 4643 N N . MET B 1 291 ? 16.641 20.578 7.652 1 93.5 291 MET B N 1
ATOM 4644 C CA . MET B 1 291 ? 16.766 19.359 8.445 1 93.5 291 MET B CA 1
ATOM 4645 C C . MET B 1 291 ? 17.516 18.281 7.672 1 93.5 291 MET B C 1
ATOM 4647 O O . MET B 1 291 ? 18.391 17.609 8.219 1 93.5 291 MET B O 1
ATOM 4651 N N . ILE B 1 292 ? 17.156 18.109 6.414 1 94.44 292 ILE B N 1
ATOM 4652 C CA . ILE B 1 292 ? 17.781 17.078 5.574 1 94.44 292 ILE B CA 1
ATOM 4653 C C . ILE B 1 292 ? 19.266 17.375 5.418 1 94.44 292 ILE B C 1
ATOM 4655 O O . ILE B 1 292 ? 20.094 16.469 5.449 1 94.44 292 ILE B O 1
ATOM 4659 N N . ASN B 1 293 ? 19.562 18.672 5.246 1 93.12 293 ASN B N 1
ATOM 4660 C CA . ASN B 1 293 ? 20.969 19.078 5.102 1 93.12 293 ASN B CA 1
ATOM 4661 C C . ASN B 1 293 ? 21.766 18.781 6.363 1 93.12 293 ASN B C 1
ATOM 4663 O O . ASN B 1 293 ? 22.953 18.453 6.285 1 93.12 293 ASN B O 1
ATOM 4667 N N . GLU B 1 294 ? 21.172 18.891 7.449 1 93.06 294 GLU B N 1
ATOM 4668 C CA . GLU B 1 294 ? 21.828 18.562 8.719 1 93.06 294 GLU B CA 1
ATOM 4669 C C . GLU B 1 294 ? 22.078 17.078 8.836 1 93.06 294 GLU B C 1
ATOM 4671 O O . GLU B 1 294 ? 23.141 16.656 9.32 1 93.06 294 GLU B O 1
ATOM 4676 N N . ARG B 1 295 ? 21.156 16.297 8.359 1 90.44 295 ARG B N 1
ATOM 4677 C CA . ARG B 1 295 ? 21.219 14.852 8.523 1 90.44 295 ARG B CA 1
ATOM 4678 C C . ARG B 1 295 ? 22.062 14.219 7.422 1 90.44 295 ARG B C 1
ATOM 4680 O O . ARG B 1 295 ? 22.75 13.219 7.656 1 90.44 295 ARG B O 1
ATOM 4687 N N . TYR B 1 296 ? 21.828 14.773 6.262 1 89.62 296 TYR B N 1
ATOM 4688 C CA . TYR B 1 296 ? 22.5 14.227 5.086 1 89.62 296 TYR B CA 1
ATOM 4689 C C . TYR B 1 296 ? 23.219 15.32 4.316 1 89.62 296 TYR B C 1
ATOM 4691 O O . TYR B 1 296 ? 22.812 15.688 3.211 1 89.62 296 TYR B O 1
ATOM 4699 N N . PRO B 1 297 ? 24.266 15.703 4.859 1 82.94 297 PRO B N 1
ATOM 4700 C CA . PRO B 1 297 ? 25.016 16.766 4.191 1 82.94 297 PRO B CA 1
ATOM 4701 C C . PRO B 1 297 ? 25.531 16.344 2.811 1 82.94 297 PRO B C 1
ATOM 4703 O O . PRO B 1 297 ? 25.844 15.172 2.594 1 82.94 297 PRO B O 1
ATOM 4706 N N . ALA B 1 298 ? 25.391 17.391 1.968 1 69.44 298 ALA B N 1
ATOM 4707 C CA . ALA B 1 298 ? 25.875 17.125 0.618 1 69.44 298 ALA B CA 1
ATOM 4708 C C . ALA B 1 298 ? 27.375 16.859 0.624 1 69.44 298 ALA B C 1
ATOM 4710 O O . ALA B 1 298 ? 28.109 17.406 1.45 1 69.44 298 ALA B O 1
#

InterPro domains:
  IPR000847 LysR, HTH, N-terminal domain [PF00126] (5-64)
  IPR000847 LysR, HTH, N-terminal domain [PR00039] (20-31)
  IPR000847 LysR, HTH, N-terminal domain [PR00039] (31-41)
  IPR000847 LysR, HTH, N-terminal domain [PR00039] (41-52)
  IPR000847 LysR, HTH, N-terminal domain [PS50931] (3-60)
  IPR005119 LysR, substrate-binding [PF03466] (90-295)
  IPR036388 Winged helix-like DNA-binding domain superfamily [G3DSA:1.10.10.10] (2-89)
  IPR036390 Winged helix DNA-binding domain superfamily [SSF46785] (4-86)

Nearest PDB structures (foldseek):
  1ixc-assembly1_A-2  TM=8.060E-01  e=1.203E-24  Cupriavidus necator
  7d98-assembly1_P  TM=7.653E-01  e=2.265E-24  Cupriavidus necator
  7d98-assembly1_Q  TM=5.981E-01  e=6.808E-25  Cupriavidus necator
  4x6g-assembly1_C  TM=5.960E-01  e=4.104E-25  Pseudomonas aeruginosa PAO1
  1ixc-assembly1_B-2  TM=5.863E-01  e=8.231E-25  Cupriavidus necator

Radius of gyration: 23.73 Å; Cα contacts (8 Å, |Δi|>4): 1158; chains: 2; bounding box: 64×58×68 Å

Foldseek 3Di:
DDDDLVLLQLLLLQQVVQALCVSCVVVVHDSVVSVVSVVVVCVVVVHRQADPDPRHGHGDPVNVVVNVVSVLVNVVVVVCVV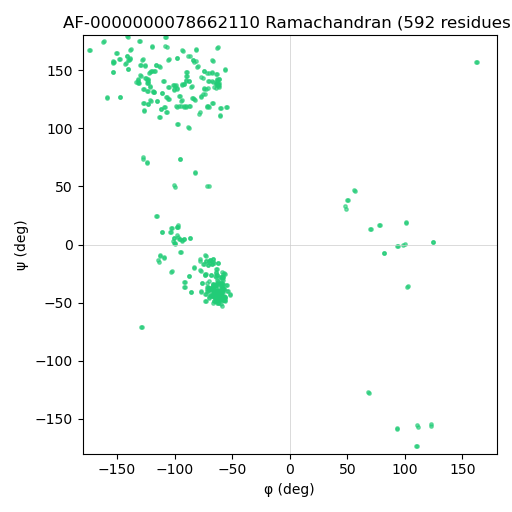LVVVPQAQPLHEAEEEEQADLLADDNVVLVVVLCVVRVNYHYHYDFFAPVVVVVCQVVVVHFKYKAFPDNDDPQKDKDWFDKWFKKKKAFPPDPCVVDPAAELQNCQAFAEEFEPTGCRVVQVVVNQVSNDDPPGGHHYHYDPDDPVVVSLCNNVPRGMYMHTCSVVSDDDPGIDIHFYADPVGTDMTIMMMMHGPPRPPPSVVVSVVSSCVVGPD/DDDDLVLLQLLLLQQVVQALCVSCVVVVHDSVVSVVSPVVVCVVVVHRQADPDPRHGHGDPVNVVVNVVSVLVNVVVVVCVVLVPVPQAQPLHEAEEEEQADLLDDDNVVLVVVLCVVRVNYHYHYDFFAPVVVVVCQVVVVHFKYKAFPDNDDPQKDKDWFDKWFKKKKAFPPDPCVPDPAAELQNCQAFAEEFEPTGCRVVQVVVNQVSNDDPPGGHHYHYDPDDPVVVSLCNNVPRGMYMHTCSVVSDDDPGIDIHFYADPVGTDMTIMMMMHGPPRPPPSVVVSVVSSCVVGPD